Protein AF-A0AAD9ARN6-F1 (afdb_monomer)

Secondary structure (DSSP, 8-state):
----SHHHHHHHHHHHHHS----PPPTTSTTHHHHHHHHTTSSSS-------------------------------------------S-SSSGGGSTT-----HHHHHHHHHHHHHHHHHHHHHHHHHHHHHHHHHHHTT--GGGTTHHHHHHHHHHHHHHHHHHHHHHHH-HHHHHHHHHHHHHHHHHHHHT--SHHHHHHHHHHHHHHHHHHHHHHHHHHHHHS-TTHHHHHHHHHHHHHHHHHHHHHHHHHHHHHHTT-HHHHHHHHHHHHHHHHHHHHHHS---TTS------HHHHHHHS-HHHHHHHHHHHHHHHHHHHHHHH-TTGGGSHHHHHHHHHHHHHHHHH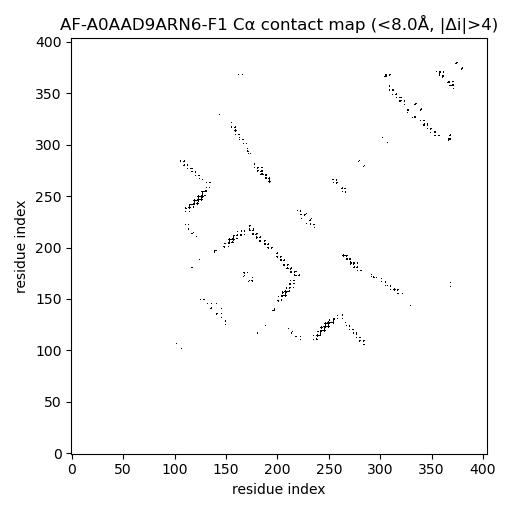HHHHHHHHHTT---SS-HHHHTSHHHHHHHHHHHHHHHHHHHHHHHHHH-

Sequence (404 aa):
MTGTGHDRQKWSEICNLFNKPSKRPPSTMAVTATATAAASYQSALPAVTNDLDASTDIPLGSMASEKPTALIEATGVDSGTASTDEAAVTDSDEAVHSSDRDLSITAAAIIMATLAGITLTSSLTTGFLVVALPKMAKDLAIPSGLLLWPASIYGLTGGCSLLIVGTVADVVGSRIIFLAGCLLLVGSVLGSGLSNTPTQLIAFRGVQGIAASMLLPTAMSLLTLYFPVGKRRNLGFALVGAGQPTGYSVGLFLGGFFVDSIGWRYGWYLGACVAFVVFLSALFGMSKHPKDGVRPFTWDKILLRIDWAGAVVASACLGMFSYVLAIVSDDGQQVREPTQIVLLSIAGALVPAFVWWMWRQEKLGKPALIPNSLWKTAAFSSICGMVFLTWAMIQSLEYVFSLL

Foldseek 3Di:
DDDPPPVVVVVVVVVVVVVDDDDDDPPPPVPVVVVVVVVVVPPPDDDDDDDDDDDDDDDDDDDDDDDDDDDDDDDDDDDDDDDDDDDDPPDPPVVPPPDPPPQPPVLLCLLLCLLLLVLLLLLLLLLLCLLQLVVCCVQQVPDPLCSCLLNLLLQLLLQLQLLLLLLVCVVQPLLVLQLVLLVLLLVLLLQCLVDNHSVSSSVSSNSSSNSNSSSVNSSLVVLCVVDPPDDSSVVSVVSSVVSNVNSSVNSNVLNVVQVPPVHSSVSSVVSSVSSVVSSVSSVPSDDCDVVSPRPPDDVVCSVQQDPVVLSVLSSLLSVLVSVLVSVCVVDVVCCPDPVSVVSVVVSVVSVVVSVVVLQVCLVVVGNHSDRVVQVVPPVSVVVVVVVVVVVVVVVVVSVVVSVD

InterPro domains:
  IPR011701 Major facilitator superfamily [PF07690] (116-395)
  IPR020846 Major facilitator superfamily domain [PS50850] (111-404)
  IPR036259 MFS transporter superfamily [G3DSA:1.20.1250.20] (108-403)
  IPR036259 MFS transporter superfamily [SSF103473] (103-393)

Structure (mmCIF, N/CA/C/O backbone):
data_AF-A0AAD9ARN6-F1
#
_entry.id   AF-A0AAD9ARN6-F1
#
loop_
_atom_site.group_PDB
_atom_site.id
_atom_site.type_symbol
_atom_site.label_atom_id
_atom_site.label_alt_id
_atom_site.label_comp_id
_atom_site.label_asym_id
_atom_site.label_entity_id
_atom_site.label_seq_id
_atom_site.pdbx_PDB_ins_code
_atom_site.Cartn_x
_atom_site.Cartn_y
_atom_site.Cartn_z
_atom_site.occupancy
_atom_site.B_iso_or_equiv
_atom_site.auth_seq_id
_atom_site.auth_comp_id
_atom_site.auth_asym_id
_atom_site.auth_atom_id
_atom_site.pdbx_PDB_model_num
ATOM 1 N N . MET A 1 1 ? -15.895 -45.443 -0.987 1.00 41.25 1 MET A N 1
ATOM 2 C CA . MET A 1 1 ? -14.990 -44.275 -0.941 1.00 41.25 1 MET A CA 1
ATOM 3 C C . MET A 1 1 ? -15.699 -43.141 -0.188 1.00 41.25 1 MET A C 1
ATOM 5 O O . MET A 1 1 ? -16.078 -42.162 -0.800 1.00 41.25 1 MET A O 1
ATOM 9 N N . THR A 1 2 ? -16.127 -43.257 1.078 1.00 45.38 2 THR A N 1
ATOM 10 C CA . THR A 1 2 ? -15.377 -43.556 2.326 1.00 45.38 2 THR A CA 1
ATOM 11 C C . THR A 1 2 ? -14.213 -42.591 2.579 1.00 45.38 2 THR A C 1
ATOM 13 O O . THR A 1 2 ? -13.059 -42.964 2.411 1.00 45.38 2 THR A O 1
ATOM 16 N N . GLY A 1 3 ? -14.535 -41.354 2.986 1.00 45.56 3 GLY A N 1
ATOM 17 C CA . GLY A 1 3 ? -13.551 -40.303 3.286 1.00 45.56 3 GLY A CA 1
ATOM 18 C C . GLY A 1 3 ? -14.161 -39.012 3.855 1.00 45.56 3 GLY A C 1
ATOM 19 O O . GLY A 1 3 ? -13.889 -37.939 3.342 1.00 45.56 3 GLY A O 1
ATOM 20 N N . THR A 1 4 ? -15.046 -39.095 4.861 1.00 51.19 4 THR A N 1
ATOM 21 C CA . THR A 1 4 ? -15.873 -37.938 5.308 1.00 51.19 4 THR A CA 1
ATOM 22 C C . THR A 1 4 ? -16.020 -37.771 6.831 1.00 51.19 4 THR A C 1
ATOM 24 O O . THR A 1 4 ? -16.901 -37.030 7.288 1.00 51.19 4 THR A O 1
ATOM 27 N N . GLY A 1 5 ? -15.200 -38.478 7.619 1.00 44.28 5 GLY A N 1
ATOM 28 C CA . GLY A 1 5 ? -15.177 -38.386 9.088 1.00 44.28 5 GLY A CA 1
ATOM 29 C C . GLY A 1 5 ? -14.104 -37.431 9.624 1.00 44.28 5 GLY A C 1
ATOM 30 O O . GLY A 1 5 ? -14.407 -36.545 10.418 1.00 44.28 5 GLY A O 1
ATOM 31 N N . HIS A 1 6 ? -12.866 -37.578 9.145 1.00 46.16 6 HIS A N 1
ATOM 32 C CA . HIS A 1 6 ? -11.685 -36.959 9.756 1.00 46.16 6 HIS A CA 1
ATOM 33 C C . HIS A 1 6 ? -11.659 -35.419 9.649 1.00 46.16 6 HIS A C 1
ATOM 35 O O . HIS A 1 6 ? -11.383 -34.741 10.638 1.00 46.16 6 HIS A O 1
ATOM 41 N N . ASP A 1 7 ? -12.044 -34.844 8.503 1.00 51.56 7 ASP A N 1
ATOM 42 C CA . ASP A 1 7 ? -12.100 -33.379 8.352 1.00 51.56 7 ASP A CA 1
ATOM 43 C C . ASP A 1 7 ? -13.217 -32.741 9.178 1.00 51.56 7 ASP A C 1
ATOM 45 O O . ASP A 1 7 ? -13.025 -31.680 9.769 1.00 51.56 7 ASP A O 1
ATOM 49 N N . ARG A 1 8 ? -14.377 -33.403 9.295 1.00 48.75 8 ARG A N 1
ATOM 50 C CA . ARG A 1 8 ? -15.483 -32.910 10.133 1.00 48.75 8 ARG A CA 1
ATOM 51 C C . ARG A 1 8 ? -15.065 -32.816 11.602 1.00 48.75 8 ARG A C 1
ATOM 53 O O . ARG A 1 8 ? -15.476 -31.893 12.299 1.00 48.75 8 ARG A O 1
ATOM 60 N N . GLN A 1 9 ? -14.209 -33.738 12.039 1.00 48.66 9 GLN A N 1
ATOM 61 C CA . GLN A 1 9 ? -13.645 -33.756 13.381 1.00 48.66 9 GLN A CA 1
ATOM 62 C C . GLN A 1 9 ? -1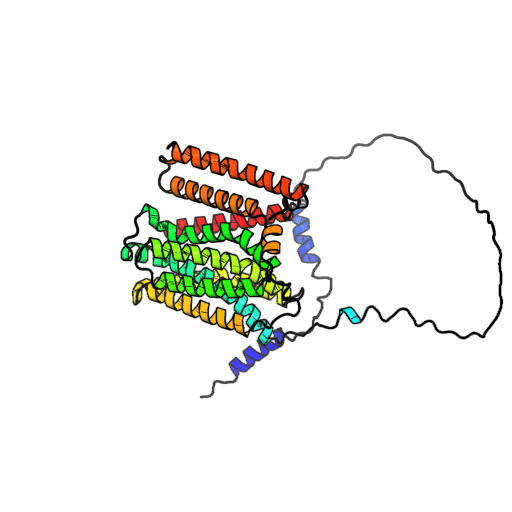2.676 -32.578 13.593 1.00 48.66 9 GLN A C 1
ATOM 64 O O . GLN A 1 9 ? -12.876 -31.817 14.538 1.00 48.66 9 GLN A O 1
ATOM 69 N N . LYS A 1 10 ? -11.744 -32.322 12.661 1.00 55.50 10 LYS A N 1
ATOM 70 C CA . LYS A 1 10 ? -10.851 -31.142 12.704 1.00 55.50 10 LYS A CA 1
ATOM 71 C C . LYS A 1 10 ? -11.613 -29.813 12.723 1.00 55.50 10 LYS A C 1
ATOM 73 O O . LYS A 1 10 ? -11.308 -28.940 13.533 1.00 55.50 10 LYS A O 1
ATOM 78 N N . TRP A 1 11 ? -12.644 -29.660 11.888 1.00 47.09 11 TRP A N 1
ATOM 79 C CA . TRP A 1 11 ? -13.499 -28.468 11.920 1.00 47.09 11 TRP A CA 1
ATOM 80 C C . TRP A 1 11 ? -14.247 -28.328 13.254 1.00 47.09 11 TRP A C 1
ATOM 82 O O . TRP A 1 11 ? -14.344 -27.220 13.780 1.00 47.09 11 TRP A O 1
ATOM 92 N N . SER A 1 12 ? -14.697 -29.434 13.862 1.00 48.75 12 SER A N 1
ATOM 93 C CA . SER A 1 12 ? -15.316 -29.401 15.195 1.00 48.75 12 SER A CA 1
ATOM 94 C C . SER A 1 12 ? -14.333 -29.024 16.314 1.00 48.75 12 SER A C 1
ATOM 96 O O . SER A 1 12 ? -14.710 -28.295 17.229 1.00 48.75 12 SER A O 1
ATOM 98 N N . GLU A 1 13 ? -13.063 -29.435 16.234 1.00 55.81 13 GLU A N 1
ATOM 99 C CA . GLU A 1 13 ? -12.018 -29.032 17.187 1.00 55.81 13 GLU A CA 1
ATOM 100 C C . GLU A 1 13 ? -11.697 -27.537 17.079 1.00 55.81 13 GLU A C 1
ATOM 102 O O . GLU A 1 13 ? -11.603 -26.852 18.100 1.00 55.81 13 GLU A O 1
ATOM 107 N N . ILE A 1 14 ? -11.626 -27.005 15.854 1.00 52.38 14 ILE A N 1
ATOM 108 C CA . ILE A 1 14 ? -11.478 -25.566 15.601 1.00 52.38 14 ILE A CA 1
ATOM 109 C C . ILE A 1 14 ? -12.677 -24.799 16.184 1.00 52.38 14 ILE A C 1
ATOM 111 O O . ILE A 1 14 ? -12.483 -23.840 16.930 1.00 52.38 14 ILE A O 1
ATOM 115 N N . CYS A 1 15 ? -13.915 -25.243 15.945 1.00 50.47 15 CYS A N 1
ATOM 116 C CA . CYS A 1 15 ? -15.106 -24.639 16.556 1.00 50.47 15 CYS A CA 1
ATOM 117 C C . CYS A 1 15 ? -15.102 -24.724 18.097 1.00 50.47 15 CYS A C 1
ATOM 119 O O . CYS A 1 15 ? -15.475 -23.760 18.766 1.00 50.47 15 CYS A O 1
ATOM 121 N N . ASN A 1 16 ? -14.621 -25.824 18.680 1.00 55.03 16 ASN A N 1
ATOM 122 C CA . ASN A 1 16 ? -14.515 -25.988 20.133 1.00 55.03 16 ASN A CA 1
ATOM 123 C C . ASN A 1 16 ? -13.426 -25.103 20.770 1.00 55.03 16 ASN A C 1
ATOM 125 O O . ASN A 1 16 ? -13.559 -24.721 21.935 1.00 55.03 16 ASN A O 1
ATOM 129 N N . LEU A 1 17 ? -12.388 -24.707 20.024 1.00 54.56 17 LEU A N 1
ATOM 130 C CA . LEU A 1 17 ? -11.439 -23.674 20.461 1.00 54.56 17 LEU A CA 1
ATOM 131 C C . LEU A 1 17 ? -12.095 -22.285 20.553 1.00 54.56 17 LEU A C 1
ATOM 133 O O . LEU A 1 17 ? -11.751 -21.519 21.455 1.00 54.56 17 LEU A O 1
ATOM 137 N N . PHE A 1 18 ? -13.072 -21.977 19.692 1.00 50.75 18 PHE A N 1
ATOM 138 C CA . PHE A 1 18 ? -13.850 -20.732 19.768 1.00 50.75 18 PHE A CA 1
ATOM 139 C C . PHE A 1 18 ? -14.898 -20.719 20.892 1.00 50.75 18 PHE A C 1
ATOM 141 O O . PHE A 1 18 ? -15.269 -19.636 21.342 1.00 50.75 18 PHE A O 1
ATOM 148 N N . ASN A 1 19 ? -15.357 -21.888 21.358 1.00 45.09 19 ASN A N 1
ATOM 149 C CA . ASN A 1 19 ? -16.484 -22.014 22.294 1.00 45.09 19 ASN A CA 1
ATOM 150 C C . ASN A 1 19 ? -16.083 -22.297 23.761 1.00 45.09 19 ASN A C 1
ATOM 152 O O . ASN A 1 19 ? -16.937 -22.582 24.598 1.00 45.09 19 ASN A O 1
ATOM 156 N N . LYS A 1 20 ? -14.788 -22.256 24.110 1.00 46.06 20 LYS A N 1
ATOM 157 C CA . LYS A 1 20 ? -14.344 -22.475 25.500 1.00 46.06 20 LYS A CA 1
ATOM 158 C C . LYS A 1 20 ? -14.631 -21.242 26.377 1.00 46.06 20 LYS A C 1
ATOM 160 O O . LYS A 1 20 ? -13.995 -20.206 26.156 1.00 46.06 20 LYS A O 1
ATOM 165 N N . PRO A 1 21 ? -15.486 -21.336 27.419 1.00 39.09 21 PRO A N 1
ATOM 166 C CA . PRO A 1 21 ? -15.650 -20.250 28.380 1.00 39.09 21 PRO A CA 1
ATOM 167 C C . PRO A 1 21 ? -14.336 -19.979 29.122 1.00 39.09 21 PRO A C 1
ATOM 169 O O . PRO A 1 21 ? -13.501 -20.868 29.318 1.00 39.09 21 PRO A O 1
ATOM 172 N N . SER A 1 22 ? -14.145 -18.723 29.529 1.00 40.06 22 SER A N 1
ATOM 173 C CA . SER A 1 22 ? -12.901 -18.241 30.129 1.00 40.06 22 SER A CA 1
ATOM 174 C C . SER A 1 22 ? -12.630 -18.877 31.498 1.00 40.06 22 SER A C 1
ATOM 176 O O . SER A 1 22 ? -13.030 -18.350 32.537 1.00 40.06 22 SER A O 1
ATOM 178 N N . LYS A 1 23 ? -11.880 -19.986 31.525 1.00 39.88 23 LYS A N 1
ATOM 179 C CA . LYS A 1 23 ? -11.161 -20.388 32.737 1.00 39.88 23 LYS A CA 1
ATOM 180 C C . LYS A 1 23 ? -10.044 -19.373 32.977 1.00 39.88 23 LYS A C 1
ATOM 182 O O . LYS A 1 23 ? -9.037 -19.384 32.267 1.00 39.88 23 LYS A O 1
ATOM 187 N N . ARG A 1 24 ? -10.231 -18.495 33.970 1.00 40.47 24 ARG A N 1
ATOM 188 C CA . ARG A 1 24 ? -9.141 -17.682 34.528 1.00 40.47 24 ARG A CA 1
ATOM 189 C C . ARG A 1 24 ? -8.026 -18.647 34.972 1.00 40.47 24 ARG A C 1
ATOM 191 O O . ARG A 1 24 ? -8.346 -19.604 35.680 1.00 40.47 24 ARG A O 1
ATOM 198 N N . PRO A 1 25 ? -6.757 -18.453 34.575 1.00 40.16 25 PRO A N 1
ATOM 199 C CA . PRO A 1 25 ? -5.669 -19.207 35.184 1.00 40.16 25 PRO A CA 1
ATOM 200 C C . PRO A 1 25 ? -5.577 -18.836 36.676 1.00 40.16 25 PRO A C 1
ATOM 202 O O . PRO A 1 25 ? -5.857 -17.683 37.022 1.00 40.16 25 PRO A O 1
ATOM 205 N N . PRO A 1 26 ? -5.195 -19.768 37.568 1.00 35.22 26 PRO A N 1
ATOM 206 C CA . PRO A 1 26 ? -4.900 -19.420 38.953 1.00 35.22 26 PRO A CA 1
ATOM 207 C C . PRO A 1 26 ? -3.774 -18.377 38.992 1.00 35.22 26 PRO A C 1
ATOM 209 O O . PRO A 1 26 ? -2.813 -18.445 38.223 1.00 35.22 26 PRO A O 1
ATOM 212 N N . SER A 1 27 ? -3.900 -17.405 39.893 1.00 41.22 27 SER A N 1
ATOM 213 C CA . SER A 1 27 ? -3.096 -16.174 39.965 1.00 41.22 27 SER A CA 1
ATOM 214 C C . SER A 1 27 ? -1.608 -16.371 40.306 1.00 41.22 27 SER A C 1
ATOM 216 O O . SER A 1 27 ? -0.879 -15.396 40.456 1.00 41.22 27 SER A O 1
ATOM 218 N N . THR A 1 28 ? -1.135 -17.614 40.399 1.00 38.16 28 THR A N 1
ATOM 219 C CA . THR A 1 28 ? 0.182 -17.975 40.944 1.00 38.16 28 THR A CA 1
ATOM 220 C C . THR A 1 28 ? 1.252 -18.261 39.880 1.00 38.16 28 THR A C 1
ATOM 222 O O . THR A 1 28 ? 2.429 -18.270 40.214 1.00 38.16 28 THR A O 1
ATOM 225 N N . MET A 1 29 ? 0.896 -18.454 38.599 1.00 35.03 29 MET A N 1
ATOM 226 C CA . MET A 1 29 ? 1.884 -18.698 37.519 1.00 35.03 29 MET A CA 1
ATOM 227 C C . MET A 1 29 ? 2.229 -17.465 36.668 1.00 35.03 29 MET A C 1
ATOM 229 O O . MET A 1 29 ? 3.243 -17.464 35.976 1.00 35.03 29 MET A O 1
ATOM 233 N N . ALA A 1 30 ? 1.437 -16.389 36.734 1.00 33.56 30 ALA A N 1
ATOM 234 C CA . ALA A 1 30 ? 1.726 -15.145 36.008 1.00 33.56 30 ALA A CA 1
ATOM 235 C C . ALA A 1 30 ? 2.809 -14.272 36.680 1.00 33.56 30 ALA A C 1
ATOM 237 O O . ALA A 1 30 ? 3.284 -13.319 36.071 1.00 33.56 30 ALA A O 1
ATOM 238 N N . VAL A 1 31 ? 3.194 -14.591 37.922 1.00 36.06 31 VAL A N 1
ATOM 239 C CA . VAL A 1 31 ? 4.187 -13.839 38.713 1.00 36.06 31 VAL A CA 1
ATOM 240 C C . VAL A 1 31 ? 5.612 -14.362 38.486 1.00 36.06 31 VAL A C 1
ATOM 242 O O . VAL A 1 31 ? 6.574 -13.601 38.540 1.00 36.06 31 VAL A O 1
ATOM 245 N N . THR A 1 32 ? 5.775 -15.655 38.188 1.00 33.06 32 THR A N 1
ATOM 246 C CA . THR A 1 32 ? 7.102 -16.286 38.099 1.00 33.06 32 THR A CA 1
ATOM 247 C C . THR A 1 32 ? 7.873 -15.870 36.843 1.00 33.06 32 THR A C 1
ATOM 249 O O . THR A 1 32 ? 9.077 -15.662 36.918 1.00 33.06 32 THR A O 1
ATOM 252 N N . ALA A 1 33 ? 7.196 -15.685 35.702 1.00 33.00 33 ALA A N 1
ATOM 253 C CA . ALA A 1 33 ? 7.854 -15.316 34.443 1.00 33.00 33 ALA A CA 1
ATOM 254 C C . ALA A 1 33 ? 8.362 -13.859 34.425 1.00 33.00 33 ALA A C 1
ATOM 256 O O . ALA A 1 33 ? 9.435 -13.586 33.889 1.00 33.00 33 ALA A O 1
ATOM 257 N N . THR A 1 34 ? 7.630 -12.931 35.049 1.00 34.97 34 THR A N 1
ATOM 258 C CA . THR A 1 34 ? 8.028 -11.520 35.201 1.00 34.97 34 THR A CA 1
ATOM 259 C C . THR A 1 34 ? 9.101 -11.320 36.272 1.00 34.97 34 THR A C 1
ATOM 261 O O . THR A 1 34 ? 9.946 -10.441 36.112 1.00 34.97 34 THR A O 1
ATOM 264 N N . ALA A 1 35 ? 9.140 -12.158 37.314 1.00 32.81 35 ALA A N 1
ATOM 265 C CA . ALA A 1 35 ? 10.188 -12.108 38.335 1.00 32.81 35 ALA A CA 1
ATOM 266 C C . ALA A 1 35 ? 11.588 -12.437 37.776 1.00 32.81 35 ALA A C 1
ATOM 268 O O . ALA A 1 35 ? 12.553 -11.747 38.103 1.00 32.81 35 ALA A O 1
ATOM 269 N N . THR A 1 36 ? 11.713 -13.435 36.890 1.00 32.38 36 THR A N 1
ATOM 270 C CA . THR A 1 36 ? 13.017 -13.812 36.302 1.00 32.38 36 THR A CA 1
ATOM 271 C C . THR A 1 36 ? 13.630 -12.728 35.416 1.00 32.38 36 THR A C 1
ATOM 273 O O . THR A 1 36 ? 14.846 -12.574 35.420 1.00 32.38 36 THR A O 1
ATOM 276 N N . ALA A 1 37 ? 12.816 -11.955 34.688 1.00 33.81 37 ALA A N 1
ATOM 277 C CA . ALA A 1 37 ? 13.311 -10.869 33.835 1.00 33.81 37 ALA A CA 1
ATOM 278 C C . ALA A 1 37 ? 13.730 -9.623 34.643 1.00 33.81 37 ALA A C 1
ATOM 280 O O . ALA A 1 37 ? 14.682 -8.934 34.274 1.00 33.81 37 ALA A O 1
ATOM 281 N N . ALA A 1 38 ? 13.052 -9.353 35.765 1.00 33.38 38 ALA A N 1
ATOM 282 C CA . ALA A 1 38 ? 13.414 -8.267 36.676 1.00 33.38 38 ALA A CA 1
ATOM 283 C C . ALA A 1 38 ? 14.721 -8.564 37.439 1.00 33.38 38 ALA A C 1
ATOM 285 O O . ALA A 1 38 ? 15.578 -7.690 37.557 1.00 33.38 38 ALA A O 1
ATOM 286 N N . ALA A 1 39 ? 14.917 -9.811 37.887 1.00 31.94 39 ALA A N 1
ATOM 287 C CA . ALA A 1 39 ? 16.118 -10.220 38.620 1.00 31.94 39 ALA A CA 1
ATOM 288 C C . ALA A 1 39 ? 17.418 -10.030 37.812 1.00 31.94 39 ALA A C 1
ATOM 290 O O . ALA A 1 39 ? 18.432 -9.618 38.371 1.00 31.94 39 ALA A O 1
ATOM 291 N N . SER A 1 40 ? 17.385 -10.255 36.493 1.00 32.31 40 SER A N 1
ATOM 292 C CA . SER A 1 40 ? 18.539 -10.064 35.600 1.00 32.31 40 SER A CA 1
ATOM 293 C C . SER A 1 40 ? 18.937 -8.604 35.345 1.00 32.31 40 SER A C 1
ATOM 295 O O . SER A 1 40 ? 20.019 -8.365 34.819 1.00 32.31 40 SER A O 1
ATOM 297 N N . TYR A 1 41 ? 18.096 -7.625 35.699 1.00 33.19 41 TYR A N 1
ATOM 298 C CA . TYR A 1 41 ? 18.397 -6.198 35.500 1.00 33.19 41 TYR A CA 1
ATOM 299 C C . TYR A 1 41 ? 18.986 -5.526 36.752 1.00 33.19 41 TYR A C 1
ATOM 301 O O . TYR A 1 41 ? 19.567 -4.446 36.667 1.00 33.19 41 TYR A O 1
ATOM 309 N N . GLN A 1 42 ? 18.855 -6.161 37.922 1.00 30.06 42 GLN A N 1
ATOM 310 C CA . GLN A 1 42 ? 19.239 -5.578 39.212 1.00 30.06 42 GLN A CA 1
ATOM 311 C C . GLN A 1 42 ? 20.697 -5.875 39.617 1.00 30.06 42 GLN A C 1
ATOM 313 O O . GLN A 1 42 ? 21.202 -5.292 40.571 1.00 30.06 42 GLN A O 1
ATOM 318 N N . SER A 1 43 ? 21.394 -6.756 38.891 1.00 31.67 43 SER A N 1
ATOM 319 C CA . SER A 1 43 ? 22.760 -7.213 39.198 1.00 31.67 43 SER A CA 1
ATOM 320 C C . SER A 1 43 ? 23.878 -6.433 38.483 1.00 31.67 43 SER A C 1
ATOM 322 O O . SER A 1 43 ? 24.994 -6.938 38.383 1.00 31.67 43 SER A O 1
ATOM 324 N N . ALA A 1 44 ? 23.591 -5.245 37.933 1.00 34.19 44 ALA A N 1
ATOM 325 C CA . ALA A 1 44 ? 24.483 -4.538 37.001 1.00 34.19 44 ALA A CA 1
ATOM 326 C C . ALA A 1 44 ? 24.705 -3.038 37.309 1.00 34.19 44 ALA A C 1
ATOM 328 O O . ALA A 1 44 ? 24.986 -2.259 36.400 1.00 34.19 44 ALA A O 1
ATOM 329 N N . LEU A 1 45 ? 24.604 -2.617 38.577 1.00 30.67 45 LEU A N 1
ATOM 330 C CA . LEU A 1 45 ? 24.979 -1.265 39.023 1.00 30.67 45 LEU A CA 1
ATOM 331 C C . LEU A 1 45 ? 25.854 -1.327 40.293 1.00 30.67 45 LEU A C 1
ATOM 333 O O . LEU A 1 45 ? 25.540 -2.108 41.193 1.00 30.67 45 LEU A O 1
ATOM 337 N N . PRO A 1 46 ? 26.947 -0.542 40.382 1.00 28.80 46 PRO A N 1
ATOM 338 C CA . PRO A 1 46 ? 27.845 -0.554 41.534 1.00 28.80 46 PRO A CA 1
ATOM 339 C C . PRO A 1 46 ? 27.259 0.211 42.730 1.00 28.80 46 PRO A C 1
ATOM 341 O O . PRO A 1 46 ? 26.532 1.191 42.569 1.00 28.80 46 PRO A O 1
ATOM 344 N N . ALA A 1 47 ? 27.608 -0.231 43.938 1.00 26.70 47 ALA A N 1
ATOM 345 C CA . ALA A 1 47 ? 27.149 0.379 45.181 1.00 26.70 47 ALA A CA 1
ATOM 346 C C . ALA A 1 47 ? 27.851 1.719 45.468 1.00 26.70 47 ALA A C 1
ATOM 348 O O . ALA A 1 47 ? 29.073 1.821 45.363 1.00 26.70 47 ALA A O 1
ATOM 349 N N . VAL A 1 48 ? 27.075 2.707 45.916 1.00 27.34 48 VAL A N 1
ATOM 350 C CA . VAL A 1 48 ? 27.560 3.923 46.583 1.00 27.34 48 VAL A CA 1
ATOM 351 C C . VAL A 1 48 ? 26.880 3.984 47.949 1.00 27.34 48 VAL A C 1
ATOM 353 O O . VAL A 1 48 ? 25.671 3.778 48.052 1.00 27.34 48 VAL A O 1
ATOM 356 N N . THR A 1 49 ? 27.672 4.177 48.998 1.00 29.69 49 THR A N 1
ATOM 357 C CA . THR A 1 49 ? 27.245 4.131 50.401 1.00 29.69 49 THR A CA 1
ATOM 358 C C . THR A 1 49 ? 26.657 5.459 50.876 1.00 29.69 49 THR A C 1
ATOM 360 O O . THR A 1 49 ? 27.075 6.523 50.426 1.00 29.69 49 THR A O 1
ATOM 363 N N . ASN A 1 50 ? 25.712 5.389 51.817 1.00 27.22 50 ASN A N 1
ATOM 364 C CA . ASN A 1 50 ? 25.262 6.551 52.586 1.00 27.22 50 ASN A CA 1
ATOM 365 C C . ASN A 1 50 ? 26.357 7.008 53.557 1.00 27.22 50 ASN A C 1
ATOM 367 O O . ASN A 1 50 ? 26.940 6.160 54.229 1.00 27.22 50 ASN A O 1
ATOM 371 N N . ASP A 1 51 ? 26.477 8.321 53.737 1.00 24.28 51 ASP A N 1
ATOM 372 C CA . ASP A 1 51 ? 26.960 8.938 54.975 1.00 24.28 51 ASP A CA 1
ATOM 373 C C . ASP A 1 51 ? 25.864 9.866 55.527 1.00 24.28 51 ASP A C 1
ATOM 375 O O . ASP A 1 51 ? 25.054 10.415 54.774 1.00 24.28 51 ASP A O 1
ATOM 379 N N . LEU A 1 52 ? 25.793 9.973 56.855 1.00 29.39 52 LEU A N 1
ATOM 380 C CA . LEU A 1 52 ? 24.811 10.782 57.585 1.00 29.39 52 LEU A CA 1
ATOM 381 C C . LEU A 1 52 ? 25.340 12.209 57.809 1.00 29.39 52 LEU A C 1
ATOM 383 O O . LEU A 1 52 ? 26.550 12.371 57.911 1.00 29.39 52 LEU A O 1
ATOM 387 N N . ASP A 1 53 ? 24.456 13.206 57.986 1.00 24.66 53 ASP A N 1
ATOM 388 C CA . ASP A 1 53 ? 24.370 13.926 59.276 1.00 24.66 53 ASP A CA 1
ATOM 389 C C . ASP A 1 53 ? 23.303 15.046 59.375 1.00 24.66 53 ASP A C 1
ATOM 391 O O . ASP A 1 53 ? 22.865 15.628 58.387 1.00 24.66 53 ASP A O 1
ATOM 395 N N . ALA A 1 54 ? 22.969 15.355 60.637 1.00 27.27 54 ALA A N 1
ATOM 396 C CA . ALA A 1 54 ? 22.569 16.661 61.199 1.00 27.27 54 ALA A CA 1
ATOM 397 C C . ALA A 1 54 ? 21.215 17.353 60.849 1.00 27.27 54 ALA A C 1
ATOM 399 O O . ALA A 1 54 ? 21.081 18.124 59.905 1.00 27.27 54 ALA A O 1
ATOM 400 N N . SER A 1 55 ? 20.284 17.232 61.812 1.00 25.44 55 SER A N 1
ATOM 401 C CA . SER A 1 55 ? 19.516 18.320 62.478 1.00 25.44 55 SER A CA 1
ATOM 402 C C . SER A 1 55 ? 18.670 19.347 61.693 1.00 25.44 55 SER A C 1
ATOM 404 O O . SER A 1 55 ? 19.205 20.240 61.038 1.00 25.44 55 SER A O 1
ATOM 406 N N . THR A 1 56 ? 17.359 19.397 61.987 1.00 29.58 56 THR A N 1
ATOM 407 C CA . THR A 1 56 ? 16.684 20.577 62.603 1.00 29.58 56 THR A CA 1
ATOM 408 C C . THR A 1 56 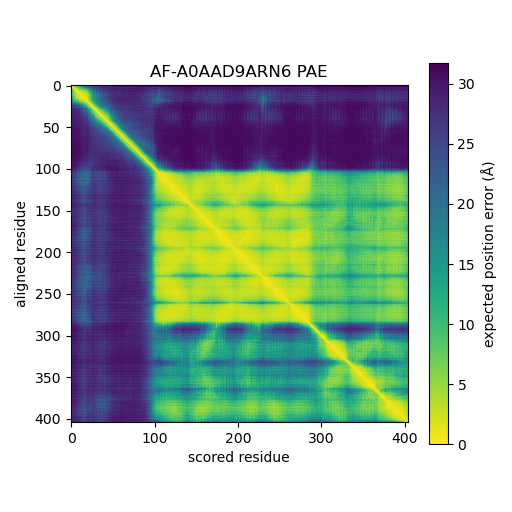? 15.262 20.237 63.101 1.00 29.58 56 THR A C 1
ATOM 410 O O . THR A 1 56 ? 14.685 19.222 62.714 1.00 29.58 56 THR A O 1
ATOM 413 N N . ASP A 1 57 ? 14.731 21.051 64.019 1.00 25.41 57 ASP A N 1
ATOM 414 C CA . ASP A 1 57 ? 13.694 20.682 65.001 1.00 25.41 57 ASP A CA 1
ATOM 415 C C . ASP A 1 57 ? 12.221 21.056 64.656 1.00 25.41 57 ASP A C 1
ATOM 417 O O . ASP A 1 57 ? 11.960 22.121 64.106 1.00 25.41 57 ASP A O 1
ATOM 421 N N . ILE A 1 58 ? 11.270 20.153 64.989 1.00 26.06 58 ILE A N 1
ATOM 422 C CA . ILE A 1 58 ? 10.123 20.264 65.957 1.00 26.06 58 ILE A CA 1
ATOM 423 C C . ILE A 1 58 ? 9.372 21.636 66.096 1.00 26.06 58 ILE A C 1
ATOM 425 O O . ILE A 1 58 ? 10.052 22.656 66.094 1.00 26.06 58 ILE A O 1
ATOM 429 N N . PRO A 1 59 ? 8.030 21.743 66.390 1.00 36.03 59 PRO A N 1
ATOM 430 C CA . PRO A 1 59 ? 6.942 20.747 66.572 1.00 36.03 59 PRO A CA 1
ATOM 431 C C . PRO A 1 59 ? 5.599 21.015 65.820 1.00 36.03 59 PRO A C 1
ATOM 433 O O . PRO A 1 59 ? 5.351 22.060 65.226 1.00 36.03 59 PRO A O 1
ATOM 436 N N . LEU A 1 60 ? 4.660 20.072 65.991 1.00 31.62 60 LEU A N 1
ATOM 437 C CA . LEU A 1 60 ? 3.203 20.210 65.805 1.00 31.62 60 LEU A CA 1
ATOM 438 C C . LEU A 1 60 ? 2.526 21.012 66.950 1.00 31.62 60 LEU A C 1
ATOM 440 O O . LEU A 1 60 ? 2.958 20.898 68.096 1.00 31.62 60 LEU A O 1
ATOM 444 N N . GLY A 1 61 ? 1.394 21.697 66.707 1.00 23.95 61 GLY A N 1
ATOM 445 C CA . GLY A 1 61 ? 0.601 22.291 67.801 1.00 23.95 61 GLY A CA 1
ATOM 446 C C . GLY A 1 61 ? -0.781 22.874 67.447 1.00 23.95 61 GLY A C 1
ATOM 447 O O . GLY A 1 61 ? -0.862 23.911 66.808 1.00 23.95 61 GLY A O 1
ATOM 448 N N . SER A 1 62 ? -1.842 22.222 67.947 1.00 23.64 62 SER A N 1
ATOM 449 C CA . SER A 1 62 ? -3.119 22.786 68.453 1.00 23.64 62 SER A CA 1
ATOM 450 C C . SER A 1 62 ? -3.791 23.997 67.764 1.00 23.64 62 SER A C 1
ATOM 452 O O . SER A 1 62 ? -3.325 25.120 67.915 1.00 23.64 62 SER A O 1
ATOM 454 N N . MET A 1 63 ? -5.043 23.823 67.307 1.00 26.20 63 MET A N 1
ATOM 455 C CA . MET A 1 63 ? -6.222 24.443 67.962 1.00 26.20 63 MET A CA 1
ATOM 456 C C . MET A 1 63 ? -7.552 23.868 67.441 1.00 26.20 63 MET A C 1
ATOM 458 O O . MET A 1 63 ? -7.617 23.304 66.351 1.00 26.20 63 MET A O 1
ATOM 462 N N . ALA A 1 64 ? -8.607 23.978 68.253 1.00 25.06 64 ALA A N 1
ATOM 463 C CA . ALA A 1 64 ? -9.940 23.433 67.995 1.00 25.06 64 ALA A CA 1
ATOM 464 C C . ALA A 1 64 ? -11.010 24.536 67.981 1.00 25.06 64 ALA A C 1
ATOM 466 O O . ALA A 1 64 ? -10.782 25.604 68.534 1.00 25.06 64 ALA A O 1
ATOM 467 N N . SER A 1 65 ? -12.201 24.186 67.473 1.00 23.33 65 SER A N 1
ATOM 468 C CA . SER A 1 65 ? -13.486 24.879 67.679 1.00 23.33 65 SER A CA 1
ATOM 469 C C . SER A 1 65 ? -13.629 26.303 67.124 1.00 23.33 65 SER A C 1
ATOM 471 O O . SER A 1 65 ? -13.049 27.235 67.656 1.00 23.33 65 SER A O 1
ATOM 473 N N . GLU A 1 66 ? -14.563 26.492 66.184 1.00 26.53 66 GLU A N 1
ATOM 474 C CA . GLU A 1 66 ? -15.782 27.269 66.479 1.00 26.53 66 GLU A CA 1
ATOM 475 C C . GLU A 1 66 ? -16.858 27.139 65.386 1.00 26.53 66 GLU A C 1
ATOM 477 O O . GLU A 1 66 ? -16.582 26.953 64.202 1.00 26.53 66 GLU A O 1
ATOM 482 N N . LYS A 1 67 ? -18.117 27.250 65.818 1.00 22.91 67 LYS A N 1
ATOM 483 C CA . LYS A 1 67 ? -19.318 27.439 64.997 1.00 22.91 67 LYS A CA 1
ATOM 484 C C . LYS A 1 67 ? -20.113 28.555 65.679 1.00 22.91 67 LYS A C 1
ATOM 486 O O . LYS A 1 67 ? -20.255 28.493 66.900 1.00 22.91 67 LYS A O 1
ATOM 491 N N . PRO A 1 68 ? -20.688 29.513 64.940 1.00 29.67 68 PRO A N 1
ATOM 492 C CA . PRO A 1 68 ? -22.031 29.948 65.329 1.00 29.67 68 PRO A CA 1
ATOM 493 C C . PRO A 1 68 ? -23.023 30.083 64.165 1.00 29.67 68 PRO A C 1
ATOM 495 O O . PRO A 1 68 ? -22.680 30.078 62.986 1.00 29.67 68 PRO A O 1
ATOM 498 N N . THR A 1 69 ? -24.290 30.172 64.560 1.00 23.69 69 THR A N 1
ATOM 499 C CA . THR A 1 69 ? -25.509 30.100 63.744 1.00 23.69 69 THR A CA 1
ATOM 500 C C . THR A 1 69 ? -26.141 31.482 63.544 1.00 23.69 69 THR A C 1
ATOM 502 O O . THR A 1 69 ? -26.180 32.261 64.490 1.00 23.69 69 THR A O 1
ATOM 505 N N . ALA A 1 70 ? -26.761 31.730 62.383 1.00 25.86 70 ALA A N 1
ATOM 506 C CA . ALA A 1 70 ? -27.918 32.627 62.224 1.00 25.86 70 ALA A CA 1
ATOM 507 C C . ALA A 1 70 ? -28.714 32.180 60.971 1.00 25.86 70 ALA A C 1
ATOM 509 O O . ALA A 1 70 ? -28.115 32.011 59.915 1.00 25.86 70 ALA A O 1
ATOM 510 N N . LEU A 1 71 ? -29.958 31.691 61.076 1.00 23.14 71 LEU A N 1
ATOM 511 C CA . LEU A 1 71 ? -31.242 32.398 61.290 1.00 23.14 71 LEU A CA 1
ATOM 512 C C . LEU A 1 71 ? -31.769 33.145 60.051 1.00 23.14 71 LEU A C 1
ATOM 514 O O . LEU A 1 71 ? -31.225 34.180 59.690 1.00 23.14 71 LEU A O 1
ATOM 518 N N . ILE A 1 72 ? -32.878 32.637 59.488 1.00 27.00 72 ILE A N 1
ATOM 519 C CA . ILE A 1 72 ? -34.072 33.390 59.049 1.00 27.00 72 ILE A CA 1
ATOM 520 C C . ILE A 1 72 ? -35.257 32.401 58.910 1.00 27.00 72 ILE A C 1
ATOM 522 O O . ILE A 1 72 ? -35.155 31.365 58.256 1.00 27.00 72 ILE A O 1
ATOM 526 N N . GLU A 1 73 ? -36.353 32.729 59.594 1.00 24.33 73 GLU A N 1
ATOM 527 C CA . GLU A 1 73 ? -37.719 32.167 59.531 1.00 24.33 73 GLU A CA 1
ATOM 528 C C . GLU A 1 73 ? -38.458 32.588 58.233 1.00 24.33 73 GLU A C 1
ATOM 530 O O . GLU A 1 73 ? -38.000 33.501 57.556 1.00 24.33 73 GLU A O 1
ATOM 535 N N . ALA A 1 74 ? -39.630 32.086 57.812 1.00 25.52 74 ALA A N 1
ATOM 536 C CA . ALA A 1 74 ? -40.501 30.947 58.167 1.00 25.52 74 ALA A CA 1
ATOM 537 C C . ALA A 1 74 ? -41.624 30.829 57.094 1.00 25.52 74 ALA A C 1
ATOM 539 O O . ALA A 1 74 ? -41.761 31.733 56.270 1.00 25.52 74 ALA A O 1
ATOM 540 N N . THR A 1 75 ? -42.462 29.774 57.153 1.00 25.69 75 THR A N 1
ATOM 541 C CA . THR A 1 75 ? -43.966 29.772 57.133 1.00 25.69 75 THR A CA 1
ATOM 542 C C . THR A 1 75 ? -44.618 28.582 56.384 1.00 25.69 75 THR A C 1
ATOM 544 O O . THR A 1 75 ? -44.242 28.287 55.258 1.00 25.69 75 THR A O 1
ATOM 547 N N . GLY A 1 76 ? -45.646 27.957 57.002 1.00 24.84 76 GLY A N 1
ATOM 548 C CA . GLY A 1 76 ? -46.598 26.973 56.409 1.00 24.84 76 GLY A CA 1
ATOM 549 C C . GLY A 1 76 ? -46.081 25.520 56.277 1.00 24.84 76 GLY A C 1
ATOM 550 O O . GLY A 1 76 ? -45.129 25.314 55.540 1.00 24.84 76 GLY A O 1
ATOM 551 N N . VAL A 1 77 ? -46.570 24.448 56.935 1.00 24.44 77 VAL A N 1
ATOM 552 C CA . VAL A 1 77 ? -47.918 24.060 57.451 1.00 24.44 77 VAL A CA 1
ATOM 553 C C . VAL A 1 77 ? -48.946 23.989 56.306 1.00 24.44 77 VAL A C 1
ATOM 555 O O . VAL A 1 77 ? -49.161 25.011 55.666 1.00 24.44 77 VAL A O 1
ATOM 558 N N . ASP A 1 78 ? -49.635 22.891 55.957 1.00 24.12 78 ASP A N 1
ATOM 559 C CA . ASP A 1 78 ? -49.703 21.480 56.424 1.00 24.12 78 ASP A CA 1
ATOM 560 C C . ASP A 1 78 ? -50.344 20.618 55.291 1.00 24.12 78 ASP A C 1
ATOM 562 O O . ASP A 1 78 ? -50.881 21.197 54.349 1.00 24.12 78 ASP A O 1
ATOM 566 N N . SER A 1 79 ? -50.433 19.275 55.270 1.00 23.16 79 SER A N 1
ATOM 567 C CA . SER A 1 79 ? -49.870 18.128 56.031 1.00 23.16 79 SER A CA 1
ATOM 568 C C . SER A 1 79 ? -50.110 16.828 55.207 1.00 23.16 79 SER A C 1
ATOM 570 O O . SER A 1 79 ? -50.781 16.891 54.176 1.00 23.16 79 SER A O 1
ATOM 572 N N . GLY A 1 80 ? -49.627 15.641 55.635 1.00 24.06 80 GLY A N 1
ATOM 573 C CA . GLY A 1 80 ? -50.057 14.361 55.020 1.00 24.06 80 GLY A CA 1
ATOM 574 C C . GLY A 1 80 ? -49.115 13.145 55.108 1.00 24.06 80 GLY A C 1
ATOM 575 O O . GLY A 1 80 ? -48.407 12.852 54.157 1.00 24.06 80 GLY A O 1
ATOM 576 N N . THR A 1 81 ? -49.194 12.402 56.221 1.00 27.00 81 THR A N 1
ATOM 577 C CA . THR A 1 81 ? -48.973 10.935 56.370 1.00 27.00 81 THR A CA 1
ATOM 578 C C . THR A 1 81 ? -47.789 10.215 55.689 1.00 27.00 81 THR A C 1
ATOM 580 O O . THR A 1 81 ? -47.714 10.059 54.476 1.00 27.00 81 THR A O 1
ATOM 583 N N . ALA A 1 82 ? -46.962 9.597 56.537 1.00 24.22 82 ALA A N 1
ATOM 584 C CA . ALA A 1 82 ? -45.857 8.701 56.202 1.00 24.22 82 ALA A CA 1
ATOM 585 C C . ALA A 1 82 ? -46.229 7.415 55.433 1.00 24.22 82 ALA A C 1
ATOM 587 O O . ALA A 1 82 ? -47.204 6.745 55.769 1.00 24.22 82 ALA A O 1
ATOM 588 N N . SER A 1 83 ? -45.332 6.975 54.545 1.00 25.59 83 SER A N 1
ATOM 589 C CA . SER A 1 83 ? -44.730 5.627 54.595 1.00 25.59 83 SER A CA 1
ATOM 590 C C . SER A 1 83 ? -43.460 5.566 53.731 1.00 25.59 83 SER A C 1
ATOM 592 O O . SER A 1 83 ? -43.265 6.381 52.834 1.00 25.59 83 SER A O 1
ATOM 594 N N . THR A 1 84 ? -42.569 4.644 54.082 1.00 27.11 84 THR A N 1
ATOM 595 C CA . THR A 1 84 ? -41.318 4.291 53.394 1.00 27.11 84 THR A CA 1
ATOM 596 C C . THR A 1 84 ? -41.507 3.965 51.910 1.00 27.11 84 THR A C 1
ATOM 598 O O . THR A 1 84 ? -42.449 3.256 51.579 1.00 27.11 84 THR A O 1
ATOM 601 N N . ASP A 1 85 ? -40.561 4.369 51.052 1.00 24.36 85 ASP A N 1
ATOM 602 C CA . ASP A 1 85 ? -39.714 3.384 50.354 1.00 24.36 85 ASP A CA 1
ATOM 603 C C . ASP A 1 85 ? -38.489 4.004 49.655 1.00 24.36 85 ASP A C 1
ATOM 605 O O . ASP A 1 85 ? -38.541 5.033 48.981 1.00 24.36 85 ASP A O 1
ATOM 609 N N . GLU A 1 86 ? -37.354 3.334 49.841 1.00 30.62 86 GLU A N 1
ATOM 610 C CA . GLU A 1 86 ? -36.020 3.697 49.362 1.00 30.62 86 GLU A CA 1
ATOM 611 C C . GLU A 1 86 ? -35.772 3.061 47.981 1.00 30.62 86 GLU A C 1
ATOM 613 O O . GLU A 1 86 ? -35.070 2.060 47.859 1.00 30.62 86 GLU A O 1
ATOM 618 N N . ALA A 1 87 ? -36.403 3.598 46.928 1.00 30.41 87 ALA A N 1
ATOM 619 C CA . ALA A 1 87 ? -36.349 3.003 45.584 1.00 30.41 87 ALA A CA 1
ATOM 620 C C . ALA A 1 87 ? -36.463 4.034 44.437 1.00 30.41 87 ALA A C 1
ATOM 622 O O . ALA A 1 87 ? -37.426 4.024 43.672 1.00 30.41 87 ALA A O 1
ATOM 623 N N . ALA A 1 88 ? -35.481 4.937 44.300 1.00 28.38 88 ALA A N 1
ATOM 624 C CA . ALA A 1 88 ? -35.454 5.920 43.202 1.00 28.38 88 ALA A CA 1
ATOM 625 C C . ALA A 1 88 ? -34.043 6.344 42.727 1.00 28.38 88 ALA A C 1
ATOM 627 O O . ALA A 1 88 ? -33.857 7.470 42.270 1.00 28.38 88 ALA A O 1
ATOM 628 N N . VAL A 1 89 ? -33.034 5.464 42.818 1.00 31.98 89 VAL A N 1
ATOM 629 C CA . VAL A 1 89 ? -31.683 5.702 42.253 1.00 31.98 89 VAL A CA 1
ATOM 630 C C . VAL A 1 89 ? -31.127 4.415 41.627 1.00 31.98 89 VAL A C 1
ATOM 632 O O . VAL A 1 89 ? -30.123 3.871 42.083 1.00 31.98 89 VAL A O 1
ATOM 635 N N . THR A 1 90 ? -31.820 3.851 40.628 1.00 32.47 90 THR A N 1
ATOM 636 C CA . THR A 1 90 ? -31.328 2.675 39.867 1.00 32.47 90 THR A CA 1
ATOM 637 C C . THR A 1 90 ? -32.069 2.466 38.531 1.00 32.47 90 THR A C 1
ATOM 639 O O . THR A 1 90 ? -32.623 1.404 38.291 1.00 32.47 90 THR A O 1
ATOM 642 N N . ASP A 1 91 ? -32.097 3.472 37.643 1.00 30.20 91 ASP A N 1
ATOM 643 C CA . ASP A 1 91 ? -32.654 3.300 36.275 1.00 30.20 91 ASP A CA 1
ATOM 644 C C . ASP A 1 91 ? -31.944 4.146 35.189 1.00 30.20 91 ASP A C 1
ATOM 646 O O . ASP A 1 91 ? -32.518 4.540 34.177 1.00 30.20 91 ASP A O 1
ATOM 650 N N . SER A 1 92 ? -30.667 4.486 35.405 1.00 31.36 92 SER A N 1
ATOM 651 C CA . SER A 1 92 ? -29.854 5.248 34.435 1.00 31.36 92 SER A CA 1
ATOM 652 C C . SER A 1 92 ? -28.638 4.492 33.889 1.00 31.36 92 SER A C 1
ATOM 654 O O . SER A 1 92 ? -28.051 4.935 32.902 1.00 31.36 92 SER A O 1
ATOM 656 N N . ASP A 1 93 ? -28.279 3.346 34.478 1.00 28.98 93 ASP A N 1
ATOM 657 C CA . ASP A 1 93 ? -27.078 2.582 34.102 1.00 28.98 93 ASP A CA 1
ATOM 658 C C . ASP A 1 93 ? -27.352 1.437 33.103 1.00 28.98 93 ASP A C 1
ATOM 660 O O . ASP A 1 93 ? -26.450 1.040 32.361 1.00 28.98 93 ASP A O 1
ATOM 664 N N . GLU A 1 94 ? -28.591 0.935 32.986 1.00 31.02 94 GLU A N 1
ATOM 665 C CA . GLU A 1 94 ? -28.909 -0.165 32.050 1.00 31.02 94 GLU A CA 1
ATOM 666 C C . GLU A 1 94 ? -28.955 0.271 30.570 1.00 31.02 94 GLU A C 1
ATOM 668 O O . GLU A 1 94 ? -28.755 -0.542 29.663 1.00 31.02 94 GLU A O 1
ATOM 673 N N . ALA A 1 95 ? -29.123 1.568 30.289 1.00 29.02 95 ALA A N 1
ATOM 674 C CA . ALA A 1 95 ? -29.244 2.088 28.923 1.00 29.02 95 ALA A CA 1
ATOM 675 C C . ALA A 1 95 ? -27.928 2.081 28.107 1.00 29.02 95 ALA A C 1
ATOM 677 O O . ALA A 1 95 ? -27.957 2.315 26.897 1.00 29.02 95 ALA A O 1
ATOM 678 N N . VAL A 1 96 ? -26.772 1.806 28.727 1.00 34.69 96 VAL A N 1
ATOM 679 C CA . VAL A 1 96 ? -25.446 1.885 28.073 1.00 34.69 96 VAL A CA 1
ATOM 680 C C . VAL A 1 96 ? -24.991 0.550 27.452 1.00 34.69 96 VAL A C 1
ATOM 682 O O . VAL A 1 96 ? -24.116 0.541 26.583 1.00 34.69 96 VAL A O 1
ATOM 685 N N . HIS A 1 97 ? -25.605 -0.583 27.815 1.00 36.75 97 HIS A N 1
ATOM 686 C CA . HIS A 1 97 ? -25.167 -1.922 27.378 1.00 36.75 97 HIS A CA 1
ATOM 687 C C . HIS A 1 97 ? -25.905 -2.509 26.151 1.00 36.75 97 HIS A C 1
ATOM 689 O O . HIS A 1 97 ? -25.570 -3.597 25.679 1.00 36.75 97 HIS A O 1
ATOM 695 N N . SER A 1 98 ? -26.866 -1.793 25.564 1.00 36.56 98 SER A N 1
ATOM 696 C CA . SER A 1 98 ? -27.866 -2.340 24.628 1.00 36.56 98 SER A CA 1
ATOM 697 C C . SER A 1 98 ? -27.499 -2.344 23.126 1.00 36.56 98 SER A C 1
ATOM 699 O O . SER A 1 98 ? -28.357 -2.141 22.268 1.00 36.56 98 SER A O 1
ATOM 701 N N . SER A 1 99 ? -26.243 -2.634 22.752 1.00 39.34 99 SER A N 1
ATOM 702 C CA . SER A 1 99 ? -25.925 -3.032 21.359 1.00 39.34 99 SER A CA 1
ATOM 703 C C . SER A 1 99 ? -24.650 -3.880 21.213 1.00 39.34 99 SER A C 1
ATOM 705 O O . SER A 1 99 ? -23.936 -3.750 20.210 1.00 39.34 99 SER A O 1
ATOM 707 N N . ASP A 1 100 ? -24.377 -4.802 22.140 1.00 44.31 100 ASP A N 1
ATOM 708 C CA . ASP A 1 100 ? -23.434 -5.893 21.852 1.00 44.31 100 ASP A CA 1
ATOM 709 C C . ASP A 1 100 ? -24.126 -6.928 20.943 1.00 44.31 100 ASP A C 1
ATOM 711 O O . ASP A 1 100 ? -24.601 -7.983 21.364 1.00 44.31 100 ASP A O 1
ATOM 715 N N . ARG A 1 101 ? -24.281 -6.573 19.658 1.00 55.19 101 ARG A N 1
ATOM 716 C CA . ARG A 1 101 ? -24.676 -7.538 18.629 1.00 55.19 101 ARG A CA 1
ATOM 717 C C . ARG A 1 101 ? -23.502 -8.477 18.443 1.00 55.19 101 ARG A C 1
ATOM 719 O O . ARG A 1 101 ? -22.574 -8.150 17.705 1.00 55.19 101 ARG A O 1
ATOM 726 N N . ASP A 1 102 ? -23.588 -9.633 19.091 1.00 59.62 102 ASP A N 1
ATOM 727 C CA . ASP A 1 102 ? -22.658 -10.742 18.926 1.00 59.62 102 ASP A CA 1
ATOM 728 C C . ASP A 1 102 ? -22.487 -11.030 17.425 1.00 59.62 102 ASP A C 1
ATOM 730 O O . ASP A 1 102 ? -23.360 -11.603 16.763 1.00 59.62 102 ASP A O 1
ATOM 734 N N . LEU A 1 103 ? -21.377 -10.554 16.848 1.00 70.31 103 LEU A N 1
ATOM 735 C CA . LEU A 1 103 ? -21.062 -10.821 15.453 1.00 70.31 103 LEU A CA 1
ATOM 736 C C . LEU A 1 103 ? -20.934 -12.335 15.318 1.00 70.31 103 LEU A C 1
ATOM 738 O O . LEU A 1 103 ? -20.044 -12.939 15.925 1.00 70.31 103 LEU A O 1
ATOM 742 N N . SER A 1 104 ? -21.802 -12.932 14.496 1.00 80.00 104 SER A N 1
ATOM 743 C CA . SER A 1 104 ? -21.716 -14.354 14.173 1.00 80.00 104 SER A CA 1
ATOM 744 C C . SER A 1 104 ? -20.278 -14.710 13.803 1.00 80.00 104 SER A C 1
ATOM 746 O O . SER A 1 104 ? -19.611 -13.963 13.080 1.00 80.00 104 SER A O 1
ATOM 748 N N . ILE A 1 105 ? -19.799 -15.855 14.292 1.00 81.19 105 ILE A N 1
ATOM 749 C CA . ILE A 1 105 ? -18.405 -16.296 14.132 1.00 81.19 105 ILE A CA 1
ATOM 750 C C . ILE A 1 105 ? -17.997 -16.290 12.648 1.00 81.19 105 ILE A C 1
ATOM 752 O O . ILE A 1 105 ? -16.862 -15.946 12.326 1.00 81.19 105 ILE A O 1
ATOM 756 N N . THR A 1 106 ? -18.933 -16.576 11.737 1.00 83.31 106 THR A N 1
ATOM 757 C CA . THR A 1 106 ? -18.719 -16.484 10.286 1.00 83.31 106 THR A CA 1
ATOM 758 C C . THR A 1 106 ? -18.514 -15.048 9.800 1.00 83.31 106 THR A C 1
ATOM 760 O O . THR A 1 106 ? -17.567 -14.801 9.062 1.00 83.31 106 THR A O 1
ATOM 763 N N . ALA A 1 107 ? -19.323 -14.081 10.241 1.00 84.38 107 ALA A N 1
ATOM 764 C CA . ALA A 1 107 ? -19.144 -12.665 9.903 1.00 84.38 107 ALA A CA 1
ATOM 765 C C . ALA A 1 107 ? -17.821 -12.113 10.464 1.00 84.38 107 ALA A C 1
ATOM 767 O O . ALA A 1 107 ? -17.069 -11.450 9.751 1.00 84.38 107 ALA A O 1
ATOM 768 N N . ALA A 1 108 ? -17.489 -12.463 11.711 1.00 84.56 108 ALA A N 1
ATOM 769 C CA . ALA A 1 108 ? -16.203 -12.140 12.322 1.00 84.56 108 ALA A CA 1
ATOM 770 C C . ALA A 1 108 ? -15.020 -12.706 11.511 1.00 84.56 108 ALA A C 1
ATOM 772 O O . ALA A 1 108 ? -14.060 -11.988 11.228 1.00 84.56 108 ALA A O 1
ATOM 773 N N . ALA A 1 109 ? -15.102 -13.975 11.098 1.00 87.25 109 ALA A N 1
ATOM 774 C CA . ALA A 1 109 ? -14.085 -14.621 10.275 1.00 87.25 109 ALA A CA 1
ATOM 775 C C . ALA A 1 109 ? -13.953 -13.968 8.889 1.00 87.25 109 ALA A C 1
ATOM 777 O O . ALA A 1 109 ? -12.832 -13.718 8.458 1.00 87.25 109 ALA A O 1
ATOM 778 N N . ILE A 1 110 ? -15.063 -13.628 8.223 1.00 89.06 110 ILE A N 1
ATOM 779 C CA . ILE A 1 110 ? -15.059 -12.951 6.913 1.00 89.06 110 ILE A CA 1
ATOM 780 C C . ILE A 1 110 ? -14.392 -11.573 7.006 1.00 89.06 110 ILE A C 1
ATOM 782 O O . ILE A 1 110 ? -13.580 -11.234 6.145 1.00 89.06 110 ILE A O 1
ATOM 786 N N . ILE A 1 111 ? -14.680 -10.790 8.051 1.00 89.12 111 ILE A N 1
ATOM 787 C CA . ILE A 1 111 ? -14.057 -9.473 8.253 1.00 89.12 111 ILE A CA 1
ATOM 788 C C . ILE A 1 111 ? -12.550 -9.630 8.503 1.00 89.12 111 ILE A C 1
ATOM 790 O O . ILE A 1 111 ? -11.758 -8.995 7.812 1.00 89.12 111 ILE A O 1
ATOM 794 N N . MET A 1 112 ? -12.129 -10.516 9.416 1.00 91.12 112 MET A N 1
ATOM 795 C CA . MET A 1 112 ? -10.699 -10.758 9.670 1.00 91.12 112 MET A CA 1
ATOM 796 C C . MET A 1 112 ? -9.963 -11.280 8.425 1.00 91.12 112 MET A C 1
ATOM 798 O O . MET A 1 112 ? -8.880 -10.788 8.110 1.00 91.12 112 MET A O 1
ATOM 802 N N . ALA A 1 113 ? -10.557 -12.223 7.688 1.00 91.31 113 ALA A N 1
ATOM 803 C CA . ALA A 1 113 ? -9.990 -12.767 6.455 1.00 91.31 113 ALA A CA 1
ATOM 804 C C . ALA A 1 113 ? -9.905 -11.719 5.337 1.00 91.31 113 ALA A C 1
ATOM 806 O O . ALA A 1 113 ? -8.933 -11.709 4.591 1.00 91.31 113 ALA A O 1
ATOM 807 N N . THR A 1 114 ? -10.872 -10.802 5.245 1.00 92.62 114 THR A N 1
ATOM 808 C CA . THR A 1 114 ? -10.827 -9.681 4.293 1.00 92.62 114 THR A CA 1
ATOM 809 C C . THR A 1 114 ? -9.699 -8.712 4.645 1.00 92.62 114 THR A C 1
ATOM 811 O O . THR A 1 114 ? -8.893 -8.370 3.785 1.00 92.62 114 THR A O 1
ATOM 814 N N . LEU A 1 115 ? -9.596 -8.301 5.914 1.00 92.44 115 LEU A N 1
ATOM 815 C CA . LEU A 1 115 ? -8.559 -7.374 6.380 1.00 92.44 115 LEU A CA 1
ATOM 816 C C . LEU A 1 115 ? -7.146 -7.950 6.175 1.00 92.44 115 LEU A C 1
ATOM 818 O O . LEU A 1 115 ? -6.264 -7.252 5.678 1.00 92.44 115 LEU A O 1
ATOM 822 N N . ALA A 1 116 ? -6.947 -9.234 6.490 1.00 93.56 116 ALA A N 1
ATOM 823 C CA . ALA A 1 116 ? -5.692 -9.943 6.236 1.00 93.56 116 ALA A CA 1
ATOM 824 C C . ALA A 1 116 ? -5.449 -10.216 4.739 1.00 93.56 116 ALA A C 1
ATOM 826 O O . ALA A 1 116 ? -4.314 -10.155 4.275 1.00 93.56 116 ALA A O 1
ATOM 827 N N . GLY A 1 117 ? -6.504 -10.473 3.962 1.00 93.25 117 GLY A N 1
ATOM 828 C CA . GLY A 1 117 ? -6.432 -10.674 2.514 1.00 93.25 117 GLY A CA 1
ATOM 829 C C . GLY A 1 117 ? -5.934 -9.437 1.766 1.00 93.25 117 GLY A C 1
ATOM 830 O O . GLY A 1 117 ? -5.233 -9.565 0.765 1.00 93.25 117 GLY A O 1
ATOM 831 N N . ILE A 1 118 ? -6.222 -8.236 2.273 1.00 92.69 118 ILE A N 1
ATOM 832 C CA . ILE A 1 118 ? -5.721 -6.977 1.707 1.00 92.69 118 ILE A CA 1
ATOM 833 C C . ILE A 1 118 ? -4.226 -6.814 1.952 1.00 92.69 118 ILE A C 1
ATOM 835 O O . ILE A 1 118 ? -3.486 -6.564 1.002 1.00 92.69 118 ILE A O 1
ATOM 839 N N . THR A 1 119 ? -3.761 -6.980 3.195 1.00 92.12 119 THR A N 1
ATOM 840 C CA . THR A 1 119 ? -2.325 -6.866 3.495 1.00 92.12 119 THR A CA 1
ATOM 841 C C . THR A 1 119 ? -1.520 -7.952 2.785 1.00 92.12 119 THR A C 1
ATOM 843 O O . THR A 1 119 ? -0.450 -7.661 2.251 1.00 92.12 119 THR A O 1
ATOM 846 N N . LEU A 1 120 ? -2.084 -9.159 2.666 1.00 94.56 120 LEU A N 1
ATOM 847 C CA . LEU A 1 120 ? -1.568 -10.236 1.823 1.00 94.56 120 LEU A CA 1
ATOM 848 C C . LEU A 1 120 ? -1.471 -9.810 0.355 1.00 94.56 120 LEU A C 1
ATOM 850 O O . LEU A 1 120 ? -0.403 -9.938 -0.232 1.00 94.56 120 LEU A O 1
ATOM 854 N N . THR A 1 121 ? -2.532 -9.262 -0.238 1.00 94.06 121 THR A N 1
ATOM 855 C CA . THR A 1 121 ? -2.540 -8.885 -1.664 1.00 94.06 121 THR A CA 1
ATOM 856 C C . THR A 1 121 ? -1.550 -7.757 -1.976 1.00 94.06 121 THR A C 1
ATOM 858 O O . THR A 1 121 ? -0.791 -7.848 -2.943 1.00 94.06 121 THR A O 1
ATOM 861 N N . SER A 1 122 ? -1.487 -6.717 -1.139 1.00 92.69 122 SER A N 1
ATOM 862 C CA . SER A 1 122 ? -0.522 -5.620 -1.305 1.00 92.69 122 SER A CA 1
ATOM 863 C C . SER A 1 122 ? 0.929 -6.109 -1.196 1.00 92.69 122 SER A C 1
ATOM 865 O O . SER A 1 122 ? 1.774 -5.745 -2.016 1.00 92.69 122 SER A O 1
ATOM 867 N N . SER A 1 123 ? 1.228 -6.997 -0.243 1.00 92.12 123 SER A N 1
ATOM 868 C CA . SER A 1 123 ? 2.563 -7.597 -0.128 1.00 92.12 123 SER A CA 1
ATOM 869 C C . SER A 1 123 ? 2.868 -8.607 -1.244 1.00 92.12 123 SER A C 1
ATOM 871 O O . SER A 1 123 ? 4.002 -8.642 -1.716 1.00 92.12 123 SER A O 1
ATOM 873 N N . LEU A 1 124 ? 1.874 -9.354 -1.739 1.00 94.56 124 LEU A N 1
ATOM 874 C CA . LEU A 1 124 ? 2.001 -10.279 -2.874 1.00 94.56 124 LEU A CA 1
ATOM 875 C C . LEU A 1 124 ? 2.416 -9.550 -4.145 1.00 94.56 124 LEU A C 1
ATOM 877 O O . LEU A 1 124 ? 3.375 -9.962 -4.789 1.00 94.56 124 LEU A O 1
ATOM 881 N N . THR A 1 125 ? 1.756 -8.442 -4.486 1.00 93.31 125 THR A N 1
ATOM 882 C CA . THR A 1 125 ? 2.131 -7.647 -5.673 1.00 93.31 125 THR A CA 1
ATOM 883 C C . THR A 1 125 ? 3.542 -7.064 -5.573 1.00 93.31 125 THR A C 1
ATOM 885 O O . THR A 1 125 ? 4.215 -6.908 -6.590 1.00 93.31 125 THR A O 1
ATOM 888 N N . THR A 1 126 ? 4.017 -6.795 -4.354 1.00 91.56 126 THR A N 1
ATOM 889 C CA . THR A 1 126 ? 5.376 -6.299 -4.108 1.00 91.56 126 THR A CA 1
ATOM 890 C C . THR A 1 126 ? 6.412 -7.419 -4.250 1.00 91.56 126 THR A C 1
ATOM 892 O O . THR A 1 126 ? 7.344 -7.261 -5.029 1.00 91.56 126 THR A O 1
ATOM 895 N N . GLY A 1 127 ? 6.215 -8.584 -3.620 1.00 90.44 127 GLY A N 1
ATOM 896 C CA . GLY A 1 127 ? 7.112 -9.739 -3.798 1.00 90.44 127 GLY A CA 1
ATOM 897 C C . GLY A 1 127 ? 7.122 -10.275 -5.235 1.00 90.44 127 GLY A C 1
ATOM 898 O O . GLY A 1 127 ? 8.171 -10.633 -5.765 1.00 90.44 127 GLY A O 1
ATOM 899 N N . PHE A 1 128 ? 5.971 -10.245 -5.913 1.00 92.81 128 PHE A N 1
ATOM 900 C CA . PHE A 1 128 ? 5.874 -10.563 -7.337 1.00 92.81 128 PHE A CA 1
ATOM 901 C C . PHE A 1 128 ? 6.720 -9.613 -8.194 1.00 92.81 128 PHE A C 1
ATOM 903 O O . PHE A 1 128 ? 7.459 -10.073 -9.066 1.00 92.81 128 PHE A O 1
ATOM 910 N N . LEU A 1 129 ? 6.637 -8.298 -7.936 1.00 91.31 129 LEU A N 1
ATOM 911 C CA . LEU A 1 129 ? 7.441 -7.303 -8.643 1.00 91.31 129 LEU A CA 1
ATOM 912 C C . LEU A 1 129 ? 8.931 -7.629 -8.517 1.00 91.31 129 LEU A C 1
ATOM 914 O O . LEU A 1 129 ? 9.592 -7.664 -9.544 1.00 91.31 129 LEU A O 1
ATOM 918 N N . VAL A 1 130 ? 9.435 -7.888 -7.306 1.00 88.69 130 VAL A N 1
ATOM 919 C CA . VAL A 1 130 ? 10.868 -8.105 -7.029 1.00 88.69 130 VAL A CA 1
ATOM 920 C C . VAL A 1 130 ? 11.461 -9.206 -7.912 1.00 88.69 130 VAL A C 1
ATOM 922 O O . VAL A 1 130 ? 12.445 -8.967 -8.607 1.00 88.69 130 VAL A O 1
ATOM 925 N N . VAL A 1 131 ? 10.817 -10.377 -7.981 1.00 89.44 131 VAL A N 1
ATOM 926 C CA . VAL A 1 131 ? 11.304 -11.501 -8.806 1.00 89.44 131 VAL A CA 1
ATOM 927 C C . VAL A 1 131 ? 11.093 -11.253 -10.302 1.00 89.44 131 VAL A C 1
ATOM 929 O O . VAL A 1 131 ? 11.938 -11.612 -11.121 1.00 89.44 131 VAL A O 1
ATOM 932 N N . ALA A 1 132 ? 9.987 -10.613 -10.692 1.00 89.06 132 ALA A N 1
ATOM 933 C CA . ALA A 1 132 ? 9.694 -10.353 -12.099 1.00 89.06 132 ALA A CA 1
ATOM 934 C C . ALA A 1 132 ? 10.442 -9.138 -12.684 1.00 89.06 132 ALA A C 1
ATOM 936 O O . ALA A 1 132 ? 10.491 -8.990 -13.910 1.00 89.06 132 ALA A O 1
ATOM 937 N N . LEU A 1 133 ? 11.016 -8.263 -11.850 1.00 88.38 133 LEU A N 1
ATOM 938 C CA . LEU A 1 133 ? 11.591 -6.976 -12.252 1.00 88.38 133 LEU A CA 1
ATOM 939 C C . LEU A 1 133 ? 12.678 -7.100 -13.333 1.00 88.38 133 LEU A C 1
ATOM 941 O O . LEU A 1 133 ? 12.579 -6.361 -14.313 1.00 88.38 133 LEU A O 1
ATOM 945 N N . PRO A 1 134 ? 13.643 -8.043 -13.276 1.00 87.06 134 PRO A N 1
ATOM 946 C CA . PRO A 1 134 ? 14.664 -8.173 -14.321 1.00 87.06 134 PRO A CA 1
ATOM 947 C C . PRO A 1 134 ? 14.089 -8.593 -15.682 1.00 87.06 134 PRO A C 1
ATOM 949 O O . PRO A 1 134 ? 14.629 -8.226 -16.728 1.00 87.06 134 PRO A O 1
ATOM 952 N N . LYS A 1 135 ? 12.983 -9.352 -15.691 1.00 87.88 135 LYS A N 1
ATOM 953 C CA . LYS A 1 135 ? 12.282 -9.754 -16.919 1.00 87.88 135 LYS A CA 1
ATOM 954 C C . LYS A 1 135 ? 11.414 -8.615 -17.457 1.00 87.88 135 LYS A C 1
ATOM 956 O O . LYS A 1 135 ? 11.492 -8.320 -18.646 1.00 87.88 135 LYS A O 1
ATOM 961 N N . MET A 1 136 ? 10.674 -7.920 -16.589 1.00 88.50 136 MET A N 1
ATOM 962 C CA . MET A 1 136 ? 9.933 -6.703 -16.949 1.00 88.50 136 MET A CA 1
ATOM 963 C C . MET A 1 136 ? 10.861 -5.610 -17.491 1.00 88.50 136 MET A C 1
ATOM 965 O O . MET A 1 136 ? 10.524 -4.978 -18.487 1.00 88.50 136 MET A O 1
ATOM 969 N N . ALA A 1 137 ? 12.048 -5.431 -16.903 1.00 86.56 137 ALA A N 1
ATOM 970 C CA . ALA A 1 137 ? 13.043 -4.464 -17.359 1.00 86.56 137 ALA A CA 1
ATOM 971 C C . ALA A 1 137 ? 13.482 -4.714 -18.810 1.00 86.56 137 ALA A C 1
ATOM 973 O O . ALA A 1 137 ? 13.552 -3.776 -19.602 1.00 86.56 137 ALA A O 1
ATOM 974 N N . LYS A 1 138 ? 13.707 -5.983 -19.177 1.00 87.38 138 LYS A N 1
ATOM 975 C CA . LYS A 1 138 ? 14.042 -6.392 -20.550 1.00 87.38 138 LYS A CA 1
ATOM 976 C C . LYS A 1 138 ? 12.854 -6.230 -21.502 1.00 87.38 138 LYS A C 1
ATOM 978 O O . LYS A 1 138 ? 13.018 -5.657 -22.573 1.00 87.38 138 LYS A O 1
ATOM 983 N N . ASP A 1 139 ? 11.666 -6.686 -21.105 1.00 88.00 139 ASP A N 1
ATOM 984 C CA . ASP A 1 139 ? 10.472 -6.682 -21.963 1.00 88.00 139 ASP A CA 1
ATOM 985 C C . ASP A 1 139 ? 9.905 -5.269 -22.225 1.00 88.00 139 ASP A C 1
ATOM 987 O O . ASP A 1 139 ? 9.298 -5.045 -23.270 1.00 88.00 139 ASP A O 1
ATOM 991 N N . LEU A 1 140 ? 10.087 -4.319 -21.296 1.00 87.75 140 LEU A N 1
ATOM 992 C CA . LEU A 1 140 ? 9.673 -2.909 -21.435 1.00 87.75 140 LEU A CA 1
ATOM 993 C C . LEU A 1 140 ? 10.828 -1.971 -21.840 1.00 87.75 140 LEU A C 1
ATOM 995 O O . LEU A 1 140 ? 10.616 -0.760 -21.902 1.00 87.75 140 LEU A O 1
ATOM 999 N N . ALA A 1 141 ? 12.032 -2.501 -22.092 1.00 86.56 141 ALA A N 1
ATOM 1000 C CA . ALA A 1 141 ? 13.252 -1.730 -22.365 1.00 86.56 141 ALA A CA 1
ATOM 1001 C C . ALA A 1 141 ? 13.499 -0.597 -21.339 1.00 86.56 141 ALA A C 1
ATOM 1003 O O . ALA A 1 141 ? 13.750 0.556 -21.693 1.00 86.56 141 ALA A O 1
ATOM 1004 N N . ILE A 1 142 ? 13.389 -0.925 -20.048 1.00 83.25 142 ILE A N 1
ATOM 1005 C CA . ILE A 1 142 ? 13.559 0.036 -18.951 1.00 83.25 142 ILE A CA 1
ATOM 1006 C C . ILE A 1 142 ? 15.045 0.444 -18.858 1.00 83.25 142 ILE A C 1
ATOM 1008 O O . ILE A 1 142 ? 15.896 -0.442 -18.747 1.00 83.25 142 ILE A O 1
ATOM 1012 N N . PRO A 1 143 ? 15.384 1.751 -18.871 1.00 81.44 143 PRO A N 1
ATOM 1013 C CA . PRO A 1 143 ? 16.761 2.212 -18.679 1.00 81.44 143 PRO A CA 1
ATOM 1014 C C . PRO A 1 143 ? 17.339 1.761 -17.331 1.00 81.44 143 PRO A C 1
ATOM 1016 O O . PRO A 1 143 ? 16.608 1.687 -16.344 1.00 81.44 143 PRO A O 1
ATOM 1019 N N . SER A 1 144 ? 18.653 1.531 -17.261 1.00 73.25 144 SER A N 1
ATOM 1020 C CA . SER A 1 144 ? 19.342 1.061 -16.045 1.00 73.25 144 SER A CA 1
ATOM 1021 C C . SER A 1 144 ? 19.059 1.936 -14.816 1.00 73.25 144 SER A C 1
ATOM 1023 O O . SER A 1 144 ? 18.603 1.414 -13.801 1.00 73.25 144 SER A O 1
ATOM 1025 N N . GLY A 1 145 ? 19.198 3.261 -14.934 1.00 72.12 145 GLY A N 1
ATOM 1026 C CA . GLY A 1 145 ? 18.885 4.214 -13.853 1.00 72.12 145 GLY A CA 1
ATOM 1027 C C . GLY A 1 145 ? 17.396 4.298 -13.467 1.00 72.12 145 GLY A C 1
ATOM 1028 O O . GLY A 1 145 ? 17.044 4.901 -12.456 1.00 72.12 145 GLY A O 1
ATOM 1029 N N . LEU A 1 146 ? 16.491 3.682 -14.241 1.00 77.50 146 LEU A N 1
ATOM 1030 C CA . LEU A 1 146 ? 15.064 3.566 -13.907 1.00 77.50 146 LEU A CA 1
ATOM 1031 C C . LEU A 1 146 ? 14.676 2.179 -13.369 1.00 77.50 146 LEU A C 1
ATOM 1033 O O . LEU A 1 146 ? 13.513 1.972 -13.023 1.00 77.50 146 LEU A O 1
ATOM 1037 N N . LEU A 1 147 ? 15.610 1.231 -13.257 1.00 77.00 147 LEU A N 1
ATOM 1038 C CA . LEU A 1 147 ? 15.279 -0.163 -12.954 1.00 77.00 147 LEU A CA 1
ATOM 1039 C C . LEU A 1 147 ? 14.690 -0.347 -11.544 1.00 77.00 147 LEU A C 1
ATOM 1041 O O . LEU A 1 147 ? 13.755 -1.127 -11.387 1.00 77.00 147 LEU A O 1
ATOM 1045 N N . LEU A 1 148 ? 15.145 0.418 -10.542 1.00 77.56 148 LEU A N 1
ATOM 1046 C CA . LEU A 1 148 ? 14.613 0.366 -9.167 1.00 77.56 148 LEU A CA 1
ATOM 1047 C C . LEU A 1 148 ? 13.320 1.188 -8.969 1.00 77.56 148 LEU A C 1
ATOM 1049 O O . LEU A 1 148 ? 12.582 0.964 -8.006 1.00 77.56 148 LEU A O 1
ATOM 1053 N N . TRP A 1 149 ? 12.999 2.125 -9.868 1.00 82.56 149 TRP A N 1
ATOM 1054 C CA . TRP A 1 149 ? 11.865 3.045 -9.692 1.00 82.56 149 TRP A CA 1
ATOM 1055 C C . TRP A 1 149 ? 10.490 2.369 -9.509 1.00 82.56 149 TRP A C 1
ATOM 1057 O O . TRP A 1 149 ? 9.734 2.842 -8.656 1.00 82.56 149 TRP A O 1
ATOM 1067 N N . PRO A 1 150 ? 10.136 1.268 -10.209 1.00 84.44 150 PRO A N 1
ATOM 1068 C CA . PRO A 1 150 ? 8.879 0.542 -9.982 1.00 84.44 150 PRO A CA 1
ATOM 1069 C C . PRO A 1 150 ? 8.708 -0.021 -8.559 1.00 84.44 150 PRO A C 1
ATOM 1071 O O . PRO A 1 150 ? 7.572 -0.229 -8.116 1.00 84.44 150 PRO A O 1
ATOM 1074 N N . ALA A 1 151 ? 9.810 -0.277 -7.844 1.00 83.50 151 ALA A N 1
ATOM 1075 C CA . ALA A 1 151 ? 9.792 -0.688 -6.442 1.00 83.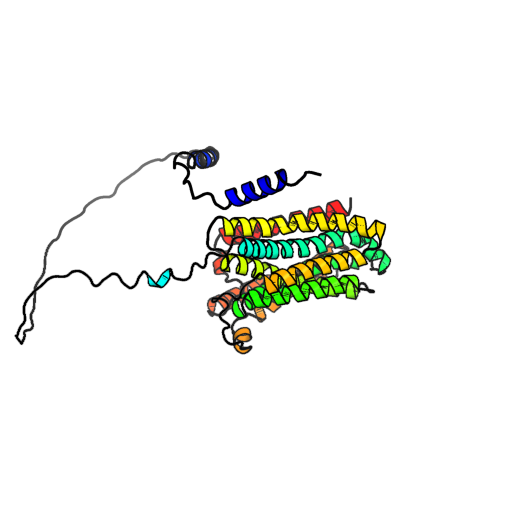50 151 ALA A CA 1
ATOM 1076 C C . ALA A 1 151 ? 9.681 0.542 -5.529 1.00 83.50 151 ALA A C 1
ATOM 1078 O O . ALA A 1 151 ? 8.716 0.664 -4.771 1.00 83.50 151 ALA A O 1
ATOM 1079 N N . SER A 1 152 ? 10.600 1.502 -5.677 1.00 81.50 152 SER A N 1
ATOM 1080 C CA . SER A 1 152 ? 10.694 2.693 -4.822 1.00 81.50 152 SER A CA 1
ATOM 1081 C C . SER A 1 152 ? 9.448 3.586 -4.862 1.00 81.50 152 SER A C 1
ATOM 1083 O O . SER A 1 152 ? 9.021 4.091 -3.821 1.00 81.50 152 SER A O 1
ATOM 1085 N N . ILE A 1 153 ? 8.811 3.761 -6.029 1.00 86.31 153 ILE A N 1
ATOM 1086 C CA . ILE A 1 153 ? 7.665 4.677 -6.165 1.00 86.31 153 ILE A CA 1
ATOM 1087 C C . ILE A 1 153 ? 6.448 4.247 -5.335 1.00 86.31 153 ILE A C 1
ATOM 1089 O O . ILE A 1 153 ? 5.695 5.103 -4.870 1.00 86.31 153 ILE A O 1
ATOM 1093 N N . TYR A 1 154 ? 6.270 2.944 -5.101 1.00 87.69 154 TYR A N 1
ATOM 1094 C CA . TYR A 1 154 ? 5.189 2.409 -4.269 1.00 87.69 154 TYR A CA 1
ATOM 1095 C C . TYR A 1 154 ? 5.349 2.844 -2.805 1.00 87.69 154 TYR A C 1
ATOM 1097 O O . TYR A 1 154 ? 4.408 3.371 -2.210 1.00 87.69 154 TYR A O 1
ATOM 1105 N N . GLY A 1 155 ? 6.559 2.707 -2.251 1.00 83.44 155 GLY A N 1
ATOM 1106 C CA . GLY A 1 155 ? 6.873 3.176 -0.899 1.00 83.44 155 GLY A CA 1
ATOM 1107 C C . GLY A 1 155 ? 6.770 4.698 -0.777 1.00 83.44 155 GLY A C 1
ATOM 1108 O O . GLY A 1 155 ? 6.184 5.202 0.180 1.00 83.44 155 GLY A O 1
ATOM 1109 N N . LEU A 1 156 ? 7.261 5.429 -1.783 1.00 82.44 156 LEU A N 1
ATOM 1110 C CA . LEU A 1 156 ? 7.243 6.891 -1.802 1.00 82.44 156 LEU A CA 1
ATOM 1111 C C . LEU A 1 156 ? 5.818 7.465 -1.821 1.00 82.44 156 LEU A C 1
ATOM 1113 O O . LEU A 1 156 ? 5.447 8.264 -0.963 1.00 82.44 156 LEU A O 1
ATOM 1117 N N . THR A 1 157 ? 4.999 7.033 -2.782 1.00 85.94 157 THR A N 1
ATOM 1118 C CA . THR A 1 157 ? 3.604 7.490 -2.913 1.00 85.94 157 THR A CA 1
ATOM 1119 C C . THR A 1 157 ? 2.738 7.039 -1.743 1.00 85.94 157 THR A C 1
ATOM 1121 O O . THR A 1 157 ? 1.894 7.814 -1.287 1.00 85.94 157 THR A O 1
ATOM 1124 N N . GLY A 1 158 ? 2.986 5.835 -1.216 1.00 86.19 158 GLY A N 1
ATOM 1125 C CA . GLY A 1 158 ? 2.380 5.341 0.014 1.00 86.19 158 GLY A CA 1
ATOM 1126 C C . GLY A 1 158 ? 2.692 6.237 1.209 1.00 86.19 158 GLY A C 1
ATOM 1127 O O . GLY A 1 158 ? 1.766 6.704 1.865 1.00 86.19 158 GLY A O 1
ATOM 1128 N N . GLY A 1 159 ? 3.969 6.546 1.452 1.00 79.81 159 GLY A N 1
ATOM 1129 C CA . GLY A 1 159 ? 4.404 7.404 2.557 1.00 79.81 159 GLY A CA 1
ATOM 1130 C C . GLY A 1 159 ? 3.855 8.832 2.480 1.00 79.81 159 GLY A C 1
ATOM 1131 O O . GLY A 1 159 ? 3.291 9.315 3.462 1.00 79.81 159 GLY A O 1
ATOM 1132 N N . CYS A 1 160 ? 3.941 9.485 1.313 1.00 81.44 160 CYS A N 1
ATOM 1133 C CA . CYS A 1 160 ? 3.388 10.831 1.105 1.00 81.44 160 CYS A CA 1
ATOM 1134 C C . CYS A 1 160 ? 1.874 10.874 1.365 1.00 81.44 160 CYS A C 1
ATOM 1136 O O . CYS A 1 160 ? 1.361 11.792 2.004 1.00 81.44 160 CYS A O 1
ATOM 1138 N N . SER A 1 161 ? 1.153 9.857 0.888 1.00 85.00 161 SER A N 1
ATOM 1139 C CA . SER A 1 161 ? -0.311 9.839 0.917 1.00 85.00 161 SER A CA 1
ATOM 1140 C C . SER A 1 161 ? -0.881 9.332 2.247 1.00 85.00 161 SER A C 1
ATOM 1142 O O . SER A 1 161 ? -2.018 9.662 2.577 1.00 85.00 161 SER A O 1
ATOM 1144 N N . LEU A 1 162 ? -0.115 8.571 3.040 1.00 84.12 162 LEU A N 1
ATOM 1145 C CA . LEU A 1 162 ? -0.566 7.933 4.287 1.00 84.12 162 LEU A CA 1
ATOM 1146 C C . LEU A 1 162 ? -1.171 8.929 5.280 1.00 84.12 162 LEU A C 1
ATOM 1148 O O . LEU A 1 162 ? -2.257 8.693 5.806 1.00 84.12 162 LEU A O 1
ATOM 1152 N N . LEU A 1 163 ? -0.488 10.053 5.511 1.00 79.75 163 LEU A N 1
ATOM 1153 C CA . LEU A 1 163 ? -0.932 11.071 6.464 1.00 79.75 163 LEU A CA 1
ATOM 1154 C C . LEU A 1 163 ? -2.198 11.794 5.985 1.00 79.75 163 LEU A C 1
ATOM 1156 O O . LEU A 1 163 ? -3.146 11.967 6.751 1.00 79.75 163 LEU A O 1
ATOM 1160 N N . ILE A 1 164 ? -2.241 12.161 4.700 1.00 81.00 164 ILE A N 1
ATOM 1161 C CA . ILE A 1 164 ? -3.396 12.824 4.080 1.00 81.00 164 ILE A CA 1
ATOM 1162 C C . ILE A 1 164 ? -4.617 11.915 4.193 1.00 81.00 164 ILE A C 1
ATOM 1164 O O . ILE A 1 164 ? -5.649 12.282 4.752 1.00 81.00 164 ILE A O 1
ATOM 1168 N N . VAL A 1 165 ? -4.468 10.688 3.709 1.00 83.56 165 VAL A N 1
ATOM 1169 C CA . VAL A 1 165 ? -5.544 9.713 3.597 1.00 83.56 165 VAL A CA 1
ATOM 1170 C C . VAL A 1 165 ? -6.010 9.206 4.964 1.00 83.56 165 VAL A C 1
ATOM 1172 O O . VAL A 1 165 ? -7.204 8.965 5.123 1.00 83.56 165 VAL A O 1
ATOM 1175 N N . GLY A 1 166 ? -5.126 9.127 5.965 1.00 79.75 166 GLY A N 1
ATOM 1176 C CA . GLY A 1 166 ? -5.508 8.890 7.360 1.00 79.75 166 GLY A CA 1
ATOM 1177 C C . GLY A 1 166 ? -6.502 9.942 7.863 1.00 79.75 166 GLY A C 1
ATOM 1178 O O . GLY A 1 166 ? -7.614 9.596 8.254 1.00 79.75 166 GLY A O 1
ATOM 1179 N N . THR A 1 167 ? -6.173 11.233 7.730 1.00 77.81 167 THR A N 1
ATOM 1180 C CA . THR A 1 167 ? -7.096 12.309 8.148 1.00 77.81 167 THR A CA 1
ATOM 1181 C C . THR A 1 167 ? -8.398 12.341 7.338 1.00 77.81 167 THR A C 1
ATOM 1183 O O . THR A 1 167 ? -9.462 12.624 7.890 1.00 77.81 167 THR A O 1
ATOM 1186 N N . VAL A 1 168 ? -8.357 11.993 6.045 1.00 81.44 168 VAL A N 1
ATOM 1187 C CA . VAL A 1 168 ? -9.572 11.831 5.227 1.00 81.44 168 VAL A CA 1
ATOM 1188 C C . VAL A 1 168 ? -10.420 10.660 5.739 1.00 81.44 168 VAL A C 1
ATOM 1190 O O . VAL A 1 168 ? -11.637 10.799 5.841 1.00 81.44 168 VAL A O 1
ATOM 1193 N N . ALA A 1 169 ? -9.813 9.526 6.098 1.00 82.38 169 ALA A N 1
ATOM 1194 C CA . ALA A 1 169 ? -10.513 8.357 6.627 1.00 82.38 169 ALA A CA 1
ATOM 1195 C C . ALA A 1 169 ? -11.209 8.629 7.968 1.00 82.38 169 ALA A C 1
ATOM 1197 O O . ALA A 1 169 ? -12.332 8.159 8.163 1.00 82.38 169 ALA A O 1
ATOM 1198 N N . ASP A 1 170 ? -10.591 9.418 8.847 1.00 80.06 170 ASP A N 1
ATOM 1199 C CA . ASP A 1 170 ? -11.171 9.814 10.136 1.00 80.06 170 ASP A CA 1
ATOM 1200 C C . ASP A 1 170 ? -12.386 10.751 9.982 1.00 80.06 170 ASP A C 1
ATOM 1202 O O . ASP A 1 170 ? -13.285 10.758 10.826 1.00 80.06 170 ASP A O 1
ATOM 1206 N N . VAL A 1 171 ? -12.448 11.533 8.895 1.00 76.94 171 VAL A N 1
ATOM 1207 C CA . VAL A 1 171 ? -13.552 12.473 8.614 1.00 76.94 171 VAL A CA 1
ATOM 1208 C C . VAL A 1 171 ? -14.665 11.846 7.767 1.00 76.94 171 VAL A C 1
ATOM 1210 O O . VAL A 1 171 ? -15.842 12.051 8.061 1.00 76.94 171 VAL A O 1
ATOM 1213 N N . VAL A 1 172 ? -14.310 11.107 6.711 1.00 79.31 172 VAL A N 1
ATOM 1214 C CA . VAL A 1 172 ? -15.247 10.510 5.736 1.00 79.31 172 VAL A CA 1
ATOM 1215 C C . VAL A 1 172 ? -15.795 9.161 6.218 1.00 79.31 172 VAL A C 1
ATOM 1217 O O . VAL A 1 172 ? -16.874 8.744 5.799 1.00 79.31 172 VAL A O 1
ATOM 1220 N N . GLY A 1 173 ? -15.083 8.489 7.125 1.00 82.50 173 GLY A N 1
ATOM 1221 C CA . GLY A 1 173 ? -15.424 7.169 7.641 1.00 82.50 173 GLY A CA 1
ATOM 1222 C C . GLY A 1 173 ? -14.595 6.071 6.979 1.00 82.50 173 GLY A C 1
ATOM 1223 O O . GLY A 1 173 ? -14.544 5.936 5.751 1.00 82.50 173 GLY A O 1
ATOM 1224 N N . SER A 1 174 ? -13.965 5.240 7.812 1.00 85.88 174 SER A N 1
ATOM 1225 C CA . SER A 1 174 ? -12.948 4.276 7.381 1.00 85.88 174 SER A CA 1
ATOM 1226 C C . SER A 1 174 ? -13.457 3.277 6.339 1.00 85.88 174 SER A C 1
ATOM 1228 O O . SER A 1 174 ? -12.718 2.931 5.423 1.00 85.88 174 SER A O 1
ATOM 1230 N N . ARG A 1 175 ? -14.734 2.873 6.408 1.00 87.31 175 ARG A N 1
ATOM 1231 C CA . ARG A 1 175 ? -15.362 1.951 5.446 1.00 87.31 175 ARG A CA 1
ATOM 1232 C C . ARG A 1 175 ? -15.340 2.477 4.005 1.00 87.31 175 ARG A C 1
ATOM 1234 O O . ARG A 1 175 ? -15.077 1.708 3.083 1.00 87.31 175 ARG A O 1
ATOM 1241 N N . ILE A 1 176 ? -15.646 3.759 3.796 1.00 88.50 176 ILE A N 1
ATOM 1242 C CA . ILE A 1 176 ? -15.759 4.340 2.447 1.00 88.50 176 ILE A CA 1
ATOM 1243 C C . ILE A 1 176 ? -14.372 4.419 1.808 1.00 88.50 176 ILE A C 1
ATOM 1245 O O . ILE A 1 176 ? -14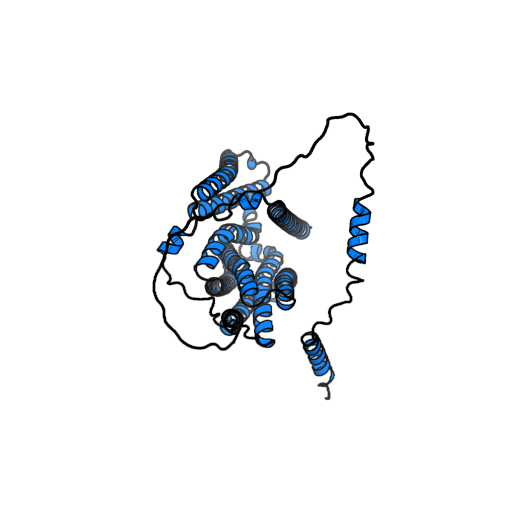.184 3.960 0.683 1.00 88.50 176 ILE A O 1
ATOM 1249 N N . ILE A 1 177 ? -13.388 4.925 2.557 1.00 91.06 177 ILE A N 1
ATOM 1250 C CA . ILE A 1 177 ? -11.999 5.032 2.095 1.00 91.06 177 ILE A CA 1
ATOM 1251 C C . ILE A 1 177 ? -11.369 3.647 1.881 1.00 91.06 177 ILE A C 1
ATOM 1253 O O . ILE A 1 177 ? -10.651 3.458 0.906 1.00 91.06 177 ILE A O 1
ATOM 1257 N N . PHE A 1 178 ? -11.707 2.647 2.698 1.00 91.75 178 PHE A N 1
ATOM 1258 C CA . PHE A 1 178 ? -11.278 1.260 2.497 1.00 91.75 178 PHE A CA 1
ATOM 1259 C C . PHE A 1 178 ? -11.815 0.655 1.191 1.00 91.75 178 PHE A C 1
ATOM 1261 O O . PHE A 1 178 ? -11.049 0.084 0.419 1.00 91.75 178 PHE A O 1
ATOM 1268 N N . LEU A 1 179 ? -13.115 0.802 0.903 1.00 92.81 179 LEU A N 1
ATOM 1269 C CA . LEU A 1 179 ? -13.714 0.287 -0.337 1.00 92.81 179 LEU A CA 1
ATOM 1270 C C . LEU A 1 179 ? -13.180 1.019 -1.579 1.00 92.81 179 LEU A C 1
ATOM 1272 O O . LEU A 1 179 ? -12.895 0.376 -2.588 1.00 92.81 179 LEU A O 1
ATOM 1276 N N . ALA A 1 180 ? -12.983 2.338 -1.492 1.00 93.75 180 ALA A N 1
ATOM 1277 C CA . ALA A 1 180 ? -12.344 3.119 -2.548 1.00 93.75 180 ALA A CA 1
ATOM 1278 C C . ALA A 1 180 ? -10.880 2.692 -2.770 1.00 93.75 180 ALA A C 1
ATOM 1280 O O . ALA A 1 180 ? -10.467 2.503 -3.911 1.00 93.75 180 ALA A O 1
ATOM 1281 N N . GLY A 1 181 ? -10.123 2.454 -1.693 1.00 93.81 181 GLY A N 1
ATOM 1282 C CA . GLY A 1 181 ? -8.760 1.923 -1.751 1.00 93.81 181 GLY A CA 1
ATOM 1283 C C . GLY A 1 181 ? -8.692 0.524 -2.365 1.00 93.81 181 GLY A C 1
ATOM 1284 O O . GLY A 1 181 ? -7.796 0.253 -3.157 1.00 93.81 181 GLY A O 1
ATOM 1285 N N . CYS A 1 182 ? -9.668 -0.346 -2.082 1.00 94.75 182 CYS A N 1
ATOM 1286 C CA . CYS A 1 182 ? -9.752 -1.678 -2.686 1.00 94.75 182 CYS A CA 1
ATOM 1287 C C . CYS A 1 182 ? -9.978 -1.590 -4.202 1.00 94.75 182 CYS A C 1
ATOM 1289 O O . CYS A 1 182 ? -9.280 -2.254 -4.963 1.00 94.75 182 CYS A O 1
ATOM 1291 N N . LEU A 1 183 ? -10.911 -0.742 -4.655 1.00 95.50 183 LEU A N 1
ATOM 1292 C CA . LEU A 1 183 ? -11.139 -0.493 -6.085 1.00 95.50 183 LEU A CA 1
ATOM 1293 C C . LEU A 1 183 ? -9.897 0.089 -6.770 1.00 95.50 183 LEU A C 1
ATOM 1295 O O . LEU A 1 183 ? -9.535 -0.349 -7.863 1.00 95.50 183 LEU A O 1
ATOM 1299 N N . LEU A 1 184 ? -9.224 1.041 -6.116 1.00 96.00 184 LEU A N 1
ATOM 1300 C CA . LEU A 1 184 ? -7.998 1.651 -6.623 1.00 96.00 184 LEU A CA 1
ATOM 1301 C C . LEU A 1 184 ? -6.859 0.624 -6.729 1.00 96.00 184 LEU A C 1
ATOM 1303 O O . LEU A 1 184 ? -6.135 0.620 -7.725 1.00 96.00 184 LEU A O 1
ATOM 1307 N N . LEU A 1 185 ? -6.737 -0.288 -5.758 1.00 96.00 185 LEU A N 1
ATOM 1308 C CA . LEU A 1 185 ? -5.787 -1.401 -5.796 1.00 96.00 185 LEU A CA 1
ATOM 1309 C C . LEU A 1 185 ? -6.096 -2.346 -6.964 1.00 96.00 185 LEU A C 1
ATOM 1311 O O . LEU A 1 185 ? -5.216 -2.593 -7.779 1.00 96.00 185 LEU A O 1
ATOM 1315 N N . VAL A 1 186 ? -7.341 -2.815 -7.112 1.00 96.69 186 VAL A N 1
ATOM 1316 C CA . VAL A 1 186 ? -7.744 -3.692 -8.231 1.00 96.69 186 VAL A CA 1
ATOM 1317 C C . VAL A 1 186 ? -7.421 -3.047 -9.581 1.00 96.69 186 VAL A C 1
ATOM 1319 O O . VAL A 1 186 ? -6.767 -3.667 -10.419 1.00 96.69 186 VAL A O 1
ATOM 1322 N N . GLY A 1 187 ? -7.834 -1.791 -9.784 1.00 96.31 187 GLY A N 1
ATOM 1323 C CA . GLY A 1 187 ? -7.622 -1.075 -11.042 1.00 96.31 187 GLY A CA 1
ATOM 1324 C C . GLY A 1 187 ? -6.146 -0.828 -11.363 1.00 96.31 187 GLY A C 1
ATOM 1325 O O . GLY A 1 187 ? -5.741 -0.955 -12.516 1.00 96.31 187 GLY A O 1
ATOM 1326 N N . SER A 1 188 ? -5.320 -0.526 -10.358 1.00 95.94 188 SER A N 1
ATOM 1327 C CA . SER A 1 188 ? -3.887 -0.262 -10.551 1.00 95.94 188 SER A CA 1
ATOM 1328 C C . SER A 1 188 ? -3.036 -1.529 -10.674 1.00 95.94 188 SER A C 1
ATOM 1330 O O . SER A 1 188 ? -2.069 -1.534 -11.432 1.00 95.94 188 SER A O 1
ATOM 1332 N N . VAL A 1 189 ? -3.403 -2.626 -10.008 1.00 95.88 189 VAL A N 1
ATOM 1333 C CA . VAL A 1 189 ? -2.781 -3.951 -10.194 1.00 95.88 189 VAL A CA 1
ATOM 1334 C C . VAL A 1 189 ? -3.114 -4.504 -11.582 1.00 95.88 189 VAL A C 1
ATOM 1336 O O . VAL A 1 189 ? -2.220 -4.970 -12.289 1.00 95.88 189 VAL A O 1
ATOM 1339 N N . LEU A 1 190 ? -4.368 -4.359 -12.028 1.00 95.94 190 LEU A N 1
ATOM 1340 C CA . LEU A 1 190 ? -4.769 -4.686 -13.398 1.00 95.94 190 LEU A CA 1
ATOM 1341 C C . LEU A 1 190 ? -4.025 -3.806 -14.418 1.00 95.94 190 LEU A C 1
ATOM 1343 O O . LEU A 1 190 ? -3.450 -4.326 -15.372 1.00 95.94 190 LEU A O 1
ATOM 1347 N N . GLY A 1 191 ? -3.956 -2.491 -14.181 1.00 93.69 191 GLY A N 1
ATOM 1348 C CA . GLY A 1 191 ? -3.215 -1.536 -15.011 1.00 93.69 191 GLY A CA 1
ATOM 1349 C C . GLY A 1 191 ? -1.735 -1.890 -15.191 1.00 93.69 191 GLY A C 1
ATOM 1350 O O . GLY A 1 191 ? -1.232 -1.846 -16.313 1.00 93.69 191 GLY A O 1
ATOM 1351 N N . SER A 1 192 ? -1.048 -2.335 -14.131 1.00 93.06 192 SER A N 1
ATOM 1352 C CA . SER A 1 192 ? 0.330 -2.839 -14.233 1.00 93.06 192 SER A CA 1
ATOM 1353 C C . SER A 1 192 ? 0.446 -4.037 -15.184 1.00 93.06 192 SER A C 1
ATOM 1355 O O . SER A 1 192 ? 1.391 -4.091 -15.970 1.00 93.06 192 SER A O 1
ATOM 1357 N N . GLY A 1 193 ? -0.537 -4.943 -15.200 1.00 91.69 193 GLY A N 1
ATOM 1358 C CA . GLY A 1 193 ? -0.585 -6.065 -16.146 1.00 91.69 193 GLY A CA 1
ATOM 1359 C C . GLY A 1 193 ? -0.835 -5.655 -17.604 1.00 91.69 193 GLY A C 1
ATOM 1360 O O . GLY A 1 193 ? -0.330 -6.305 -18.517 1.00 91.69 193 GLY A O 1
ATOM 1361 N N . LEU A 1 194 ? -1.573 -4.563 -17.842 1.00 93.44 194 LEU A N 1
ATOM 1362 C CA . LEU A 1 194 ? -1.775 -3.975 -19.179 1.00 93.44 194 LEU A CA 1
ATOM 1363 C C . LEU A 1 194 ? -0.652 -3.012 -19.616 1.00 93.44 194 LEU A C 1
ATOM 1365 O O . LEU A 1 194 ? -0.710 -2.484 -20.728 1.00 93.44 194 LEU A O 1
ATOM 1369 N N . SER A 1 195 ? 0.359 -2.760 -18.779 1.00 91.81 195 SER A N 1
ATOM 1370 C CA . SER A 1 195 ? 1.410 -1.792 -19.103 1.00 91.81 195 SER A CA 1
ATOM 1371 C C . SER A 1 195 ? 2.277 -2.236 -20.292 1.00 91.81 195 SER A C 1
ATOM 1373 O O . SER A 1 195 ? 2.681 -3.397 -20.423 1.00 91.81 195 SER A O 1
ATOM 1375 N N . ASN A 1 196 ? 2.553 -1.277 -21.178 1.00 90.38 196 ASN A N 1
ATOM 1376 C CA . ASN A 1 196 ? 3.396 -1.455 -22.364 1.00 90.38 196 ASN A CA 1
ATOM 1377 C C . ASN A 1 196 ? 4.617 -0.525 -22.370 1.00 90.38 196 ASN A C 1
ATOM 1379 O O . ASN A 1 196 ? 5.488 -0.680 -23.218 1.00 90.38 196 ASN A O 1
ATOM 1383 N N . THR A 1 197 ? 4.701 0.428 -21.435 1.00 90.31 197 THR A N 1
ATOM 1384 C CA . THR A 1 197 ? 5.851 1.332 -21.287 1.00 90.31 197 THR A CA 1
ATOM 1385 C C . THR A 1 197 ? 6.323 1.402 -19.829 1.00 90.31 197 THR A C 1
ATOM 1387 O O . THR A 1 197 ? 5.500 1.244 -18.918 1.00 90.31 197 THR A O 1
ATOM 1390 N N . PRO A 1 198 ? 7.619 1.687 -19.570 1.00 87.44 198 PRO A N 1
ATOM 1391 C CA . PRO A 1 198 ? 8.145 1.892 -18.215 1.00 87.44 198 PRO A CA 1
ATOM 1392 C C . PRO A 1 198 ? 7.323 2.907 -17.420 1.00 87.44 198 PRO A C 1
ATOM 1394 O O . PRO A 1 198 ? 6.948 2.655 -16.278 1.00 87.44 198 PRO A O 1
ATOM 1397 N N . THR A 1 199 ? 6.986 4.037 -18.044 1.00 88.75 199 THR A N 1
ATOM 1398 C CA . THR A 1 199 ? 6.238 5.129 -17.414 1.00 88.75 199 THR A CA 1
ATOM 1399 C C . THR A 1 199 ? 4.842 4.694 -16.971 1.00 88.75 199 THR A C 1
ATOM 1401 O O . THR A 1 199 ? 4.405 5.091 -15.895 1.00 88.75 199 THR A O 1
ATOM 1404 N N . GLN A 1 200 ? 4.153 3.845 -17.746 1.00 92.50 200 GLN A N 1
ATOM 1405 C CA . GLN A 1 200 ? 2.859 3.281 -17.345 1.00 92.50 200 GLN A CA 1
ATOM 1406 C C . GLN A 1 200 ? 3.002 2.363 -16.127 1.00 92.50 200 GLN A C 1
ATOM 1408 O O . GLN A 1 200 ? 2.252 2.516 -15.166 1.00 92.50 200 GLN A O 1
ATOM 1413 N N . LEU A 1 201 ? 3.976 1.444 -16.135 1.00 91.06 201 LEU A N 1
ATOM 1414 C CA . LEU A 1 201 ? 4.214 0.537 -15.008 1.00 91.06 201 LEU A CA 1
ATOM 1415 C C . LEU A 1 201 ? 4.536 1.316 -13.721 1.00 91.06 201 LEU A C 1
ATOM 1417 O O . LEU A 1 201 ? 3.940 1.050 -12.677 1.00 91.06 201 LEU A O 1
ATOM 1421 N N . ILE A 1 202 ? 5.423 2.312 -13.815 1.00 90.38 202 ILE A N 1
ATOM 1422 C CA . ILE A 1 202 ? 5.803 3.206 -12.711 1.00 90.38 202 ILE A CA 1
ATOM 1423 C C . ILE A 1 202 ? 4.585 3.998 -12.208 1.00 90.38 202 ILE A C 1
ATOM 1425 O O . ILE A 1 202 ? 4.334 4.024 -11.003 1.00 90.38 202 ILE A O 1
ATOM 1429 N N . ALA A 1 203 ? 3.777 4.578 -13.102 1.00 92.81 203 ALA A N 1
ATOM 1430 C CA . ALA A 1 203 ? 2.570 5.312 -12.723 1.00 92.81 203 ALA A CA 1
ATOM 1431 C C . ALA A 1 203 ? 1.557 4.420 -11.984 1.00 92.81 203 ALA A C 1
ATOM 1433 O O . ALA A 1 203 ? 1.083 4.792 -10.911 1.00 92.81 203 ALA A O 1
ATOM 1434 N N . PHE A 1 204 ? 1.274 3.216 -12.493 1.00 95.12 204 PHE A N 1
ATOM 1435 C CA . PHE A 1 204 ? 0.378 2.273 -11.817 1.00 95.12 204 PHE A CA 1
ATOM 1436 C C . PHE A 1 204 ? 0.929 1.804 -10.464 1.00 95.12 204 PHE A C 1
ATOM 1438 O O . PHE A 1 204 ? 0.160 1.699 -9.511 1.00 95.12 204 PHE A O 1
ATOM 1445 N N . ARG A 1 205 ? 2.248 1.607 -10.324 1.00 93.38 205 ARG A N 1
ATOM 1446 C CA . ARG A 1 205 ? 2.891 1.317 -9.027 1.00 93.38 205 ARG A CA 1
ATOM 1447 C C . ARG A 1 205 ? 2.779 2.479 -8.036 1.00 93.38 205 ARG A C 1
ATOM 1449 O O . ARG A 1 205 ? 2.566 2.236 -6.850 1.00 93.38 205 ARG A O 1
ATOM 1456 N N . GLY A 1 206 ? 2.828 3.724 -8.512 1.00 91.94 206 GLY A N 1
ATOM 1457 C CA . GLY A 1 206 ? 2.510 4.903 -7.702 1.00 91.94 206 GLY A CA 1
ATOM 1458 C C . GLY A 1 206 ? 1.049 4.918 -7.231 1.00 91.94 206 GLY A C 1
ATOM 1459 O O . GLY A 1 206 ? 0.767 5.156 -6.060 1.00 91.94 206 GLY A O 1
ATOM 1460 N N . VAL A 1 207 ? 0.100 4.573 -8.107 1.00 94.81 207 VAL A N 1
ATOM 1461 C CA . VAL A 1 207 ? -1.319 4.451 -7.723 1.00 94.81 207 VAL A CA 1
ATOM 1462 C C . VAL A 1 207 ? -1.544 3.305 -6.720 1.00 94.81 207 VAL A C 1
ATOM 1464 O O . VAL A 1 207 ? -2.330 3.468 -5.787 1.00 94.81 207 VAL A O 1
ATOM 1467 N N . GLN A 1 208 ? -0.816 2.187 -6.835 1.00 94.56 208 GLN A N 1
ATOM 1468 C CA . GLN A 1 208 ? -0.840 1.106 -5.835 1.00 94.56 208 GLN A CA 1
ATOM 1469 C C . GLN A 1 208 ? -0.346 1.578 -4.457 1.00 94.56 208 GLN A C 1
ATOM 1471 O O . GLN A 1 208 ? -0.905 1.160 -3.445 1.00 94.56 208 GLN A O 1
ATOM 1476 N N . GLY A 1 209 ? 0.653 2.466 -4.397 1.00 91.44 209 GLY A N 1
ATOM 1477 C CA . GLY A 1 209 ? 1.120 3.055 -3.137 1.00 91.44 209 GLY A CA 1
ATOM 1478 C C . GLY A 1 209 ? 0.052 3.927 -2.473 1.00 91.44 209 GLY A C 1
ATOM 1479 O O . GLY A 1 209 ? -0.221 3.769 -1.284 1.00 91.44 209 GLY A O 1
ATOM 1480 N N . ILE A 1 210 ? -0.643 4.766 -3.253 1.00 93.31 210 ILE A N 1
ATOM 1481 C CA . ILE A 1 210 ? -1.809 5.538 -2.780 1.00 93.31 210 ILE A CA 1
ATOM 1482 C C . ILE A 1 210 ? -2.916 4.594 -2.277 1.00 93.31 210 ILE A C 1
ATOM 1484 O O . ILE A 1 210 ? -3.465 4.797 -1.196 1.00 93.31 210 ILE A O 1
ATOM 1488 N N . ALA A 1 211 ? -3.216 3.517 -3.011 1.00 94.62 211 ALA A N 1
ATOM 1489 C CA . ALA A 1 211 ? -4.196 2.522 -2.579 1.00 94.62 211 ALA A CA 1
ATOM 1490 C C . ALA A 1 211 ? -3.790 1.853 -1.252 1.00 94.62 211 ALA A C 1
ATOM 1492 O O . ALA A 1 211 ? -4.606 1.750 -0.336 1.00 94.62 211 ALA A O 1
ATOM 1493 N N . ALA A 1 212 ? -2.521 1.467 -1.091 1.00 92.81 212 ALA A N 1
ATOM 1494 C CA . ALA A 1 212 ? -2.003 0.922 0.163 1.00 92.81 212 ALA A CA 1
ATOM 1495 C C . ALA A 1 212 ? -2.118 1.923 1.329 1.00 92.81 212 ALA A C 1
ATOM 1497 O O . ALA A 1 212 ? -2.485 1.531 2.440 1.00 92.81 212 ALA A O 1
ATOM 1498 N N . SER A 1 213 ? -1.892 3.217 1.072 1.00 90.81 213 SER A N 1
ATOM 1499 C CA . SER A 1 213 ? -2.043 4.290 2.064 1.00 90.81 213 SER A CA 1
ATOM 1500 C C . SER A 1 213 ? -3.502 4.530 2.480 1.00 90.81 213 SER A C 1
ATOM 1502 O O . SER A 1 213 ? -3.744 4.982 3.597 1.00 90.81 213 SER A O 1
ATOM 1504 N N . MET A 1 214 ? -4.478 4.196 1.626 1.00 92.62 214 MET A N 1
ATOM 1505 C CA . MET A 1 214 ? -5.903 4.122 1.988 1.00 92.62 214 MET A CA 1
ATOM 1506 C C . MET A 1 214 ? -6.197 2.910 2.859 1.00 92.62 214 MET A C 1
ATOM 1508 O O . MET A 1 214 ? -6.907 3.022 3.858 1.00 92.62 214 MET A O 1
ATOM 1512 N N . LEU A 1 215 ? -5.648 1.756 2.495 1.00 92.62 215 LEU A N 1
ATOM 1513 C CA . LEU A 1 215 ? -6.027 0.466 3.060 1.00 92.62 215 LEU A CA 1
ATOM 1514 C C . LEU A 1 215 ? -5.441 0.216 4.454 1.00 92.62 215 LEU A C 1
ATOM 1516 O O . LEU A 1 215 ? -6.154 -0.272 5.323 1.00 92.62 215 LEU A O 1
ATOM 1520 N N . LEU A 1 216 ? -4.183 0.589 4.703 1.00 88.38 216 LEU A N 1
ATOM 1521 C CA . LEU A 1 216 ? -3.505 0.363 5.987 1.00 88.38 216 LEU A CA 1
ATOM 1522 C C . LEU A 1 216 ? -4.210 1.017 7.201 1.00 88.38 216 LEU A C 1
ATOM 1524 O O . LEU A 1 216 ? -4.593 0.286 8.120 1.00 88.38 216 LEU A O 1
ATOM 1528 N N . PRO A 1 217 ? -4.435 2.349 7.249 1.00 87.44 217 PRO A N 1
ATOM 1529 C CA . PRO A 1 217 ? -5.065 2.985 8.408 1.00 87.44 217 PRO A CA 1
ATOM 1530 C C . PRO A 1 217 ? -6.539 2.587 8.546 1.00 87.44 217 PRO A C 1
ATOM 1532 O O . PRO A 1 217 ? -7.027 2.353 9.654 1.00 87.44 217 PRO A O 1
ATOM 1535 N N . THR A 1 218 ? -7.252 2.444 7.424 1.00 90.81 218 THR A N 1
ATOM 1536 C CA . THR A 1 218 ? -8.669 2.068 7.445 1.00 90.81 218 THR A CA 1
ATOM 1537 C C . THR A 1 218 ? -8.882 0.625 7.886 1.00 90.81 218 THR A C 1
ATOM 1539 O O . THR A 1 218 ? -9.820 0.381 8.638 1.00 90.81 218 THR A O 1
ATOM 1542 N N . ALA A 1 219 ? -8.004 -0.315 7.517 1.00 90.75 219 ALA A N 1
ATOM 1543 C CA . ALA A 1 219 ? -8.060 -1.696 7.994 1.00 90.75 219 ALA A CA 1
ATOM 1544 C C . ALA A 1 219 ? -7.925 -1.777 9.522 1.00 90.75 219 ALA A C 1
ATOM 1546 O O . ALA A 1 219 ? -8.715 -2.454 10.181 1.00 90.75 219 ALA A O 1
ATOM 1547 N N . MET A 1 220 ? -6.966 -1.041 10.094 1.00 90.25 220 MET A N 1
ATOM 1548 C CA . MET A 1 220 ? -6.763 -0.991 11.545 1.00 90.25 220 MET A CA 1
ATOM 1549 C C . MET A 1 220 ? -7.962 -0.346 12.254 1.00 90.25 220 MET A C 1
ATOM 1551 O O . MET A 1 220 ? -8.439 -0.885 13.251 1.00 90.25 220 MET A O 1
ATOM 1555 N N . SER A 1 221 ? -8.498 0.755 11.717 1.00 88.31 221 SER A N 1
ATOM 1556 C CA . SER A 1 221 ? -9.700 1.419 12.246 1.00 88.31 221 SER A CA 1
ATOM 1557 C C . SER A 1 221 ? -10.945 0.519 12.192 1.00 88.31 221 SER A C 1
ATOM 1559 O O . SER A 1 221 ? -11.650 0.359 13.187 1.00 88.31 221 SER A O 1
ATOM 1561 N N . LEU A 1 222 ? -11.185 -0.165 11.069 1.00 88.06 222 LEU A N 1
ATOM 1562 C CA . LEU A 1 222 ? -12.299 -1.109 10.932 1.00 88.06 222 LEU A CA 1
ATOM 1563 C C . LEU A 1 222 ? -12.158 -2.288 11.904 1.00 88.06 222 LEU A C 1
ATOM 1565 O O . LEU A 1 222 ? -13.148 -2.704 12.505 1.00 88.06 222 LEU A O 1
ATOM 1569 N N . LEU A 1 223 ? -10.940 -2.794 12.126 1.00 89.38 223 LEU A N 1
ATOM 1570 C CA . LEU A 1 223 ? -10.711 -3.863 13.096 1.00 89.38 223 LEU A CA 1
ATOM 1571 C C . LEU A 1 223 ? -11.066 -3.435 14.530 1.00 89.38 223 LEU A C 1
ATOM 1573 O O . LEU A 1 223 ? -11.671 -4.218 15.262 1.00 89.38 223 LEU A O 1
ATOM 1577 N N . THR A 1 224 ? -10.720 -2.211 14.945 1.00 88.31 224 THR A N 1
ATOM 1578 C CA . THR A 1 224 ? -11.086 -1.712 16.284 1.00 88.31 224 THR A CA 1
ATOM 1579 C C . THR A 1 224 ? -12.567 -1.348 16.408 1.00 88.31 224 THR A C 1
ATOM 1581 O O . THR A 1 224 ? -13.091 -1.364 17.521 1.00 88.31 224 THR A O 1
ATOM 1584 N N . LEU A 1 225 ? -13.244 -1.071 15.288 1.00 85.50 225 LEU A N 1
ATOM 1585 C CA . LEU A 1 225 ? -14.677 -0.784 15.234 1.00 85.50 225 LEU A CA 1
ATOM 1586 C C . LEU A 1 225 ? -15.546 -2.049 15.332 1.00 85.50 225 LEU A C 1
ATOM 1588 O O . LEU A 1 225 ? -16.539 -2.035 16.055 1.00 85.50 225 LEU A O 1
ATOM 1592 N N . TYR A 1 226 ? -15.185 -3.130 14.627 1.00 84.00 226 TYR A N 1
ATOM 1593 C CA . TYR A 1 226 ? -15.948 -4.389 14.634 1.00 84.00 226 TYR A CA 1
ATOM 1594 C C . TYR A 1 226 ? -15.627 -5.312 15.814 1.00 84.00 226 TYR A C 1
ATOM 1596 O O . TYR A 1 226 ? -16.451 -6.165 16.145 1.00 84.00 226 TYR A O 1
ATOM 1604 N N . PHE A 1 227 ? -14.447 -5.188 16.434 1.00 85.31 227 PHE A N 1
ATOM 1605 C CA . PHE A 1 227 ? -14.024 -6.084 17.511 1.00 85.31 227 PHE A CA 1
ATOM 1606 C C . PHE A 1 227 ? -13.706 -5.322 18.807 1.00 85.31 227 PHE A C 1
ATOM 1608 O O . PHE A 1 227 ? -12.736 -4.556 18.840 1.00 85.31 227 PHE A O 1
ATOM 1615 N N . PRO A 1 228 ? -14.449 -5.565 19.907 1.00 84.25 228 PRO A N 1
ATOM 1616 C CA . PRO A 1 228 ? -14.110 -5.002 21.210 1.00 84.25 228 PRO A CA 1
ATOM 1617 C C . PRO A 1 228 ? -12.763 -5.540 21.722 1.00 84.25 228 PRO A C 1
ATOM 1619 O O . PRO A 1 228 ? -12.200 -6.511 21.203 1.00 84.25 228 PRO A O 1
ATOM 1622 N N . VAL A 1 229 ? -12.217 -4.887 22.751 1.00 86.00 229 VAL A N 1
ATOM 1623 C CA . VAL A 1 229 ? -10.933 -5.269 23.362 1.00 86.00 229 VAL A CA 1
ATOM 1624 C C . VAL A 1 229 ? -11.007 -6.709 23.878 1.00 86.00 229 VAL A C 1
ATOM 1626 O O . VAL A 1 229 ? -11.830 -7.034 24.728 1.00 86.00 229 VAL A O 1
ATOM 1629 N N . GLY A 1 230 ? -10.139 -7.585 23.367 1.00 87.81 230 GLY A N 1
ATOM 1630 C CA . GLY A 1 230 ? -10.126 -8.995 23.744 1.00 87.81 230 GLY A CA 1
ATOM 1631 C C . GLY A 1 230 ? -9.458 -9.896 22.707 1.00 87.81 230 GLY A C 1
ATOM 1632 O O . GLY A 1 230 ? -8.857 -9.437 21.734 1.00 87.81 230 GLY A O 1
ATOM 1633 N N . LYS A 1 231 ? -9.588 -11.215 22.903 1.00 86.69 231 LYS A N 1
ATOM 1634 C CA . LYS A 1 231 ? -8.899 -12.236 22.091 1.00 86.69 231 LYS A CA 1
ATOM 1635 C C . LYS A 1 231 ? -9.198 -12.129 20.589 1.00 86.69 231 LYS A C 1
ATOM 1637 O O . LYS A 1 231 ? -8.273 -12.271 19.796 1.00 86.69 231 LYS A O 1
ATOM 1642 N N . ARG A 1 232 ? -10.452 -11.846 20.198 1.00 85.69 232 ARG A N 1
ATOM 1643 C CA . ARG A 1 232 ? -10.858 -11.706 18.782 1.00 85.69 232 ARG A CA 1
ATOM 1644 C C . ARG A 1 232 ? -10.126 -10.540 18.094 1.00 85.69 232 ARG A C 1
ATOM 1646 O O . ARG A 1 232 ? -9.576 -10.731 17.016 1.00 85.69 232 ARG A O 1
ATOM 1653 N N . ARG A 1 233 ? -10.022 -9.374 18.746 1.00 88.19 233 ARG A N 1
ATOM 1654 C CA . ARG A 1 233 ? -9.281 -8.208 18.226 1.00 88.19 233 ARG A CA 1
ATOM 1655 C C . ARG A 1 233 ? -7.774 -8.469 18.124 1.00 88.19 233 ARG A C 1
ATOM 1657 O O . ARG A 1 233 ? -7.172 -8.128 17.110 1.00 88.19 233 ARG A O 1
ATOM 1664 N N . ASN A 1 234 ? -7.174 -9.115 19.126 1.00 90.50 234 ASN A N 1
ATOM 1665 C CA . ASN A 1 234 ? -5.749 -9.471 19.087 1.00 90.50 234 ASN A CA 1
ATOM 1666 C C . ASN A 1 234 ? -5.442 -10.479 17.966 1.00 90.50 234 ASN A C 1
ATOM 1668 O O . ASN A 1 234 ? -4.449 -10.318 17.262 1.00 90.50 234 ASN A O 1
ATOM 1672 N N . LEU A 1 235 ? -6.314 -11.475 17.759 1.00 89.94 235 LEU A N 1
ATOM 1673 C CA . LEU A 1 235 ? -6.214 -12.404 16.630 1.00 89.94 235 LEU A CA 1
ATOM 1674 C C . LEU A 1 235 ? -6.348 -11.672 15.288 1.00 89.94 235 LEU A C 1
ATOM 1676 O O . LEU A 1 235 ? -5.581 -11.947 14.373 1.00 89.94 235 LEU A O 1
ATOM 1680 N N . GLY A 1 236 ? -7.261 -10.704 15.185 1.00 89.31 236 GLY A N 1
ATOM 1681 C CA . GLY A 1 236 ? -7.393 -9.848 14.009 1.00 89.31 236 GLY A CA 1
ATOM 1682 C C . GLY A 1 236 ? -6.103 -9.096 13.667 1.00 89.31 236 GLY A C 1
ATOM 1683 O O . GLY A 1 236 ? -5.654 -9.158 12.527 1.00 89.31 236 GLY A O 1
ATOM 1684 N N . PHE A 1 237 ? -5.456 -8.458 14.650 1.00 90.69 237 PHE A N 1
ATOM 1685 C CA . PHE A 1 237 ? -4.164 -7.792 14.432 1.00 90.69 237 PHE A CA 1
ATOM 1686 C C . PHE A 1 237 ? -3.068 -8.786 14.030 1.00 90.69 237 PHE A C 1
ATOM 1688 O O . PHE A 1 237 ? -2.288 -8.497 13.124 1.00 90.69 237 PHE A O 1
ATOM 1695 N N . ALA A 1 238 ? -3.031 -9.968 14.655 1.00 92.44 238 ALA A N 1
ATOM 1696 C CA . ALA A 1 238 ? -2.078 -11.017 14.305 1.00 92.44 238 ALA A CA 1
ATOM 1697 C C . ALA A 1 238 ? -2.270 -11.520 12.862 1.00 92.44 238 ALA A C 1
ATOM 1699 O O . ALA A 1 238 ? -1.286 -11.687 12.150 1.00 92.44 238 ALA A O 1
ATOM 1700 N N . LEU A 1 239 ? -3.513 -11.703 12.402 1.00 93.44 239 LEU A N 1
ATOM 1701 C CA . LEU A 1 239 ? -3.822 -12.112 11.027 1.00 93.44 239 LEU A CA 1
ATOM 1702 C C . LEU A 1 239 ? -3.489 -11.016 10.005 1.00 93.44 239 LEU A C 1
ATOM 1704 O O . LEU A 1 239 ? -2.894 -11.312 8.973 1.00 93.44 239 LEU A O 1
ATOM 1708 N N . VAL A 1 240 ? -3.816 -9.753 10.298 1.00 92.00 240 VAL A N 1
ATOM 1709 C CA . VAL A 1 240 ? -3.471 -8.603 9.441 1.00 92.00 240 VAL A CA 1
ATOM 1710 C C . VAL A 1 240 ? -1.951 -8.458 9.301 1.00 92.00 240 VAL A C 1
ATOM 1712 O O . VAL A 1 240 ? -1.461 -8.264 8.187 1.00 92.00 240 VAL A O 1
ATOM 1715 N N . GLY A 1 241 ? -1.207 -8.619 10.402 1.00 88.50 241 GLY A N 1
ATOM 1716 C CA . GLY A 1 241 ? 0.257 -8.613 10.408 1.00 88.50 241 GLY A CA 1
ATOM 1717 C C . GLY A 1 241 ? 0.869 -9.816 9.685 1.00 88.50 241 GLY A C 1
ATOM 1718 O O . GLY A 1 241 ? 1.750 -9.635 8.853 1.00 88.50 241 GLY A O 1
ATOM 1719 N N . ALA A 1 242 ? 0.370 -11.032 9.933 1.00 92.06 242 ALA A N 1
ATOM 1720 C CA . ALA A 1 242 ? 0.829 -12.257 9.269 1.00 92.06 242 ALA A CA 1
ATOM 1721 C C . ALA A 1 242 ? 0.500 -12.294 7.765 1.00 92.06 242 ALA A C 1
ATOM 1723 O O . ALA A 1 242 ? 1.203 -12.958 6.997 1.00 92.06 242 ALA A O 1
ATOM 1724 N N . GLY A 1 243 ? -0.526 -11.554 7.329 1.00 92.38 243 GLY A N 1
ATOM 1725 C CA . GLY A 1 243 ? -0.871 -11.379 5.921 1.00 92.38 243 GLY A CA 1
ATOM 1726 C C . GLY A 1 243 ? 0.294 -10.834 5.096 1.00 92.38 243 GLY A C 1
ATOM 1727 O O . GLY A 1 243 ? 0.555 -11.362 4.020 1.00 92.38 243 GLY A O 1
ATOM 1728 N N . GLN A 1 244 ? 1.059 -9.862 5.612 1.00 90.25 244 GLN A N 1
ATOM 1729 C CA . GLN A 1 244 ? 2.164 -9.246 4.865 1.00 90.25 244 GLN A CA 1
ATOM 1730 C C . GLN A 1 244 ? 3.300 -10.214 4.480 1.00 90.25 244 GLN A C 1
ATOM 1732 O O . GLN A 1 244 ? 3.539 -10.366 3.280 1.00 90.25 244 GLN A O 1
ATOM 1737 N N . PRO A 1 245 ? 3.993 -10.906 5.411 1.00 90.75 245 PRO A N 1
ATOM 1738 C CA . PRO A 1 245 ? 5.057 -11.839 5.039 1.00 90.75 245 PRO A CA 1
ATOM 1739 C C . PRO A 1 245 ? 4.515 -13.029 4.237 1.00 90.75 245 PRO A C 1
ATOM 1741 O O . PRO A 1 245 ? 5.155 -13.458 3.282 1.00 90.75 245 PRO A O 1
ATOM 1744 N N . THR A 1 246 ? 3.309 -13.520 4.553 1.00 94.00 246 THR A N 1
ATOM 1745 C CA . THR A 1 246 ? 2.671 -14.610 3.792 1.00 94.00 246 THR A CA 1
ATOM 1746 C C . THR A 1 246 ? 2.424 -14.196 2.342 1.00 94.00 246 THR A C 1
ATOM 1748 O O . THR A 1 246 ? 2.784 -14.922 1.419 1.00 94.00 246 THR A O 1
ATOM 1751 N N . GLY A 1 247 ? 1.855 -13.005 2.138 1.00 93.94 247 GLY A N 1
ATOM 1752 C CA . GLY A 1 247 ? 1.620 -12.431 0.819 1.00 93.94 247 GLY A CA 1
ATOM 1753 C C . GLY A 1 247 ? 2.914 -12.241 0.050 1.00 93.94 247 GLY A C 1
ATOM 1754 O O . GLY A 1 247 ? 3.000 -12.686 -1.088 1.00 93.94 247 GLY A O 1
ATOM 1755 N N . TYR A 1 248 ? 3.936 -11.663 0.686 1.00 92.25 248 TYR A N 1
ATOM 1756 C CA . TYR A 1 248 ? 5.248 -11.456 0.076 1.00 92.25 248 TYR A CA 1
ATOM 1757 C C . TYR A 1 248 ? 5.872 -12.773 -0.411 1.00 92.25 248 TYR A C 1
ATOM 1759 O O . TYR A 1 248 ? 6.202 -12.882 -1.589 1.00 92.25 248 TYR A O 1
ATOM 1767 N N . SER A 1 249 ? 5.929 -13.807 0.437 1.00 93.94 249 SER A N 1
ATOM 1768 C CA . SER A 1 249 ? 6.456 -15.133 0.071 1.00 93.94 249 SER A CA 1
ATOM 1769 C C . SER A 1 249 ? 5.673 -15.805 -1.062 1.00 93.94 249 SER A C 1
ATOM 1771 O O . SER A 1 249 ? 6.270 -16.385 -1.969 1.00 93.94 249 SER A O 1
ATOM 1773 N N . VAL A 1 250 ? 4.338 -15.700 -1.055 1.00 94.88 250 VAL A N 1
ATOM 1774 C CA . VAL A 1 250 ? 3.494 -16.173 -2.169 1.00 94.88 250 VAL A CA 1
ATOM 1775 C C . VAL A 1 250 ? 3.777 -15.367 -3.443 1.00 94.88 250 VAL A C 1
ATOM 1777 O O . VAL A 1 250 ? 3.851 -15.943 -4.525 1.00 94.88 250 VAL A O 1
ATOM 1780 N N . GLY A 1 251 ? 4.001 -14.057 -3.320 1.00 93.06 251 GLY A N 1
ATOM 1781 C CA . GLY A 1 251 ? 4.407 -13.169 -4.407 1.00 93.06 251 GLY A CA 1
ATOM 1782 C C . GLY A 1 251 ? 5.728 -13.585 -5.051 1.00 93.06 251 GLY A C 1
ATOM 1783 O O . GLY A 1 251 ? 5.775 -13.705 -6.271 1.00 93.06 251 GLY A O 1
ATOM 1784 N N . LEU A 1 252 ? 6.762 -13.878 -4.251 1.00 92.00 252 LEU A N 1
ATOM 1785 C CA . LEU A 1 252 ? 8.054 -14.381 -4.742 1.00 92.00 252 LEU A CA 1
ATOM 1786 C C . LEU A 1 252 ? 7.883 -15.687 -5.540 1.00 92.00 252 LEU A C 1
ATOM 1788 O O . LEU A 1 252 ? 8.384 -15.807 -6.659 1.00 92.00 252 LEU A O 1
ATOM 1792 N N . PHE A 1 253 ? 7.136 -16.652 -4.988 1.00 93.12 253 PHE A N 1
ATOM 1793 C CA . PHE A 1 253 ? 6.903 -17.956 -5.619 1.00 93.12 253 PHE A CA 1
ATOM 1794 C C . PHE A 1 253 ? 6.133 -17.838 -6.944 1.00 93.12 253 PHE A C 1
ATOM 1796 O O . PHE A 1 253 ? 6.545 -18.398 -7.960 1.00 93.12 253 PHE A O 1
ATOM 1803 N N . LEU A 1 254 ? 5.038 -17.069 -6.953 1.00 91.38 254 LEU A N 1
ATOM 1804 C CA . LEU A 1 254 ? 4.282 -16.780 -8.173 1.00 91.38 254 LEU A CA 1
ATOM 1805 C C . LEU A 1 254 ? 5.126 -15.984 -9.178 1.00 91.38 254 LEU A C 1
ATOM 1807 O O . LEU A 1 254 ? 5.003 -16.208 -10.379 1.00 91.38 254 LEU A O 1
ATOM 1811 N N . GLY A 1 255 ? 5.999 -15.096 -8.695 1.00 88.12 255 GLY A N 1
ATOM 1812 C CA . GLY A 1 255 ? 6.975 -14.352 -9.487 1.00 88.12 255 GLY A CA 1
ATOM 1813 C C . GLY A 1 255 ? 7.830 -15.279 -10.337 1.00 88.12 255 GLY A C 1
ATOM 1814 O O . GLY A 1 255 ? 7.757 -15.203 -11.561 1.00 88.12 255 GLY A O 1
ATOM 1815 N N . GLY A 1 256 ? 8.557 -16.202 -9.702 1.00 88.56 256 GLY A N 1
ATOM 1816 C CA . GLY A 1 256 ? 9.388 -17.181 -10.413 1.00 88.56 256 GLY A CA 1
ATOM 1817 C C . GLY A 1 256 ? 8.569 -18.027 -11.391 1.00 88.56 256 GLY A C 1
ATOM 1818 O O . GLY A 1 256 ? 8.858 -18.059 -12.585 1.00 88.56 256 GLY A O 1
ATOM 1819 N N . PHE A 1 257 ? 7.465 -18.617 -10.916 1.00 92.00 257 PHE A N 1
ATOM 1820 C CA . PHE A 1 257 ? 6.614 -19.477 -11.743 1.00 92.00 257 PHE A CA 1
ATOM 1821 C C . PHE A 1 257 ? 6.083 -18.781 -13.011 1.00 92.00 257 PHE A C 1
ATOM 1823 O O . PHE A 1 257 ? 6.134 -19.357 -14.101 1.00 92.00 257 PHE A O 1
ATOM 1830 N N . PHE A 1 258 ? 5.577 -17.547 -12.903 1.00 90.88 258 PHE A N 1
ATOM 1831 C CA . PHE A 1 258 ? 5.042 -16.818 -14.058 1.00 90.88 258 PHE A CA 1
ATOM 1832 C C . PHE A 1 258 ? 6.125 -16.253 -14.977 1.00 90.88 258 PHE A C 1
ATOM 1834 O O . PHE A 1 258 ? 5.880 -16.165 -16.180 1.00 90.88 258 PHE A O 1
ATOM 1841 N N . VAL A 1 259 ? 7.292 -15.874 -14.446 1.00 87.75 259 VAL A N 1
ATOM 1842 C CA . VAL A 1 259 ? 8.436 -15.408 -15.248 1.00 87.75 259 VAL A CA 1
ATOM 1843 C C . VAL A 1 259 ? 8.948 -16.516 -16.165 1.00 87.75 259 VAL A C 1
ATOM 1845 O O . VAL A 1 259 ? 9.166 -16.246 -17.346 1.00 87.75 259 VAL A O 1
ATOM 1848 N N . ASP A 1 260 ? 9.054 -17.743 -15.650 1.00 86.06 260 ASP A N 1
ATOM 1849 C CA . ASP A 1 260 ? 9.581 -18.889 -16.398 1.00 86.06 260 ASP A CA 1
ATOM 1850 C C . ASP A 1 260 ? 8.543 -19.547 -17.327 1.00 86.06 260 ASP A C 1
ATOM 1852 O O . ASP A 1 260 ? 8.916 -20.142 -18.337 1.00 86.06 260 ASP A O 1
ATOM 1856 N N . SER A 1 261 ? 7.243 -19.443 -17.010 1.00 87.62 261 SER A N 1
ATOM 1857 C CA . SER A 1 261 ? 6.183 -20.186 -17.718 1.00 87.62 261 SER A CA 1
ATOM 1858 C C . SER A 1 261 ? 5.463 -19.386 -18.817 1.00 87.62 261 SER A C 1
ATOM 1860 O O . SER A 1 261 ? 5.694 -19.599 -20.004 1.00 87.62 261 SER A O 1
ATOM 1862 N N . ILE A 1 262 ? 4.521 -18.508 -18.441 1.00 85.94 262 ILE A N 1
ATOM 1863 C CA . ILE A 1 262 ? 3.527 -17.904 -19.366 1.00 85.94 262 ILE A CA 1
ATOM 1864 C C . ILE A 1 262 ? 3.741 -16.383 -19.526 1.00 85.94 262 ILE A C 1
ATOM 1866 O O . ILE A 1 262 ? 3.132 -15.734 -20.376 1.00 85.94 262 ILE A O 1
ATOM 1870 N N . GLY A 1 263 ? 4.629 -15.795 -18.723 1.00 87.06 263 GLY A N 1
ATOM 1871 C CA . GLY A 1 263 ? 4.972 -14.378 -18.735 1.00 87.06 263 GLY A CA 1
ATOM 1872 C C . GLY A 1 263 ? 4.375 -13.588 -17.567 1.00 87.06 263 GLY A C 1
ATOM 1873 O O . GLY A 1 263 ? 3.269 -13.838 -17.083 1.00 87.06 263 GLY A O 1
ATOM 1874 N N . TRP A 1 264 ? 5.113 -12.558 -17.153 1.00 90.56 264 TRP A N 1
ATOM 1875 C CA . TRP A 1 264 ? 4.845 -11.731 -15.971 1.00 90.56 264 TRP A CA 1
ATOM 1876 C C . TRP A 1 264 ? 3.477 -11.016 -15.973 1.00 90.56 264 TRP A C 1
ATOM 1878 O O . TRP A 1 264 ? 2.932 -10.731 -14.907 1.00 90.56 264 TRP A O 1
ATOM 1888 N N . ARG A 1 265 ? 2.872 -10.755 -17.142 1.00 93.06 265 ARG A N 1
ATOM 1889 C CA . ARG A 1 265 ? 1.544 -10.113 -17.233 1.00 93.06 265 ARG A CA 1
ATOM 1890 C C . ARG A 1 265 ? 0.444 -10.937 -16.553 1.00 93.06 265 ARG A C 1
ATOM 1892 O O . ARG A 1 265 ? -0.417 -10.367 -15.888 1.00 93.06 265 ARG A O 1
ATOM 1899 N N . TYR A 1 266 ? 0.512 -12.268 -16.636 1.00 91.62 266 TYR A N 1
ATOM 1900 C CA . TYR A 1 266 ? -0.465 -13.154 -15.993 1.00 91.62 266 TYR A CA 1
ATOM 1901 C C . TYR A 1 266 ? -0.374 -13.140 -14.463 1.00 91.62 266 TYR A C 1
ATOM 1903 O O . TYR A 1 266 ? -1.400 -13.279 -13.800 1.00 91.62 266 TYR A O 1
ATOM 1911 N N . GLY A 1 267 ? 0.811 -12.884 -13.896 1.00 91.56 267 GLY A N 1
ATOM 1912 C CA . GLY A 1 267 ? 0.971 -12.678 -12.455 1.00 91.56 267 GLY A CA 1
ATOM 1913 C C . GLY A 1 267 ? 0.231 -11.432 -11.957 1.00 91.56 267 GLY A C 1
ATOM 1914 O O . GLY A 1 267 ? -0.478 -11.500 -10.953 1.00 91.56 267 GLY A O 1
ATOM 1915 N N . TRP A 1 268 ? 0.286 -10.324 -12.710 1.00 93.81 268 TRP A N 1
ATOM 1916 C CA . TRP A 1 268 ? -0.523 -9.130 -12.426 1.00 93.81 268 TRP A CA 1
ATOM 1917 C C . TRP A 1 268 ? -2.026 -9.394 -12.562 1.00 93.81 268 TRP A C 1
ATOM 1919 O O . TRP A 1 268 ? -2.792 -8.957 -11.705 1.00 93.81 268 TRP A O 1
ATOM 1929 N N . TYR A 1 269 ? -2.464 -10.138 -13.584 1.00 94.81 269 TYR A N 1
ATOM 1930 C CA . TYR A 1 269 ? -3.880 -10.499 -13.733 1.00 94.81 269 TYR A CA 1
ATOM 1931 C C . TYR A 1 269 ? -4.377 -11.385 -12.585 1.00 94.81 269 TYR A C 1
ATOM 1933 O O . TYR A 1 269 ? -5.445 -11.116 -12.039 1.00 94.81 269 TYR A O 1
ATOM 1941 N N . LEU A 1 270 ? -3.589 -12.371 -12.143 1.00 93.94 270 LEU A N 1
ATOM 1942 C CA . LEU A 1 270 ? -3.924 -13.177 -10.968 1.00 93.94 270 LEU A CA 1
ATOM 1943 C C . LEU A 1 270 ? -3.980 -12.316 -9.696 1.00 93.94 270 LEU A C 1
ATOM 1945 O O . LEU A 1 270 ? -4.939 -12.421 -8.932 1.00 93.94 270 LEU A O 1
ATOM 1949 N N . GLY A 1 271 ? -3.005 -11.4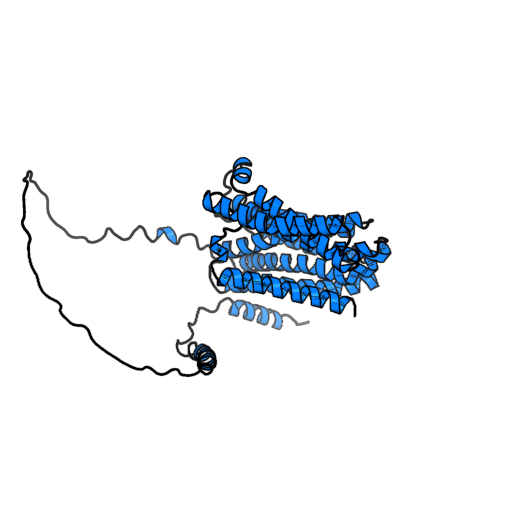24 -9.494 1.00 93.81 271 GLY A N 1
ATOM 1950 C CA . GLY A 1 271 ? -3.010 -10.462 -8.390 1.00 93.81 271 GLY A CA 1
ATOM 1951 C C . GLY A 1 271 ? -4.256 -9.569 -8.392 1.00 93.81 271 GLY A C 1
ATOM 1952 O O . GLY A 1 271 ? -4.867 -9.365 -7.344 1.00 93.81 271 GLY A O 1
ATOM 1953 N N . ALA A 1 272 ? -4.690 -9.101 -9.567 1.00 95.25 272 ALA A N 1
ATOM 1954 C CA . ALA A 1 272 ? -5.915 -8.321 -9.726 1.00 95.25 272 ALA A CA 1
ATOM 1955 C C . ALA A 1 272 ? -7.175 -9.150 -9.419 1.00 95.25 272 ALA A C 1
ATOM 1957 O O . ALA A 1 272 ? -8.086 -8.647 -8.764 1.00 95.25 272 ALA A O 1
ATOM 1958 N N . CYS A 1 273 ? -7.223 -10.426 -9.819 1.00 95.69 273 CYS A N 1
ATOM 1959 C CA . CYS A 1 273 ? -8.314 -11.336 -9.462 1.00 95.69 273 CYS A CA 1
ATOM 1960 C C . CYS A 1 273 ? -8.404 -11.566 -7.945 1.00 95.69 273 CYS A C 1
ATOM 1962 O O . CYS A 1 273 ? -9.500 -11.505 -7.388 1.00 95.69 273 CYS A O 1
ATOM 1964 N N . VAL A 1 274 ? -7.272 -11.777 -7.263 1.00 94.94 274 VAL A N 1
ATOM 1965 C CA . VAL A 1 274 ? -7.228 -11.918 -5.795 1.00 94.94 274 VAL A CA 1
ATOM 1966 C C . VAL A 1 274 ? -7.676 -10.618 -5.118 1.00 94.94 274 VAL A C 1
ATOM 1968 O O . VAL A 1 274 ? -8.569 -10.653 -4.270 1.00 94.94 274 VAL A O 1
ATOM 1971 N N . ALA A 1 275 ? -7.156 -9.465 -5.556 1.00 94.75 275 ALA A N 1
ATOM 1972 C CA . ALA A 1 275 ? -7.591 -8.150 -5.081 1.00 94.75 275 ALA A CA 1
ATOM 1973 C C . ALA A 1 275 ? -9.105 -7.941 -5.259 1.00 94.75 275 ALA A C 1
ATOM 1975 O O . ALA A 1 275 ? -9.767 -7.390 -4.380 1.00 94.75 275 ALA A O 1
ATOM 1976 N N . PHE A 1 276 ? -9.670 -8.402 -6.378 1.00 95.88 276 PHE A N 1
ATOM 1977 C CA . PHE A 1 276 ? -11.088 -8.250 -6.686 1.00 95.88 276 PHE A CA 1
ATOM 1978 C C . PHE A 1 276 ? -11.975 -9.158 -5.828 1.00 95.88 276 PHE A C 1
ATOM 1980 O O . PHE A 1 276 ? -12.995 -8.702 -5.319 1.00 95.88 276 PHE A O 1
ATOM 1987 N N . VAL A 1 277 ? -11.570 -10.407 -5.579 1.00 95.31 277 VAL A N 1
ATOM 1988 C CA . VAL A 1 277 ? -12.265 -11.306 -4.636 1.00 95.31 277 VAL A CA 1
ATOM 1989 C C . VAL A 1 277 ? -12.291 -10.697 -3.232 1.00 95.31 277 VAL A C 1
ATOM 1991 O O . VAL A 1 277 ? -13.333 -10.701 -2.577 1.00 95.31 277 VAL A O 1
ATOM 1994 N N . VAL A 1 278 ? -11.176 -10.105 -2.799 1.00 93.56 278 VAL A N 1
ATOM 1995 C CA . VAL A 1 278 ? -11.059 -9.406 -1.512 1.00 93.56 278 VAL A CA 1
ATOM 1996 C C . VAL A 1 278 ? -11.888 -8.110 -1.482 1.00 93.56 278 VAL A C 1
ATOM 1998 O O . VAL A 1 278 ? -12.504 -7.792 -0.466 1.00 93.56 278 VAL A O 1
ATOM 2001 N N . PHE A 1 279 ? -12.000 -7.383 -2.599 1.00 94.38 279 PHE A N 1
ATOM 2002 C CA . PHE A 1 279 ? -12.933 -6.257 -2.721 1.00 94.38 279 PHE A CA 1
ATOM 2003 C C . PHE A 1 279 ? -14.400 -6.704 -2.606 1.00 94.38 279 PHE A C 1
ATOM 2005 O O . PHE A 1 279 ? -15.188 -6.053 -1.920 1.00 94.38 279 PHE A O 1
ATOM 2012 N N . LEU A 1 280 ? -14.785 -7.826 -3.221 1.00 94.12 280 LEU A N 1
ATOM 2013 C CA . LEU A 1 280 ? -16.139 -8.367 -3.082 1.00 94.12 280 LEU A CA 1
ATOM 2014 C C . LEU A 1 280 ? -16.410 -8.838 -1.644 1.00 94.12 280 LEU A C 1
ATOM 2016 O O . LEU A 1 280 ? -17.475 -8.539 -1.099 1.00 94.12 280 LEU A O 1
ATOM 2020 N N . SER A 1 281 ? -15.450 -9.499 -0.984 1.00 91.00 281 SER A N 1
ATOM 2021 C CA . SER A 1 281 ? -15.600 -9.893 0.425 1.00 91.00 281 SER A CA 1
ATOM 2022 C C . SER A 1 281 ? -15.678 -8.678 1.357 1.00 91.00 281 SER A C 1
ATOM 2024 O O . SER A 1 281 ? -16.459 -8.693 2.306 1.00 91.00 281 SER A O 1
ATOM 2026 N N . ALA A 1 282 ? -14.974 -7.587 1.045 1.00 89.88 282 ALA A N 1
ATOM 2027 C CA . ALA A 1 282 ? -15.129 -6.294 1.708 1.00 89.88 282 ALA A CA 1
ATOM 2028 C C . ALA A 1 282 ? -16.519 -5.678 1.498 1.00 89.88 282 ALA A C 1
ATOM 2030 O O . ALA A 1 282 ? -17.137 -5.205 2.455 1.00 89.88 282 ALA A O 1
ATOM 2031 N N . LEU A 1 283 ? -17.017 -5.681 0.260 1.00 89.44 283 LEU A N 1
ATOM 2032 C CA . LEU A 1 283 ? -18.283 -5.054 -0.112 1.00 89.44 283 LEU A CA 1
ATOM 2033 C C . LEU A 1 283 ? -19.487 -5.744 0.547 1.00 89.44 283 LEU A C 1
ATOM 2035 O O . LEU A 1 283 ? -20.365 -5.054 1.069 1.00 89.44 283 LEU A O 1
ATOM 2039 N N . PHE A 1 284 ? -19.502 -7.082 0.555 1.00 86.75 284 PHE A N 1
ATOM 2040 C CA . PHE A 1 284 ? -20.596 -7.891 1.104 1.00 86.75 284 PHE A CA 1
ATOM 2041 C C . PHE A 1 284 ? -20.411 -8.277 2.580 1.00 86.75 284 PHE A C 1
ATOM 2043 O O . PHE A 1 284 ? -21.391 -8.345 3.318 1.00 86.75 284 PHE A O 1
ATOM 2050 N N . GLY A 1 285 ? -19.179 -8.542 3.023 1.00 78.75 285 GLY A N 1
ATOM 2051 C CA . GLY A 1 285 ? -18.887 -9.075 4.359 1.00 78.75 285 GLY A CA 1
ATOM 2052 C C . GLY A 1 285 ? -18.899 -8.033 5.477 1.00 78.75 285 GLY A C 1
ATOM 2053 O O . GLY A 1 285 ? -19.206 -8.357 6.623 1.00 78.75 285 GLY A O 1
ATOM 2054 N N . MET A 1 286 ? -18.612 -6.769 5.163 1.00 78.88 286 MET A N 1
ATOM 2055 C CA . MET A 1 286 ? -18.768 -5.678 6.122 1.00 78.88 286 MET A CA 1
ATOM 2056 C C . MET A 1 286 ? -20.220 -5.192 6.129 1.00 78.88 286 MET A C 1
ATOM 2058 O O . MET A 1 286 ? -20.678 -4.570 5.170 1.00 78.88 286 MET A O 1
ATOM 2062 N N . SER A 1 287 ? -20.946 -5.377 7.232 1.00 67.50 287 SER A N 1
ATOM 2063 C CA . SER A 1 287 ? -22.266 -4.749 7.422 1.00 67.50 287 SER A CA 1
ATOM 2064 C C . SER A 1 287 ? -22.120 -3.262 7.770 1.00 67.50 287 SER A C 1
ATOM 2066 O O . SER A 1 287 ? -21.121 -2.877 8.368 1.00 67.50 287 SER A O 1
ATOM 2068 N N . LYS A 1 288 ? -23.061 -2.396 7.364 1.00 66.00 288 LYS A N 1
ATOM 2069 C CA . LYS A 1 288 ? -22.995 -0.953 7.683 1.00 66.00 288 LYS A CA 1
ATOM 2070 C C . LYS A 1 288 ? -23.109 -0.782 9.199 1.00 66.00 288 LYS A C 1
ATOM 2072 O O . LYS A 1 288 ? -24.153 -1.102 9.768 1.00 66.00 288 LYS A O 1
ATOM 2077 N N . HIS A 1 289 ? -22.054 -0.312 9.857 1.00 59.28 289 HIS A N 1
ATOM 2078 C CA . HIS A 1 289 ? -22.068 -0.183 11.306 1.00 59.28 289 HIS A CA 1
ATOM 2079 C C . HIS A 1 289 ? -22.851 1.083 11.704 1.00 59.28 289 HIS A C 1
ATOM 2081 O O . HIS A 1 289 ? -22.689 2.108 11.048 1.00 59.28 289 HIS A O 1
ATOM 2087 N N . PRO A 1 290 ? -23.668 1.105 12.776 1.00 49.50 290 PRO A N 1
ATOM 2088 C CA . PRO A 1 290 ? -24.402 2.320 13.163 1.00 49.50 290 PRO A CA 1
ATOM 2089 C C . PRO A 1 290 ? -23.493 3.509 13.517 1.00 49.50 290 PRO A C 1
ATOM 2091 O O . PRO A 1 290 ? -23.904 4.660 13.397 1.00 49.50 290 PRO A O 1
ATOM 2094 N N . LYS A 1 291 ? -22.242 3.235 13.923 1.00 52.56 291 LYS A N 1
ATOM 2095 C CA . LYS A 1 291 ? -21.206 4.262 14.131 1.00 52.56 291 LYS A CA 1
ATOM 2096 C C . LYS A 1 291 ? -20.518 4.723 12.832 1.00 52.56 291 LYS A C 1
ATOM 2098 O O . LYS A 1 291 ? -19.863 5.758 12.875 1.00 52.56 291 LYS A O 1
ATOM 2103 N N . ASP A 1 292 ? -20.772 4.082 11.683 1.00 53.16 292 ASP A N 1
ATOM 2104 C CA . ASP A 1 292 ? -20.531 4.640 10.332 1.00 53.16 292 ASP A CA 1
ATOM 2105 C C . ASP A 1 292 ? -21.563 5.746 10.007 1.00 53.16 292 ASP A C 1
ATOM 2107 O O . ASP A 1 292 ? -21.977 5.919 8.858 1.00 53.16 292 ASP A O 1
ATOM 2111 N N . GLY A 1 293 ? -22.052 6.461 11.028 1.00 45.53 293 GLY A N 1
ATOM 2112 C CA . GLY A 1 293 ? -23.064 7.494 10.896 1.00 45.53 293 GLY A CA 1
ATOM 2113 C C . GLY A 1 293 ? -22.564 8.549 9.925 1.00 45.53 293 GLY A C 1
ATOM 2114 O O . GLY A 1 293 ? -21.618 9.274 10.237 1.00 45.53 293 GLY A O 1
ATOM 2115 N N . VAL A 1 294 ? -23.196 8.599 8.749 1.00 48.97 294 VAL A N 1
ATOM 2116 C CA . VAL A 1 294 ? -22.841 9.490 7.644 1.00 48.97 294 VAL A CA 1
ATOM 2117 C C . VAL A 1 294 ? -23.077 10.925 8.099 1.00 48.97 294 VAL A C 1
ATOM 2119 O O . VAL A 1 294 ? -24.149 11.499 7.910 1.00 48.97 294 VAL A O 1
ATOM 2122 N N . ARG A 1 295 ? -22.062 11.513 8.739 1.00 54.28 295 ARG A N 1
ATOM 2123 C CA . ARG A 1 295 ? -22.020 12.949 9.000 1.00 54.28 295 ARG A CA 1
ATOM 2124 C C . ARG A 1 295 ? -22.116 13.619 7.629 1.00 54.28 295 ARG A C 1
ATOM 2126 O O . ARG A 1 295 ? -21.392 13.192 6.728 1.00 54.28 295 ARG A O 1
ATOM 2133 N N . PRO A 1 296 ? -23.002 14.612 7.439 1.00 50.88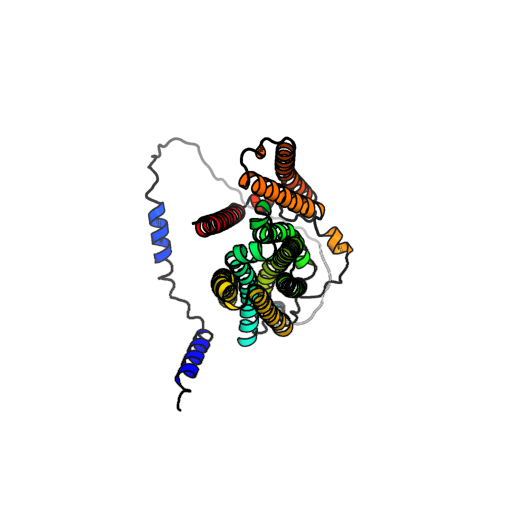 296 PRO A N 1
ATOM 2134 C CA . PRO A 1 296 ? -23.283 15.148 6.115 1.00 50.88 296 PRO A CA 1
ATOM 2135 C C . PRO A 1 296 ? -21.985 15.576 5.432 1.00 50.88 296 PRO A C 1
ATOM 2137 O O . PRO A 1 296 ? -21.214 16.370 5.980 1.00 50.88 296 PRO A O 1
ATOM 2140 N N . PHE A 1 297 ? -21.756 14.979 4.262 1.00 58.81 297 PHE A N 1
ATOM 2141 C CA . PHE A 1 297 ? -20.587 15.181 3.421 1.00 58.81 297 PHE A CA 1
ATOM 2142 C C . PHE A 1 297 ? -20.537 16.650 2.996 1.00 58.81 297 PHE A C 1
ATOM 2144 O O . PHE A 1 297 ? -21.421 17.138 2.295 1.00 58.81 297 PHE A O 1
ATOM 2151 N N . THR A 1 298 ? -19.533 17.381 3.475 1.00 60.53 298 THR A N 1
ATOM 2152 C CA . THR A 1 298 ? -19.351 18.804 3.172 1.00 60.53 298 THR A CA 1
ATOM 2153 C C . THR A 1 298 ? -17.871 19.048 2.926 1.00 60.53 298 THR A C 1
ATOM 2155 O O . THR A 1 298 ? -17.067 18.906 3.851 1.00 60.53 298 THR A O 1
ATOM 2158 N N . TRP A 1 299 ? -17.515 19.417 1.694 1.00 61.09 299 TRP A N 1
ATOM 2159 C CA . TRP A 1 299 ? -16.133 19.696 1.291 1.00 61.09 299 TRP A CA 1
ATOM 2160 C C . TRP A 1 299 ? -15.462 20.737 2.200 1.00 61.09 299 TRP A C 1
ATOM 2162 O O . TRP A 1 299 ? -14.313 20.552 2.596 1.00 61.09 299 TRP A O 1
ATOM 2172 N N . ASP A 1 300 ? -16.213 21.740 2.658 1.00 59.34 300 ASP A N 1
ATOM 2173 C CA . ASP A 1 300 ? -15.737 22.775 3.586 1.00 59.34 300 ASP A CA 1
ATOM 2174 C C . ASP A 1 300 ? -15.193 22.196 4.900 1.00 59.34 300 ASP A C 1
ATOM 2176 O O . ASP A 1 300 ? -14.189 22.669 5.427 1.00 59.34 300 ASP A O 1
ATOM 2180 N N . LYS A 1 301 ? -15.800 21.122 5.427 1.00 63.22 301 LYS A N 1
ATOM 2181 C CA . LYS A 1 301 ? -15.322 20.472 6.660 1.00 63.22 301 LYS A CA 1
ATOM 2182 C C . LYS A 1 301 ? -14.021 19.709 6.442 1.00 63.22 301 LYS A C 1
ATOM 2184 O O . LYS A 1 301 ? -13.254 19.594 7.388 1.00 63.22 301 LYS A O 1
ATOM 2189 N N . ILE A 1 302 ? -13.771 19.202 5.236 1.00 63.50 302 ILE A N 1
ATOM 2190 C CA . ILE A 1 302 ? -12.510 18.543 4.865 1.00 63.50 302 ILE A CA 1
ATOM 2191 C C . ILE A 1 302 ? -11.418 19.608 4.686 1.00 63.50 302 ILE A C 1
ATOM 2193 O O . ILE A 1 302 ? -10.323 19.468 5.226 1.00 63.50 302 ILE A O 1
ATOM 2197 N N . LEU A 1 303 ? -11.736 20.716 4.012 1.00 59.91 303 LEU A N 1
ATOM 2198 C CA . LEU A 1 303 ? -10.824 21.847 3.818 1.00 59.91 303 LEU A CA 1
ATOM 2199 C C . LEU A 1 303 ? -10.449 22.550 5.137 1.00 59.91 303 LEU A C 1
ATOM 2201 O O . LEU A 1 303 ? -9.297 22.937 5.298 1.00 59.91 303 LEU A O 1
ATOM 2205 N N . LEU A 1 304 ? -11.372 22.659 6.106 1.00 58.59 304 LEU A N 1
ATOM 2206 C CA . LEU A 1 304 ? -11.085 23.222 7.436 1.00 58.59 304 LEU A CA 1
ATOM 2207 C C . LEU A 1 304 ? -10.473 22.237 8.451 1.00 58.59 304 LEU A C 1
ATOM 2209 O O . LEU A 1 304 ? -9.914 22.700 9.445 1.00 58.59 304 LEU A O 1
ATOM 2213 N N . ARG A 1 305 ? -10.606 20.912 8.273 1.00 62.47 305 ARG A N 1
ATOM 2214 C CA . ARG A 1 305 ? -10.114 19.907 9.247 1.00 62.47 305 ARG A CA 1
ATOM 2215 C C . ARG A 1 305 ? -8.818 19.206 8.855 1.00 62.47 305 ARG A C 1
ATOM 2217 O O . ARG A 1 305 ? -8.245 18.541 9.710 1.00 62.47 305 ARG A O 1
ATOM 2224 N N . ILE A 1 306 ? -8.360 19.338 7.615 1.00 66.50 306 ILE A N 1
ATOM 2225 C CA . ILE A 1 306 ? -7.095 18.754 7.157 1.00 66.50 306 ILE A CA 1
ATOM 2226 C C . ILE A 1 306 ? -6.054 19.865 7.028 1.00 66.50 306 ILE A C 1
ATOM 2228 O O . ILE A 1 306 ? -6.300 20.888 6.390 1.00 66.50 306 ILE A O 1
ATOM 2232 N N . ASP A 1 307 ? -4.870 19.657 7.604 1.00 71.19 307 ASP A N 1
ATOM 2233 C CA . ASP A 1 307 ? -3.721 20.539 7.390 1.00 71.19 307 ASP A CA 1
ATOM 2234 C C . ASP A 1 307 ? -3.109 20.276 6.009 1.00 71.19 307 ASP A C 1
ATOM 2236 O O . ASP A 1 307 ? -2.094 19.596 5.871 1.00 71.19 307 ASP A O 1
ATOM 2240 N N . TRP A 1 308 ? -3.752 20.802 4.964 1.00 71.38 308 TRP A N 1
ATOM 2241 C CA . TRP A 1 308 ? -3.289 20.681 3.579 1.00 71.38 308 TRP A CA 1
ATOM 2242 C C . TRP A 1 308 ? -1.871 21.235 3.382 1.00 71.38 308 TRP A C 1
ATOM 2244 O O . TRP A 1 308 ? -1.111 20.697 2.582 1.00 71.38 308 TRP A O 1
ATOM 2254 N N . ALA A 1 309 ? -1.482 22.262 4.143 1.00 69.62 309 ALA A N 1
ATOM 2255 C CA . ALA A 1 309 ? -0.125 22.795 4.115 1.00 69.62 309 ALA A CA 1
ATOM 2256 C C . ALA A 1 309 ? 0.874 21.799 4.724 1.00 69.62 309 ALA A C 1
ATOM 2258 O O . ALA A 1 309 ? 1.864 21.465 4.077 1.00 69.62 309 ALA A O 1
ATOM 2259 N N . GLY A 1 310 ? 0.585 21.252 5.909 1.00 67.56 310 GLY A N 1
ATOM 2260 C CA . GLY A 1 310 ? 1.395 20.195 6.523 1.00 67.56 310 GLY A CA 1
ATOM 2261 C C . GLY A 1 310 ? 1.486 18.934 5.653 1.00 67.56 310 GLY A C 1
ATOM 2262 O O . GLY A 1 310 ? 2.561 18.358 5.520 1.00 67.56 310 GLY A O 1
ATOM 2263 N N . ALA A 1 311 ? 0.393 18.552 4.988 1.00 69.81 311 ALA A N 1
ATOM 2264 C CA . ALA A 1 311 ? 0.328 17.435 4.047 1.00 69.81 311 ALA A CA 1
ATOM 2265 C C . ALA A 1 311 ? 1.228 17.636 2.815 1.00 69.81 311 ALA A C 1
ATOM 2267 O O . ALA A 1 311 ? 1.987 16.735 2.447 1.00 69.81 311 ALA A O 1
ATOM 2268 N N . VAL A 1 312 ? 1.169 18.819 2.193 1.00 74.38 312 VAL A N 1
ATOM 2269 C CA . VAL A 1 312 ? 2.018 19.179 1.048 1.00 74.38 312 VAL A CA 1
ATOM 2270 C C . VAL A 1 312 ? 3.483 19.275 1.468 1.00 74.38 312 VAL A C 1
ATOM 2272 O O . VAL A 1 312 ? 4.337 18.726 0.779 1.00 74.38 312 VAL A O 1
ATOM 2275 N N . VAL A 1 313 ? 3.787 19.892 2.615 1.00 74.88 313 VAL A N 1
ATOM 2276 C CA . VAL A 1 313 ? 5.158 19.999 3.142 1.00 74.88 313 VAL A CA 1
ATOM 2277 C C . VAL A 1 313 ? 5.737 18.620 3.479 1.00 74.88 313 VAL A C 1
ATOM 2279 O O . VAL A 1 313 ? 6.866 18.336 3.086 1.00 74.88 313 VAL A O 1
ATOM 2282 N N . ALA A 1 314 ? 4.974 17.735 4.128 1.00 71.12 314 ALA A N 1
ATOM 2283 C CA . ALA A 1 314 ? 5.408 16.366 4.416 1.00 71.12 314 ALA A CA 1
ATOM 2284 C C . ALA A 1 314 ? 5.646 15.556 3.129 1.00 71.12 314 ALA A C 1
ATOM 2286 O O . ALA A 1 314 ? 6.679 14.899 2.997 1.00 71.12 314 ALA A O 1
ATOM 2287 N N . SER A 1 315 ? 4.736 15.656 2.154 1.00 71.00 315 SER A N 1
ATOM 2288 C CA . SER A 1 315 ? 4.870 14.981 0.854 1.00 71.00 315 SER A CA 1
ATOM 2289 C C . SER A 1 315 ? 6.063 15.503 0.049 1.00 71.00 315 SER A C 1
ATOM 2291 O O . SER A 1 315 ? 6.799 14.720 -0.547 1.00 71.00 315 SER A O 1
ATOM 2293 N N . ALA A 1 316 ? 6.293 16.819 0.053 1.00 73.69 316 ALA A N 1
ATOM 2294 C CA . ALA A 1 316 ? 7.438 17.447 -0.602 1.00 73.69 316 ALA A CA 1
ATOM 2295 C C . ALA A 1 316 ? 8.760 17.059 0.076 1.00 73.69 316 ALA A C 1
ATOM 2297 O O . ALA A 1 316 ? 9.730 16.748 -0.611 1.00 73.69 316 ALA A O 1
ATOM 2298 N N . CYS A 1 317 ? 8.786 17.015 1.411 1.00 73.19 317 CYS A N 1
ATOM 2299 C CA . CYS A 1 317 ? 9.939 16.566 2.185 1.00 73.19 317 CYS A CA 1
ATOM 2300 C C . CYS A 1 317 ? 10.299 15.109 1.861 1.00 73.19 317 CYS A C 1
ATOM 2302 O O . CYS A 1 317 ? 11.449 14.824 1.537 1.00 73.19 317 CYS A O 1
ATOM 2304 N N . LEU A 1 318 ? 9.322 14.194 1.899 1.00 71.00 318 LEU A N 1
ATOM 2305 C CA . LEU A 1 318 ? 9.546 12.776 1.601 1.00 71.00 318 LEU A CA 1
ATOM 2306 C C . LEU A 1 318 ? 9.937 12.564 0.127 1.00 71.00 318 LEU A C 1
ATOM 2308 O O . LEU A 1 318 ? 10.864 11.809 -0.160 1.00 71.00 318 LEU A O 1
ATOM 2312 N N . GLY A 1 319 ? 9.287 13.291 -0.790 1.00 70.31 319 GLY A N 1
ATOM 2313 C CA . GLY A 1 319 ? 9.598 13.338 -2.220 1.00 70.31 319 GLY A CA 1
ATOM 2314 C C . GLY A 1 319 ? 11.045 13.731 -2.509 1.00 70.31 319 GLY A C 1
ATOM 2315 O O . GLY A 1 319 ? 11.774 12.972 -3.146 1.00 70.31 319 GLY A O 1
ATOM 2316 N N . MET A 1 320 ? 11.483 14.892 -2.011 1.00 71.00 320 MET A N 1
ATOM 2317 C CA . MET A 1 320 ? 12.852 15.373 -2.228 1.00 71.00 320 MET A CA 1
ATOM 2318 C C . MET A 1 320 ? 13.891 14.497 -1.527 1.00 71.00 320 MET A C 1
ATOM 2320 O O . MET A 1 320 ? 14.925 14.205 -2.119 1.00 71.00 320 MET A O 1
ATOM 2324 N N . PHE A 1 321 ? 13.618 14.031 -0.305 1.00 70.75 321 PHE A N 1
ATOM 2325 C CA . PHE A 1 321 ? 14.538 13.155 0.421 1.00 70.75 321 PHE A CA 1
ATOM 2326 C C . PHE A 1 321 ? 14.735 11.811 -0.300 1.00 70.75 321 PHE A C 1
ATOM 2328 O O . PHE A 1 321 ? 15.867 11.373 -0.492 1.00 70.75 321 PHE A O 1
ATOM 2335 N N . SER A 1 322 ? 13.652 11.196 -0.790 1.00 70.06 322 SER A N 1
ATOM 2336 C CA . SER A 1 322 ? 13.732 9.969 -1.592 1.00 70.06 322 SER A CA 1
ATOM 2337 C C . SER A 1 322 ? 14.442 10.180 -2.930 1.00 70.06 322 SER A C 1
ATOM 2339 O O . SER A 1 322 ? 15.156 9.284 -3.372 1.00 70.06 322 SER A O 1
ATOM 2341 N N . TYR A 1 323 ? 14.252 11.332 -3.580 1.00 70.88 323 TYR A N 1
ATOM 2342 C CA . TYR A 1 323 ? 14.933 11.672 -4.833 1.00 70.88 323 TYR A CA 1
ATOM 2343 C C . TYR A 1 323 ? 16.446 11.825 -4.632 1.00 70.88 323 TYR A C 1
ATOM 2345 O O . TYR A 1 323 ? 17.230 11.242 -5.377 1.00 70.88 323 TYR A O 1
ATOM 2353 N N . VAL A 1 324 ? 16.857 12.543 -3.581 1.00 68.69 324 VAL A N 1
ATOM 2354 C CA . VAL A 1 324 ? 18.268 12.680 -3.192 1.00 68.69 324 VAL A CA 1
ATOM 2355 C C . VAL A 1 324 ? 18.891 11.311 -2.919 1.00 68.69 324 VAL A C 1
ATOM 2357 O O . VAL A 1 324 ? 19.940 11.007 -3.477 1.00 68.69 324 VAL A O 1
ATOM 2360 N N . LEU A 1 325 ? 18.247 10.461 -2.110 1.00 66.94 325 LEU A N 1
ATOM 2361 C CA . LEU A 1 325 ? 18.778 9.129 -1.800 1.00 66.94 325 LEU A CA 1
ATOM 2362 C C . LEU A 1 325 ? 18.901 8.232 -3.038 1.00 66.94 325 LEU A C 1
ATOM 2364 O O . LEU A 1 325 ? 19.874 7.487 -3.143 1.00 66.94 325 LEU A O 1
ATOM 2368 N N . ALA A 1 326 ? 17.955 8.314 -3.979 1.00 63.78 326 ALA A N 1
ATOM 2369 C CA . ALA A 1 326 ? 18.023 7.556 -5.225 1.00 63.78 326 ALA A CA 1
ATOM 2370 C C . ALA A 1 326 ? 19.255 7.943 -6.060 1.00 63.78 326 ALA A C 1
ATOM 2372 O O . ALA A 1 326 ? 19.958 7.062 -6.541 1.00 63.78 326 ALA A O 1
ATOM 2373 N N . ILE A 1 327 ? 19.557 9.241 -6.168 1.00 64.62 327 ILE A N 1
ATOM 2374 C CA . ILE A 1 327 ? 20.715 9.737 -6.925 1.00 64.62 327 ILE A CA 1
ATOM 2375 C C . ILE A 1 327 ? 22.046 9.435 -6.225 1.00 64.62 327 ILE A C 1
ATOM 2377 O O . ILE A 1 327 ? 22.975 8.950 -6.864 1.00 64.62 327 ILE A O 1
ATOM 2381 N N . VAL A 1 328 ? 22.126 9.639 -4.905 1.00 65.25 328 VAL A N 1
ATOM 2382 C CA . VAL A 1 328 ? 23.309 9.276 -4.094 1.00 65.25 328 VAL A CA 1
ATOM 2383 C C . VAL A 1 328 ? 23.659 7.786 -4.241 1.00 65.25 328 VAL A C 1
ATOM 2385 O O . VAL A 1 328 ? 24.823 7.414 -4.105 1.00 65.25 328 VAL A O 1
ATOM 2388 N N . SER A 1 329 ? 22.661 6.941 -4.525 1.00 61.91 329 SER A N 1
ATOM 2389 C CA . SER A 1 329 ? 22.829 5.498 -4.739 1.00 61.91 329 SER A CA 1
ATOM 2390 C C . SER A 1 329 ? 23.231 5.114 -6.172 1.00 61.91 329 SER A C 1
ATOM 2392 O O . SER A 1 329 ? 23.712 4.001 -6.362 1.00 61.91 329 SER A O 1
ATOM 2394 N N . ASP A 1 330 ? 23.029 5.992 -7.162 1.00 61.44 330 ASP A N 1
ATOM 2395 C CA . ASP A 1 330 ? 23.364 5.749 -8.576 1.00 61.44 330 ASP A CA 1
ATOM 2396 C C . ASP A 1 330 ? 24.826 6.136 -8.869 1.00 61.44 330 ASP A C 1
ATOM 2398 O O . ASP A 1 330 ? 25.574 5.356 -9.456 1.00 61.44 330 ASP A O 1
ATOM 2402 N N . ASP A 1 331 ? 25.279 7.298 -8.375 1.00 63.75 331 ASP A N 1
ATOM 2403 C CA . ASP A 1 331 ? 26.693 7.698 -8.406 1.00 63.75 331 ASP A CA 1
ATOM 2404 C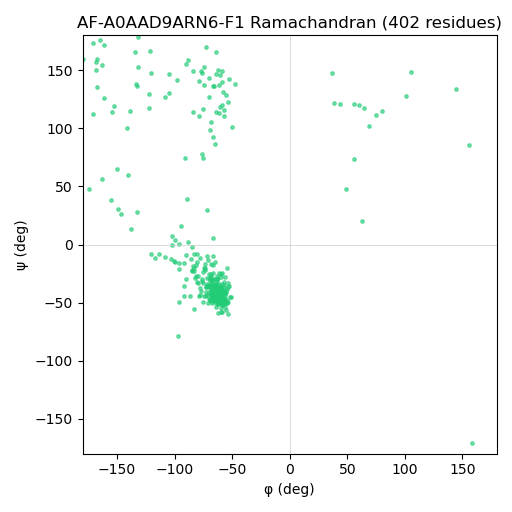 C . ASP A 1 331 ? 27.051 8.663 -7.257 1.00 63.75 331 ASP A C 1
ATOM 2406 O O . ASP A 1 331 ? 26.578 9.799 -7.175 1.00 63.75 331 ASP A O 1
ATOM 2410 N N . GLY A 1 332 ? 27.978 8.244 -6.391 1.00 60.38 332 GLY A N 1
ATOM 2411 C CA . GLY A 1 332 ? 28.474 9.057 -5.277 1.00 60.38 332 GLY A CA 1
ATOM 2412 C C . GLY A 1 332 ? 29.235 10.330 -5.688 1.00 60.38 332 GLY A C 1
ATOM 2413 O O . GLY A 1 332 ? 29.429 11.210 -4.848 1.00 60.38 332 GLY A O 1
ATOM 2414 N N . GLN A 1 333 ? 29.663 10.467 -6.950 1.00 61.12 333 GLN A N 1
ATOM 2415 C CA . GLN A 1 333 ? 30.257 11.707 -7.473 1.00 61.12 333 GLN A CA 1
ATOM 2416 C C . GLN A 1 333 ? 29.199 12.758 -7.831 1.00 61.12 333 GLN A C 1
ATOM 2418 O O . GLN A 1 333 ? 29.445 13.952 -7.634 1.00 61.12 333 GLN A O 1
ATOM 2423 N N . GLN A 1 334 ? 28.014 12.338 -8.293 1.00 62.09 334 GLN A N 1
ATOM 2424 C CA . GLN A 1 334 ? 26.929 13.240 -8.700 1.00 62.09 334 GLN A CA 1
ATOM 2425 C C . GLN A 1 334 ? 26.457 14.155 -7.559 1.00 62.09 334 GLN A C 1
ATOM 2427 O O . GLN A 1 334 ? 26.091 15.303 -7.800 1.00 62.09 334 GLN A O 1
ATOM 2432 N N . VAL A 1 335 ? 26.599 13.718 -6.303 1.00 61.28 335 VAL A N 1
ATOM 2433 C CA . VAL A 1 335 ? 26.281 14.487 -5.081 1.00 61.28 335 VAL A CA 1
ATOM 2434 C C . VAL A 1 335 ? 26.988 15.856 -5.022 1.00 61.28 335 VAL A C 1
ATOM 2436 O O . VAL A 1 335 ? 26.557 16.755 -4.300 1.00 61.28 335 VAL A O 1
ATOM 2439 N N . ARG A 1 336 ? 28.074 16.042 -5.786 1.00 65.12 336 ARG A N 1
ATOM 2440 C CA . ARG A 1 336 ? 28.810 17.312 -5.908 1.00 65.12 336 ARG A CA 1
ATOM 2441 C C . ARG A 1 336 ? 28.204 18.301 -6.910 1.00 65.12 336 ARG A C 1
ATOM 2443 O O . ARG A 1 336 ? 28.667 19.439 -6.975 1.00 65.12 336 ARG A O 1
ATOM 2450 N N . GLU A 1 337 ? 27.198 17.909 -7.686 1.00 76.50 337 GLU A N 1
ATOM 2451 C CA . GLU A 1 337 ? 26.517 18.812 -8.611 1.00 76.50 337 GLU A CA 1
ATOM 2452 C C . GLU A 1 337 ? 25.746 19.913 -7.856 1.00 76.50 337 GLU A C 1
ATOM 2454 O O . GLU A 1 337 ? 25.013 19.614 -6.904 1.00 76.50 337 GLU A O 1
ATOM 2459 N N . PRO A 1 338 ? 25.811 21.186 -8.300 1.00 76.62 338 PRO A N 1
ATOM 2460 C CA . PRO A 1 338 ? 25.127 22.296 -7.630 1.00 76.62 338 PRO A CA 1
ATOM 2461 C C . PRO A 1 338 ? 23.623 22.064 -7.442 1.00 76.62 338 PRO A C 1
ATOM 2463 O O . PRO A 1 338 ? 23.072 22.377 -6.388 1.00 76.62 338 PRO A O 1
ATOM 2466 N N . THR A 1 339 ? 22.965 21.459 -8.435 1.00 74.81 339 THR A N 1
ATOM 2467 C CA . THR A 1 339 ? 21.540 21.098 -8.398 1.00 74.81 339 THR A CA 1
ATOM 2468 C C . THR A 1 339 ? 21.213 20.185 -7.217 1.00 74.81 339 THR A C 1
ATOM 2470 O O . THR A 1 339 ? 20.213 20.383 -6.531 1.00 74.81 339 THR A O 1
ATOM 2473 N N . GLN A 1 340 ? 22.073 19.206 -6.941 1.00 70.81 340 GLN A N 1
ATOM 2474 C CA . GLN A 1 340 ? 21.842 18.194 -5.915 1.00 70.81 340 GLN A CA 1
ATOM 2475 C C . GLN A 1 340 ? 22.113 18.746 -4.519 1.00 70.81 340 GLN A C 1
ATOM 2477 O O . GLN A 1 340 ? 21.333 18.499 -3.603 1.00 70.81 340 GLN A O 1
ATOM 2482 N N . ILE A 1 341 ? 23.137 19.592 -4.379 1.00 75.75 341 ILE A N 1
ATOM 2483 C CA . ILE A 1 341 ? 23.412 20.345 -3.148 1.00 75.75 341 ILE A CA 1
ATOM 2484 C C . ILE A 1 341 ? 22.235 21.275 -2.812 1.00 75.75 341 ILE A C 1
ATOM 2486 O O . ILE A 1 341 ? 21.824 21.355 -1.651 1.00 75.75 341 ILE A O 1
ATOM 2490 N N . VAL A 1 342 ? 21.641 21.938 -3.811 1.00 79.00 342 VAL A N 1
ATOM 2491 C CA . VAL A 1 342 ? 20.439 22.766 -3.624 1.00 79.00 342 VAL A CA 1
ATOM 2492 C C . VAL A 1 342 ? 19.240 21.914 -3.196 1.00 79.00 342 VAL A C 1
ATOM 2494 O O . VAL A 1 342 ? 18.601 22.255 -2.202 1.00 79.00 342 VAL A O 1
ATOM 2497 N N . LEU A 1 343 ? 18.957 20.782 -3.854 1.00 72.06 343 LEU A N 1
ATOM 2498 C CA . LEU A 1 343 ? 17.867 19.889 -3.429 1.00 72.06 343 LEU A CA 1
ATOM 2499 C C . LEU A 1 343 ? 18.085 19.292 -2.029 1.00 72.06 343 LEU A C 1
ATOM 2501 O O . LEU A 1 343 ? 17.137 19.248 -1.246 1.00 72.06 343 LEU A O 1
ATOM 2505 N N . LEU A 1 344 ? 19.312 18.895 -1.679 1.00 73.19 344 LEU A N 1
ATOM 2506 C CA . LEU A 1 344 ? 19.674 18.426 -0.338 1.00 73.19 344 LEU A CA 1
ATOM 2507 C C . LEU A 1 344 ? 19.439 19.523 0.710 1.00 73.19 344 LEU A C 1
ATOM 2509 O O . LEU A 1 344 ? 18.874 19.258 1.769 1.00 73.19 344 LEU A O 1
ATOM 2513 N N . SER A 1 345 ? 19.820 20.764 0.397 1.00 78.56 345 SER A N 1
ATOM 2514 C CA . SER A 1 345 ? 19.626 21.924 1.276 1.00 78.56 345 SER A CA 1
ATOM 2515 C C . SER A 1 345 ? 18.141 22.250 1.468 1.00 78.56 345 SER A C 1
ATOM 2517 O O . SER A 1 345 ? 17.711 22.527 2.586 1.00 78.56 345 SER A O 1
ATOM 2519 N N . ILE A 1 346 ? 17.333 22.169 0.404 1.00 79.06 346 ILE A N 1
ATOM 2520 C CA . ILE A 1 346 ? 15.879 22.382 0.467 1.00 79.06 346 ILE A CA 1
ATOM 2521 C C . ILE A 1 346 ? 15.202 21.253 1.258 1.00 79.06 346 ILE A C 1
ATOM 2523 O O . ILE A 1 346 ? 14.382 21.540 2.127 1.00 79.06 346 ILE A O 1
ATOM 2527 N N . ALA A 1 347 ? 15.569 19.986 1.034 1.00 72.94 347 ALA A N 1
ATOM 2528 C CA . ALA A 1 347 ? 15.066 18.854 1.817 1.00 72.94 347 ALA A CA 1
ATOM 2529 C C . ALA A 1 347 ? 15.444 18.982 3.306 1.00 72.94 347 ALA A C 1
ATOM 2531 O O . ALA A 1 347 ? 14.593 18.831 4.183 1.00 72.94 347 ALA A O 1
ATOM 2532 N N . GLY A 1 348 ? 16.698 19.349 3.591 1.00 76.00 348 GLY A N 1
ATOM 2533 C CA . GLY A 1 348 ? 17.195 19.614 4.941 1.00 76.00 348 GLY A CA 1
ATOM 2534 C C . GLY A 1 348 ? 16.514 20.801 5.630 1.00 76.00 348 GLY A C 1
ATOM 2535 O O . GLY A 1 348 ? 16.359 20.777 6.847 1.00 76.00 348 GLY A O 1
ATOM 2536 N N . ALA A 1 349 ? 16.052 21.804 4.875 1.00 80.00 349 ALA A N 1
ATOM 2537 C CA . ALA A 1 349 ? 15.266 22.930 5.384 1.00 80.00 349 ALA A CA 1
ATOM 2538 C C . ALA A 1 349 ? 13.763 22.610 5.533 1.00 80.00 349 ALA A C 1
ATOM 2540 O O . ALA A 1 349 ? 13.101 23.155 6.419 1.00 80.00 349 ALA A O 1
ATOM 2541 N N . LEU A 1 350 ? 13.217 21.703 4.715 1.00 77.06 350 LEU A N 1
ATOM 2542 C CA . LEU A 1 350 ? 11.819 21.262 4.784 1.00 77.06 350 LEU A CA 1
ATOM 2543 C C . LEU A 1 350 ? 11.500 20.514 6.086 1.00 77.06 350 LEU A C 1
ATOM 2545 O O . LEU A 1 350 ? 10.413 20.703 6.629 1.00 77.06 350 LEU A O 1
ATOM 2549 N N . VAL A 1 351 ? 12.439 19.733 6.630 1.00 75.94 351 VAL A N 1
ATOM 2550 C CA . VAL A 1 351 ? 12.268 19.033 7.919 1.00 75.94 351 VAL A CA 1
ATOM 2551 C C . VAL A 1 351 ? 12.011 20.005 9.092 1.00 75.94 351 VAL A C 1
ATOM 2553 O O . VAL A 1 351 ? 10.954 19.898 9.721 1.00 75.94 351 VAL A O 1
ATOM 2556 N N . PRO A 1 352 ? 12.885 20.984 9.411 1.00 80.12 352 PRO A N 1
ATOM 2557 C CA . PRO A 1 352 ? 12.617 21.952 10.472 1.00 80.12 352 PRO A CA 1
ATOM 2558 C C . PRO A 1 352 ? 11.447 22.887 10.135 1.00 80.12 352 PRO A C 1
ATOM 2560 O O . PRO A 1 352 ? 10.717 23.274 11.047 1.00 80.12 352 PRO A O 1
ATOM 2563 N N . ALA A 1 353 ? 11.201 23.202 8.855 1.00 80.25 353 ALA A N 1
ATOM 2564 C CA . ALA A 1 353 ? 10.012 23.955 8.449 1.00 80.25 353 ALA A CA 1
ATOM 2565 C C . ALA A 1 353 ? 8.710 23.194 8.761 1.00 80.25 353 ALA A C 1
ATOM 2567 O O . ALA A 1 353 ? 7.764 23.797 9.269 1.00 80.25 353 ALA A O 1
ATOM 2568 N N . PHE A 1 354 ? 8.674 21.874 8.541 1.00 78.62 354 PHE A N 1
ATOM 2569 C CA . PHE A 1 354 ? 7.564 21.010 8.944 1.00 78.62 354 PHE A CA 1
ATOM 2570 C C . PHE A 1 354 ? 7.393 20.999 10.466 1.00 78.62 354 PHE A C 1
ATOM 2572 O O . PHE A 1 354 ? 6.307 21.293 10.956 1.00 78.62 354 PHE A O 1
ATOM 2579 N N . VAL A 1 355 ? 8.462 20.748 11.232 1.00 79.88 355 VAL A N 1
ATOM 2580 C CA . VAL A 1 355 ? 8.409 20.735 12.709 1.00 79.88 355 VAL A CA 1
ATOM 2581 C C . VAL A 1 355 ? 7.903 22.073 13.269 1.00 79.88 355 VAL A C 1
ATOM 2583 O O . VAL A 1 355 ? 7.074 22.086 14.184 1.00 79.88 355 VAL A O 1
ATOM 2586 N N . TRP A 1 356 ? 8.346 23.196 12.695 1.00 81.06 356 TRP A N 1
ATOM 2587 C CA . TRP A 1 356 ? 7.886 24.539 13.056 1.00 81.06 356 TRP A CA 1
ATOM 2588 C C . TRP A 1 356 ? 6.425 24.793 12.668 1.00 81.06 356 TRP A C 1
ATOM 2590 O O . TRP A 1 356 ? 5.667 25.340 13.472 1.00 81.06 356 TRP A O 1
ATOM 2600 N N . TRP A 1 357 ? 6.004 24.372 11.471 1.00 79.00 357 TRP A N 1
ATOM 2601 C CA . TRP A 1 357 ? 4.611 24.468 11.032 1.00 79.00 357 TRP A CA 1
ATOM 2602 C C . TRP A 1 357 ? 3.685 23.685 11.967 1.00 79.00 357 TRP A C 1
ATOM 2604 O O . TRP A 1 357 ? 2.702 24.230 12.465 1.00 79.00 357 TRP A O 1
ATOM 2614 N N . MET A 1 358 ? 4.061 22.452 12.303 1.00 79.69 358 MET A N 1
ATOM 2615 C CA . MET A 1 358 ? 3.336 21.582 13.228 1.00 79.69 358 MET A CA 1
ATOM 2616 C C . MET A 1 358 ? 3.243 22.174 14.641 1.00 79.69 358 MET A C 1
ATOM 2618 O O . MET A 1 358 ? 2.162 22.203 15.229 1.00 79.69 358 MET A O 1
ATOM 2622 N N . TRP A 1 359 ? 4.336 22.748 15.156 1.00 80.19 359 TRP A N 1
ATOM 2623 C CA . TRP A 1 359 ? 4.346 23.477 16.431 1.00 80.19 359 TRP A CA 1
ATOM 2624 C C . TRP A 1 359 ? 3.425 24.703 16.408 1.00 80.19 359 TRP A C 1
ATOM 2626 O O . TRP A 1 359 ? 2.735 24.993 17.387 1.00 80.19 359 TRP A O 1
ATOM 2636 N N . ARG A 1 360 ? 3.391 25.423 15.281 1.00 80.00 360 ARG A N 1
ATOM 2637 C CA . ARG A 1 360 ? 2.521 26.583 15.082 1.00 80.00 360 ARG A CA 1
ATOM 2638 C C . ARG A 1 360 ? 1.047 26.175 15.018 1.00 80.00 360 ARG A C 1
ATOM 2640 O O . ARG A 1 360 ? 0.231 26.850 15.637 1.00 80.00 360 ARG A O 1
ATOM 2647 N N . GLN A 1 361 ? 0.705 25.090 14.323 1.00 78.88 361 GLN A N 1
ATOM 2648 C CA . GLN A 1 361 ? -0.668 24.573 14.254 1.00 78.88 361 GLN A CA 1
ATOM 2649 C C . GLN A 1 361 ? -1.162 24.098 15.629 1.00 78.88 361 GLN A C 1
ATOM 2651 O O . GLN A 1 361 ? -2.253 24.487 16.047 1.00 78.88 361 GLN A O 1
ATOM 2656 N N . GLU A 1 362 ? -0.332 23.355 16.373 1.00 79.12 362 GLU A N 1
ATOM 2657 C CA . GLU A 1 362 ? -0.641 22.899 17.737 1.00 79.12 362 GLU A CA 1
ATOM 2658 C C . GLU A 1 362 ? -0.869 24.086 18.691 1.00 79.12 362 GLU A C 1
ATOM 2660 O O . GLU A 1 362 ? -1.877 24.128 19.394 1.00 79.12 362 GLU A O 1
ATOM 2665 N N . LYS A 1 363 ? -0.006 25.115 18.650 1.00 77.75 363 LYS A N 1
ATOM 2666 C CA . LYS A 1 363 ? -0.199 26.355 19.428 1.00 77.75 363 LYS A CA 1
ATOM 2667 C C . LYS A 1 363 ? -1.452 27.149 19.056 1.00 77.75 363 LYS A C 1
ATOM 2669 O O . LYS A 1 363 ? -1.954 27.895 19.891 1.00 77.75 363 LYS A O 1
ATOM 2674 N N . LEU A 1 364 ? -1.930 27.035 17.819 1.00 77.81 364 LEU A N 1
ATOM 2675 C CA . LEU A 1 364 ? -3.131 27.723 17.337 1.00 77.81 364 LEU A CA 1
ATOM 2676 C C . LEU A 1 364 ? -4.422 26.920 17.577 1.00 77.81 364 LEU A C 1
ATOM 2678 O O . LEU A 1 364 ? -5.485 27.370 17.150 1.00 77.81 364 LEU A O 1
ATOM 2682 N N . GLY A 1 365 ? -4.352 25.742 18.212 1.00 68.56 365 GLY A N 1
ATOM 2683 C CA . GLY A 1 365 ? -5.511 24.864 18.423 1.00 68.56 365 GLY A CA 1
ATOM 2684 C C . GLY A 1 365 ? -6.131 24.346 17.118 1.00 68.56 365 GLY A C 1
ATOM 2685 O O . GLY A 1 365 ? -7.301 23.963 17.089 1.00 68.56 365 GLY A O 1
ATOM 2686 N N . LYS A 1 366 ? -5.367 24.384 16.022 1.00 73.00 366 LYS A N 1
ATOM 2687 C CA . LYS A 1 366 ? -5.793 23.971 14.683 1.00 73.00 366 LYS A CA 1
ATOM 2688 C C . LYS A 1 366 ? -5.540 22.475 14.475 1.00 73.00 366 LYS A C 1
ATOM 2690 O O . LYS A 1 366 ? -4.720 21.898 15.191 1.00 73.00 366 LYS A O 1
ATOM 2695 N N . PRO A 1 367 ? -6.226 21.822 13.516 1.00 62.38 367 PRO A N 1
ATOM 2696 C CA . PRO A 1 367 ? -5.950 20.427 13.192 1.00 62.38 367 PRO A CA 1
ATOM 2697 C C . PRO A 1 367 ? -4.477 20.255 12.809 1.00 62.38 367 PRO A C 1
ATOM 2699 O O . PRO A 1 367 ? -4.021 20.802 11.810 1.00 62.38 367 PRO A O 1
ATOM 2702 N N . ALA A 1 368 ? -3.745 19.494 13.616 1.00 65.25 368 ALA A N 1
ATOM 2703 C CA . ALA A 1 368 ? -2.359 19.126 13.378 1.00 65.25 368 ALA A CA 1
ATOM 2704 C C . ALA A 1 368 ? -2.309 17.638 13.004 1.00 65.25 368 ALA A C 1
ATOM 2706 O O . ALA A 1 368 ? -2.823 16.804 13.745 1.00 65.25 368 ALA A O 1
ATOM 2707 N N . LEU A 1 369 ? -1.676 17.309 11.872 1.00 66.50 369 LEU A N 1
ATOM 2708 C CA . LEU A 1 369 ? -1.479 15.934 11.382 1.00 66.50 369 LEU A CA 1
ATOM 2709 C C . LEU A 1 369 ? -0.854 14.987 12.424 1.00 66.50 369 LEU A C 1
ATOM 2711 O O . LEU A 1 369 ? -1.320 13.866 12.595 1.00 66.50 369 LEU A O 1
ATOM 2715 N N . ILE A 1 370 ? 0.191 15.442 13.121 1.00 71.56 370 ILE A N 1
ATOM 2716 C CA . ILE A 1 370 ? 0.829 14.764 14.258 1.00 71.56 370 ILE A CA 1
ATOM 2717 C C . ILE A 1 370 ? 1.199 15.844 15.293 1.00 71.56 370 ILE A C 1
ATOM 2719 O O . ILE A 1 370 ? 2.193 16.541 15.089 1.00 71.56 370 ILE A O 1
ATOM 2723 N N . PRO A 1 371 ? 0.429 16.054 16.375 1.00 72.69 371 PRO A N 1
ATOM 2724 C CA . PRO A 1 371 ? 0.752 17.083 17.367 1.00 72.69 371 PRO A CA 1
ATOM 2725 C C . PRO A 1 371 ? 2.115 16.825 18.036 1.00 72.69 371 PRO A C 1
ATOM 2727 O O . PRO A 1 371 ? 2.433 15.689 18.403 1.00 72.69 371 PRO A O 1
ATOM 2730 N N . ASN A 1 372 ? 2.932 17.873 18.215 1.00 76.94 372 ASN A N 1
ATOM 2731 C CA . ASN A 1 372 ? 4.305 17.729 18.717 1.00 76.94 372 ASN A CA 1
ATOM 2732 C C . ASN A 1 372 ? 4.351 17.288 20.192 1.00 76.94 372 ASN A C 1
ATOM 2734 O O . ASN A 1 372 ? 5.374 16.779 20.653 1.00 76.94 372 ASN A O 1
ATOM 2738 N N . SER A 1 373 ? 3.245 17.410 20.931 1.00 78.62 373 SER A N 1
ATOM 2739 C CA . SER A 1 373 ? 3.063 16.781 22.244 1.00 78.62 373 SER A CA 1
ATOM 2740 C C . SER A 1 373 ? 3.229 15.253 22.241 1.00 78.62 373 SER A C 1
ATOM 2742 O O . SER A 1 373 ? 3.804 14.737 23.198 1.00 78.62 373 SER A O 1
ATOM 2744 N N . LEU A 1 374 ? 2.835 14.529 21.181 1.00 79.62 374 LEU A N 1
ATOM 2745 C CA . LEU A 1 374 ? 3.002 13.064 21.107 1.00 79.62 374 LEU A CA 1
ATOM 2746 C C . LEU A 1 374 ? 4.475 12.642 21.088 1.00 79.62 374 LEU A C 1
ATOM 2748 O O . LEU A 1 374 ? 4.850 11.658 21.721 1.00 79.62 374 LEU A O 1
ATOM 2752 N N . TRP A 1 375 ? 5.335 13.420 20.427 1.00 79.06 375 TRP A N 1
ATOM 2753 C CA . TRP A 1 375 ? 6.775 13.152 20.355 1.00 79.06 375 TRP A CA 1
ATOM 2754 C C . TRP A 1 375 ? 7.491 13.280 21.707 1.00 79.06 375 TRP A C 1
ATOM 2756 O O . TRP A 1 375 ? 8.575 12.727 21.875 1.00 79.06 375 TRP A O 1
ATOM 2766 N N . LYS A 1 376 ? 6.877 13.948 22.696 1.00 81.31 376 LYS A N 1
ATOM 2767 C CA . LYS A 1 376 ? 7.383 13.990 24.079 1.00 81.31 376 LYS A CA 1
ATOM 2768 C C . LYS A 1 376 ? 7.158 12.672 24.824 1.00 81.31 376 LYS A C 1
ATOM 2770 O O . LYS A 1 376 ? 7.827 12.411 25.820 1.00 81.31 376 LYS A O 1
ATOM 2775 N N . THR A 1 377 ? 6.224 11.835 24.372 1.00 87.38 377 THR A N 1
ATOM 2776 C CA . THR A 1 377 ? 5.996 10.513 24.952 1.00 87.38 377 THR A CA 1
ATOM 2777 C C . THR A 1 377 ? 7.053 9.543 24.430 1.00 87.38 377 THR A C 1
ATOM 2779 O O . THR A 1 377 ? 7.016 9.134 23.270 1.00 87.38 377 THR A O 1
ATOM 2782 N N . ALA A 1 378 ? 7.971 9.117 25.305 1.00 81.81 378 ALA A N 1
ATOM 2783 C CA . ALA A 1 378 ? 9.061 8.202 24.951 1.00 81.81 378 ALA A CA 1
ATOM 2784 C C . ALA A 1 378 ? 8.576 6.916 24.251 1.00 81.81 378 ALA A C 1
ATOM 2786 O O . ALA A 1 378 ? 9.223 6.449 23.318 1.00 81.81 378 ALA A O 1
ATOM 2787 N N . ALA A 1 379 ? 7.407 6.386 24.634 1.00 84.31 379 ALA A N 1
ATOM 2788 C CA . ALA A 1 379 ? 6.802 5.227 23.978 1.00 84.31 379 ALA A CA 1
ATOM 2789 C C . ALA A 1 379 ? 6.462 5.479 22.495 1.00 84.31 379 ALA A C 1
ATOM 2791 O O . ALA A 1 379 ? 6.730 4.618 21.665 1.00 84.31 379 ALA A O 1
ATOM 2792 N N . PHE A 1 380 ? 5.927 6.654 22.142 1.00 83.75 380 PHE A N 1
ATOM 2793 C CA . PHE A 1 380 ? 5.591 6.992 20.754 1.00 83.75 380 PHE A CA 1
ATOM 2794 C C . PHE A 1 380 ? 6.857 7.124 19.899 1.00 83.75 380 PHE A C 1
ATOM 2796 O O . PHE A 1 380 ? 6.983 6.453 18.878 1.00 83.75 380 PHE A O 1
ATOM 2803 N N . SER A 1 381 ? 7.833 7.910 20.369 1.00 84.69 381 SER A N 1
ATOM 2804 C CA . SER A 1 381 ? 9.116 8.092 19.677 1.00 84.69 381 SER A CA 1
ATOM 2805 C C . SER A 1 381 ? 9.879 6.766 19.512 1.00 84.69 381 SER A C 1
ATOM 2807 O O . SER A 1 381 ? 10.362 6.458 18.423 1.00 84.69 381 SER A O 1
ATOM 2809 N N . SER A 1 382 ? 9.897 5.924 20.554 1.00 86.56 382 SER A N 1
ATOM 2810 C CA . SER A 1 382 ? 10.506 4.587 20.522 1.00 86.56 382 SER A CA 1
ATOM 2811 C C . SER A 1 382 ? 9.828 3.656 19.509 1.00 86.56 382 SER A C 1
ATOM 2813 O O . SER A 1 382 ? 10.515 3.021 18.711 1.00 86.56 382 SER A O 1
ATOM 2815 N N . ILE A 1 383 ? 8.489 3.623 19.459 1.00 87.12 383 ILE A N 1
ATOM 2816 C CA . ILE A 1 383 ? 7.748 2.830 18.463 1.00 87.12 383 ILE A CA 1
ATOM 2817 C C . ILE A 1 383 ? 8.058 3.315 17.041 1.00 87.12 383 ILE A C 1
ATOM 2819 O O . ILE A 1 383 ? 8.353 2.492 16.176 1.00 87.12 383 ILE A O 1
ATOM 2823 N N . CYS A 1 384 ? 8.049 4.628 16.790 1.00 84.62 384 CYS A N 1
ATOM 2824 C CA . CYS A 1 384 ? 8.396 5.182 15.479 1.00 84.62 384 CYS A CA 1
ATOM 2825 C C . CYS A 1 384 ? 9.835 4.832 15.065 1.00 84.62 384 CYS A C 1
ATOM 2827 O O . CYS A 1 384 ? 10.048 4.390 13.936 1.00 84.62 384 CYS A O 1
ATOM 2829 N N . GLY A 1 385 ? 10.805 4.961 15.977 1.00 85.19 385 GLY A N 1
ATOM 2830 C CA . GLY A 1 385 ? 12.201 4.586 15.736 1.00 85.19 385 GLY A CA 1
ATOM 2831 C C . GLY A 1 385 ? 12.380 3.089 15.468 1.00 85.19 385 GLY A C 1
ATOM 2832 O O . GLY A 1 385 ? 13.043 2.714 14.504 1.00 85.19 385 GLY A O 1
ATOM 2833 N N . MET A 1 386 ? 11.733 2.228 16.257 1.00 88.69 386 MET A N 1
ATOM 2834 C CA . MET A 1 386 ? 11.751 0.773 16.070 1.00 88.69 386 MET A CA 1
ATOM 2835 C C . MET A 1 386 ? 11.153 0.367 14.717 1.00 88.69 386 MET A C 1
ATOM 2837 O O . MET A 1 386 ? 11.749 -0.440 14.005 1.00 88.69 386 MET A O 1
ATOM 2841 N N . VAL A 1 387 ? 10.004 0.935 14.334 1.00 84.81 387 VAL A N 1
ATOM 2842 C CA . VAL A 1 387 ? 9.364 0.667 13.035 1.00 84.81 387 VAL A CA 1
ATOM 2843 C C . VAL A 1 387 ? 10.262 1.132 11.889 1.00 84.81 387 VAL A C 1
ATOM 2845 O O . VAL A 1 387 ? 10.489 0.360 10.960 1.00 84.81 387 VAL A O 1
ATOM 2848 N N . PHE A 1 388 ? 10.828 2.341 11.971 1.00 84.19 388 PHE A N 1
ATOM 2849 C CA . PHE A 1 388 ? 11.761 2.857 10.966 1.00 84.19 388 PHE A CA 1
ATOM 2850 C C . PHE A 1 388 ? 12.983 1.945 10.791 1.00 84.19 388 PHE A C 1
ATOM 2852 O O . PHE A 1 388 ? 13.271 1.527 9.673 1.00 84.19 388 PHE A O 1
ATOM 2859 N N . LEU A 1 389 ? 13.660 1.579 11.886 1.00 85.62 389 LEU A N 1
ATOM 2860 C CA . LEU A 1 389 ? 14.833 0.700 11.851 1.00 85.62 389 LEU A CA 1
ATOM 2861 C C . LEU A 1 389 ? 14.498 -0.699 11.318 1.00 85.62 389 LEU A C 1
ATOM 2863 O O . LEU A 1 389 ? 15.270 -1.253 10.541 1.00 85.62 389 LEU A O 1
ATOM 2867 N N . THR A 1 390 ? 13.336 -1.248 11.684 1.00 85.25 390 THR A N 1
ATOM 2868 C CA . THR A 1 390 ? 12.880 -2.563 11.203 1.00 85.25 390 THR A CA 1
ATOM 2869 C C . THR A 1 390 ? 12.668 -2.553 9.689 1.00 85.25 390 THR A C 1
ATOM 2871 O O . THR A 1 390 ? 13.189 -3.420 8.993 1.00 85.25 390 THR A O 1
ATOM 2874 N N . TRP A 1 391 ? 11.955 -1.555 9.156 1.00 81.88 391 TRP A N 1
ATOM 2875 C CA . TRP A 1 391 ? 11.735 -1.435 7.710 1.00 81.88 391 TRP A CA 1
ATOM 2876 C C . TRP A 1 391 ? 13.018 -1.104 6.945 1.00 81.88 391 TRP A C 1
ATOM 2878 O O . TRP A 1 391 ? 13.251 -1.689 5.891 1.00 81.88 391 TRP A O 1
ATOM 2888 N N . ALA A 1 392 ? 13.877 -0.232 7.483 1.00 77.69 392 ALA A N 1
ATOM 2889 C CA . ALA A 1 392 ? 15.178 0.063 6.889 1.00 77.69 392 ALA A CA 1
ATOM 2890 C C . ALA A 1 392 ? 16.038 -1.207 6.781 1.00 77.69 392 ALA A C 1
ATOM 2892 O O . ALA A 1 392 ? 16.540 -1.511 5.704 1.00 77.69 392 ALA A O 1
ATOM 2893 N N . MET A 1 393 ? 16.131 -1.998 7.857 1.00 86.44 393 MET A N 1
ATOM 2894 C CA . MET A 1 393 ? 16.864 -3.267 7.863 1.00 86.44 393 MET A CA 1
ATOM 2895 C C . MET A 1 393 ? 16.284 -4.277 6.863 1.00 86.44 393 MET A C 1
ATOM 2897 O O . MET A 1 393 ? 17.048 -4.887 6.118 1.00 86.44 393 MET A O 1
ATOM 2901 N N . ILE A 1 394 ? 14.956 -4.442 6.815 1.00 81.25 394 ILE A N 1
ATOM 2902 C CA . ILE A 1 394 ? 14.296 -5.370 5.883 1.00 81.25 394 ILE A CA 1
ATOM 2903 C C . ILE A 1 394 ? 14.577 -4.974 4.429 1.00 81.25 394 ILE A C 1
ATOM 2905 O O . ILE A 1 394 ? 15.054 -5.816 3.671 1.00 81.25 394 ILE A O 1
ATOM 2909 N N . GLN A 1 395 ? 14.367 -3.707 4.049 1.00 75.50 395 GLN A N 1
ATOM 2910 C CA . GLN A 1 395 ? 14.639 -3.265 2.676 1.00 75.50 395 GLN A CA 1
ATOM 2911 C C . GLN A 1 395 ? 16.129 -3.356 2.322 1.00 75.50 395 GLN A C 1
ATOM 2913 O O . GLN A 1 395 ? 16.463 -3.755 1.210 1.00 75.50 395 GLN A O 1
ATOM 2918 N N . SER A 1 396 ? 17.041 -3.024 3.243 1.00 73.94 396 SER A N 1
ATOM 2919 C CA . SER A 1 396 ? 18.481 -3.173 2.999 1.00 73.94 396 SER A CA 1
ATOM 2920 C C . SER A 1 396 ? 18.873 -4.632 2.751 1.00 73.94 396 SER A C 1
ATOM 2922 O O . SER A 1 396 ? 19.630 -4.901 1.822 1.00 73.94 396 SER A O 1
ATOM 2924 N N . LEU A 1 397 ? 18.339 -5.578 3.533 1.00 79.19 397 LEU A N 1
ATOM 2925 C CA . LEU A 1 397 ? 18.573 -7.008 3.318 1.00 79.19 397 LEU A CA 1
ATOM 2926 C C . LEU A 1 397 ? 17.971 -7.492 1.993 1.00 79.19 397 LEU A C 1
ATOM 2928 O O . LEU A 1 397 ? 18.632 -8.237 1.277 1.00 79.19 397 LEU A O 1
ATOM 2932 N N . GLU A 1 398 ? 16.761 -7.049 1.642 1.00 71.25 398 GLU A N 1
ATOM 2933 C CA . GLU A 1 398 ? 16.104 -7.369 0.367 1.00 71.25 398 GLU A CA 1
ATOM 2934 C C . GLU A 1 398 ? 16.974 -6.962 -0.833 1.00 71.25 398 GLU A C 1
ATOM 2936 O O . GLU A 1 398 ? 17.223 -7.784 -1.714 1.00 71.25 398 GLU A O 1
ATOM 2941 N N . TYR A 1 399 ? 17.516 -5.738 -0.837 1.00 68.06 399 TYR A N 1
ATOM 2942 C CA . TYR A 1 399 ? 18.415 -5.281 -1.901 1.00 68.06 399 TYR A CA 1
ATOM 2943 C C . TYR A 1 399 ? 19.738 -6.054 -1.937 1.00 68.06 399 TYR A C 1
ATOM 2945 O O . TYR A 1 399 ? 20.183 -6.433 -3.018 1.00 68.06 399 TYR A O 1
ATOM 2953 N N . VAL A 1 400 ? 20.356 -6.328 -0.781 1.00 74.69 400 VAL A N 1
ATOM 2954 C CA . VAL A 1 400 ? 21.615 -7.092 -0.714 1.00 74.69 400 VAL A CA 1
ATOM 2955 C C . VAL A 1 400 ? 21.421 -8.523 -1.227 1.00 74.69 400 VAL A C 1
ATOM 2957 O O . VAL A 1 400 ? 22.217 -8.982 -2.039 1.00 74.69 400 VAL A O 1
ATOM 2960 N N . PHE A 1 401 ? 20.347 -9.211 -0.828 1.00 71.19 401 PHE A N 1
ATOM 2961 C CA . PHE A 1 401 ? 20.042 -10.565 -1.308 1.00 71.19 401 PHE A CA 1
ATOM 2962 C C . PHE A 1 401 ? 19.520 -10.620 -2.750 1.00 71.19 401 PHE A C 1
ATOM 2964 O O . PHE A 1 401 ? 19.534 -11.691 -3.342 1.00 71.19 401 PHE A O 1
ATOM 2971 N N . SER A 1 402 ? 19.058 -9.503 -3.320 1.00 61.78 402 SER A N 1
ATOM 2972 C CA . SER A 1 402 ? 18.650 -9.428 -4.730 1.00 61.78 402 SER A CA 1
ATOM 2973 C C . SER A 1 402 ? 19.815 -9.129 -5.688 1.00 61.78 402 SER A C 1
ATOM 2975 O O . SER A 1 402 ? 19.622 -9.211 -6.903 1.00 61.78 402 SER A O 1
ATOM 2977 N N . LEU A 1 403 ? 20.981 -8.732 -5.166 1.00 60.66 403 LEU A N 1
ATOM 2978 C CA . LEU A 1 403 ? 22.195 -8.414 -5.933 1.00 60.66 403 LEU A CA 1
ATOM 2979 C C . LEU A 1 403 ? 23.313 -9.466 -5.783 1.00 60.66 403 LEU A C 1
ATOM 2981 O O . LEU A 1 403 ? 24.297 -9.396 -6.521 1.00 60.66 403 LEU A O 1
ATOM 2985 N N . LEU A 1 404 ? 23.162 -10.404 -4.840 1.00 50.00 404 LEU A N 1
ATOM 2986 C CA . LEU A 1 404 ? 24.004 -11.593 -4.641 1.00 50.00 404 LEU A CA 1
ATOM 2987 C C . LEU A 1 404 ? 23.474 -12.791 -5.445 1.00 50.00 404 LEU A C 1
ATOM 2989 O O . LEU A 1 404 ? 24.329 -13.532 -5.975 1.00 50.00 404 LEU A O 1
#

Organism: NCBI:txid1836956

Solvent-accessible surface area (backbone atoms only — not comparable to full-atom values): 23041 Å² total; per-residue (Å²): 136,91,87,79,60,70,65,57,49,54,56,48,52,57,52,49,69,75,67,61,75,86,76,76,75,72,86,74,66,75,53,58,68,58,48,59,62,54,58,72,66,70,79,77,73,86,90,80,81,89,82,88,84,84,90,86,83,87,85,88,81,90,88,80,89,89,84,88,86,84,91,86,90,88,84,81,88,88,87,83,84,90,78,90,81,99,81,87,87,85,86,77,73,74,79,78,67,82,74,81,71,78,67,52,69,65,51,49,48,44,42,40,51,29,49,13,44,48,36,14,44,61,25,16,58,50,24,22,42,66,58,28,40,73,57,49,33,63,78,41,66,44,52,77,98,52,62,60,45,52,62,52,36,21,57,50,35,16,59,40,34,27,65,52,38,41,57,47,24,76,74,76,33,31,68,59,40,28,55,51,15,34,53,40,32,24,54,20,37,36,45,41,34,69,43,80,44,52,68,50,33,34,50,21,28,27,45,33,9,38,15,49,19,26,34,58,56,20,45,56,51,49,46,60,70,78,30,67,96,50,73,69,31,55,49,38,53,50,42,32,58,52,16,30,64,52,16,22,55,51,10,36,54,48,14,52,55,22,55,76,69,85,34,57,45,57,47,25,45,51,50,18,51,54,35,43,54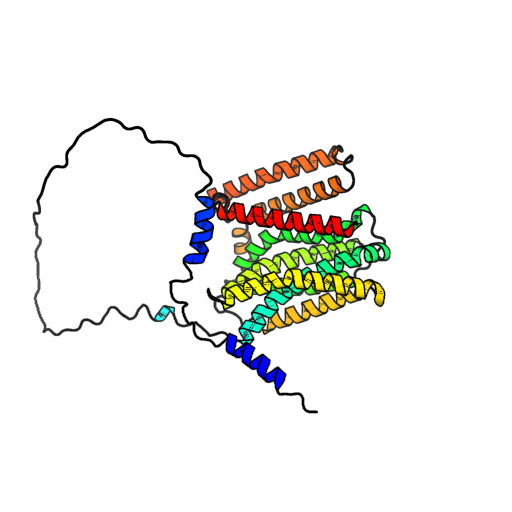,37,37,50,41,47,66,70,44,53,71,89,51,83,86,65,58,80,67,82,89,49,71,67,60,53,65,72,55,46,43,62,64,60,39,51,46,50,27,50,29,52,50,43,46,54,52,52,54,56,48,50,70,74,39,76,70,59,58,74,39,69,70,47,46,49,49,52,51,50,28,63,48,37,53,59,49,45,56,51,49,34,48,51,29,47,75,66,75,42,58,43,95,67,48,62,72,53,64,70,38,64,70,54,44,48,51,54,50,52,52,51,53,52,51,52,51,51,53,53,49,52,54,54,67,73,74,107

Radius of gyration: 30.69 Å; Cα contacts (8 Å, |Δi|>4): 354; chains: 1; bounding box: 80×78×91 Å

Mean predicted aligned error: 16.66 Å

pLDDT: mean 70.17, std 23.38, range [22.91, 96.69]

Nearest PDB structures (foldseek):
  8ufd-assembly1_A  TM=9.035E-01  e=4.711E-08  Mycobacterium tuberculosis
  8ufe-assembly1_A  TM=8.829E-01  e=9.745E-07  Mycolicibacterium smegmatis
  8tgk-assembly1_A  TM=6.686E-01  e=4.739E-04  Homo sapiens
  8tgn-assembly1_A  TM=6.641E-01  e=5.386E-04  Homo sapiens
  8wre-assembly1_A  TM=5.952E-01  e=1.161E-03  Homo sapiens